Protein AF-A0A183A684-F1 (afdb_monomer)

pLDDT: mean 82.0, std 22.6, range [19.12, 98.62]

Organism: NCBI:txid27848

Secondary structure (DSSP, 8-state):
-----------S----------TT-EEEEEES-TT-TT--EEEEEEETTEEEEEEE-SSS-HHHHHHHHHHHHHHHTHHHHHHHHHHHTTTBTPSSPPHHHHHHHHHHHHHHHHHHHHHHHHTTT-HHHHHHHHHHHHHHHHHHHHTT-----GGG--TTGGGGGGGGTTTHHHHHTHHHHHHHHHHTT---SBSSHHHHHTTSS-----EEEEEEETTEEEEEEE-EEEGGG---EEEEEE---BSSTT-SPBPTTSEEEEEE-TT-SS-SS-EEEETTS-EEE--------GGGGHHHHSGGGT-B-HHHHHHHHHHH-SSHHHHHHHHTTTB-SSSS---TTTTTHHHHHHHHGGGG-TTTSHHHHHHHHHGGG--SHHHHHHHHT---TTT-GGG--SSBSS--TTSSSS-BGGGS-TT-B-SSGGGS--SEEE-EEEEE-HHHHTTT--EEEESS--SSSPPEEGGG-SS--PPPTT--SEE-PPPEE-----SHHHHHHHHH--S--PPP-

Foldseek 3Di:
DFDQDDDDDDPDDDDPPDPDDDPFKDWDWPDPDPPDLQDWTWIWIDGDQATETATPDPNDALLVVLLVSLQVLCLVCVQQLVLLCCLPQPQFQDPPGDPLSVVVLVLQLLLLVLLLVCLVVPQQPDLLSVLSSSNLSNLLSNVCNNVVNDDRGCVCVDSCSSNCCSVCCSGLVVQQCPQFVLLLCVLQVRQPRGPDPVVSVVRPAFDWFKFWDWADAVPKIKTKIWTKGFLSNQQKHWYKAQAQHCSGPPDPHGFQQNIKTFIPGRSHPARVSGWMFGNLRDTDDDTFDAAPDSVLSVLQVVLSNQADDQRSQQVSLSRHDNDPVSSCVSSPHRHNCTRDHDDCVRRCLVVVCVVPNQCSPPCRQLANVLCVPQVVQDHDPVSVVCQLQDFQFVPDPSQADPKVVRGAQQSGSWRDQLPFDQPIGDPGPNRHRGSITGFKMWMDMPVCSNQRKIWIAGGHRDPNHHWQFQVPRPDHDDDRPPDDRTRDTDIDIDGNPDDPVVVVVVVVDDDDDDDDD

Solvent-accessible surface area (backbone atoms only — not comparable to full-atom values): 28327 Å² total; per-residue (Å²): 137,87,82,82,72,81,84,84,86,74,90,76,91,82,80,85,81,72,79,78,88,60,95,73,60,59,68,50,65,59,64,52,57,91,87,43,92,92,43,52,46,39,45,37,36,42,47,91,80,31,42,41,44,38,50,65,51,92,82,59,62,54,56,57,53,24,20,48,51,21,21,51,49,21,55,76,36,38,69,56,28,53,29,45,42,58,44,71,49,62,59,57,52,49,82,81,62,40,73,41,28,51,53,50,53,48,44,54,40,43,25,52,48,43,51,51,50,44,18,72,75,39,10,60,82,33,45,66,32,26,46,52,36,32,50,48,27,16,52,33,18,24,39,29,33,74,70,70,54,80,85,75,54,74,85,66,70,43,95,67,48,49,62,60,44,58,81,47,55,80,49,60,56,44,67,59,28,72,62,37,45,63,51,50,35,59,47,65,67,42,79,52,36,41,85,51,70,76,66,50,70,63,67,88,58,69,74,53,52,35,36,72,49,80,43,80,43,93,98,45,43,41,42,36,43,21,32,22,41,53,59,57,60,70,59,68,30,36,39,32,45,30,48,76,37,50,47,26,57,91,52,91,51,58,29,47,20,27,32,34,25,31,47,25,36,56,72,33,96,47,36,84,52,37,41,38,32,20,64,41,66,46,75,51,70,60,56,52,76,58,71,70,35,74,81,62,27,53,54,43,62,66,18,31,75,66,32,42,58,50,57,58,28,53,53,42,15,51,27,63,23,70,44,74,69,49,23,53,60,46,39,59,51,45,62,27,68,36,57,67,53,65,62,63,85,68,21,40,39,64,62,44,27,75,75,61,37,47,73,61,31,83,72,59,11,41,46,40,47,48,46,73,72,47,58,80,68,42,76,50,74,64,44,42,49,54,55,52,42,31,37,48,26,93,75,40,76,60,10,51,48,89,32,41,64,59,40,19,32,38,40,29,54,22,18,37,10,66,76,25,56,81,86,43,50,53,86,44,75,67,46,28,49,38,70,35,24,19,45,33,36,38,37,36,38,68,76,30,46,80,54,48,27,37,37,37,27,60,38,42,52,46,87,75,40,76,57,48,38,48,90,72,48,96,61,95,60,84,75,48,59,95,55,73,55,66,35,81,58,71,75,41,72,55,77,65,83,64,62,67,64,58,55,52,51,60,73,70,54,73,97,74,84,82,83,84,133

Sequence (517 aa):
MAIRMQVAFVHGPIMILACVSLLLLEVFCALVRADDPNKALIIASKAFGYYEFSFISNQFPDIYQAYWAGFLETNITYDLTRAHFTNTAKGLCEEPLTADCVKLKQWLSDNIDYMLENFIYRGFGDEFWYHVGLQLWQLKGMSDAYHKRFVRNSSVLTHAYPKGLKDDVFGIYIMQLNGDLDELLTALRLDNVYKDPIKKVTRQDDHPSCSALIKLVPEDIFISHVTWTNYKTMLRVLKVYRFPWKIRNGDGRRIPGEAISFSSYPSVTSSIDDFYITAAKLVTLETTIGNDNDALWIFVREGARSSVLSFFRAMIANRLARTGVEWARYFRQENSGTYFPVVSNLSGIPEKMARFGDHYDYNKNARAKMFQRDHQKVKDLQTMHDLMRYNNYKEDPLSRCNCTPPYSADLAIASRSDLNDPNGSYPLHNLGFRLHGASDAKITNMAMLETLDFLATSGPPYTSVPAFQWSKLPIHYDNPEMQPDLWKFQPCLTNFTGPVQAYRAKRLIAPSLKPTF

Radius of gyration: 23.72 Å; Cα contacts (8 Å, |Δi|>4): 963; chains: 1; bounding box: 52×67×72 Å

Mean predicted aligned error: 9.25 Å

InterPro domains:
  IPR007000 Phospholipase B-like [PF04916] (57-339)
  IPR007000 Phospholipase B-like [PTHR12370] (57-339)

Nearest PDB structures (foldseek):
  3fbx-assembly1_A  TM=8.881E-01  e=2.024E-38  Mus musculus
  3fgw-assembly1_A  TM=8.911E-01  e=6.448E-38  Mus musculus
  3fgt-assembly1_B  TM=9.549E-01  e=3.286E-27  Mus musculus
  4bwc-assembly1_B-2  TM=8.386E-01  e=3.395E-18  Bos taurus

Structure (mmCIF, N/CA/C/O backbone):
data_AF-A0A183A684-F1
#
_entry.id   AF-A0A183A684-F1
#
loop_
_atom_site.group_PDB
_atom_site.id
_atom_site.type_symbol
_atom_site.label_atom_id
_atom_site.label_alt_id
_atom_site.label_comp_id
_atom_site.label_asym_id
_atom_site.label_entity_id
_atom_site.label_seq_id
_atom_site.pdbx_PDB_ins_code
_atom_site.Cartn_x
_atom_site.Cartn_y
_atom_site.Cartn_z
_atom_site.occupancy
_atom_site.B_iso_or_equiv
_atom_site.auth_seq_id
_atom_site.auth_comp_id
_atom_site.auth_asym_id
_atom_site.auth_atom_id
_atom_site.pdbx_PDB_model_num
ATOM 1 N N . MET A 1 1 ? -16.338 9.959 40.070 1.00 26.11 1 MET A N 1
ATOM 2 C CA . MET A 1 1 ? -15.582 8.780 40.545 1.00 26.11 1 MET A CA 1
ATOM 3 C C . MET A 1 1 ? -14.261 8.754 39.778 1.00 26.11 1 MET A C 1
ATOM 5 O O . MET A 1 1 ? -14.264 8.467 38.591 1.00 26.11 1 MET A O 1
ATOM 9 N N . ALA A 1 2 ? -13.174 9.236 40.385 1.00 19.12 2 ALA A N 1
ATOM 10 C CA . ALA A 1 2 ? -11.888 9.434 39.711 1.00 19.12 2 ALA A CA 1
ATOM 11 C C . ALA A 1 2 ? -11.081 8.126 39.707 1.00 19.12 2 ALA A C 1
ATOM 13 O O . ALA A 1 2 ? -10.740 7.615 40.771 1.00 19.12 2 ALA A O 1
ATOM 14 N N . ILE A 1 3 ? -10.773 7.583 38.528 1.00 22.95 3 ILE A N 1
ATOM 15 C CA . ILE A 1 3 ? -9.929 6.390 38.389 1.00 22.95 3 ILE A CA 1
ATOM 16 C C . ILE A 1 3 ? -8.473 6.854 38.243 1.00 22.95 3 ILE A C 1
ATOM 18 O O . ILE A 1 3 ? -8.079 7.385 37.207 1.00 22.95 3 ILE A O 1
ATOM 22 N N . ARG A 1 4 ? -7.666 6.676 39.298 1.00 20.27 4 ARG A N 1
ATOM 23 C CA . ARG A 1 4 ? -6.201 6.816 39.244 1.00 20.27 4 ARG A CA 1
ATOM 24 C C . ARG A 1 4 ? -5.614 5.592 38.528 1.00 20.27 4 ARG A C 1
ATOM 26 O O . ARG A 1 4 ? -5.613 4.504 39.093 1.00 20.27 4 ARG A O 1
ATOM 33 N N . MET A 1 5 ? -5.064 5.766 37.326 1.00 24.69 5 MET A N 1
ATOM 34 C CA . MET A 1 5 ? -4.115 4.802 36.753 1.00 24.69 5 MET A CA 1
ATOM 35 C C . MET A 1 5 ? -2.738 5.042 37.385 1.00 24.69 5 MET A C 1
ATOM 37 O O . MET A 1 5 ? -2.060 6.014 37.062 1.00 24.69 5 MET A O 1
ATOM 41 N N . GLN A 1 6 ? -2.324 4.166 38.301 1.00 21.03 6 GLN A N 1
ATOM 42 C CA . GLN A 1 6 ? -0.920 4.032 38.690 1.00 21.03 6 GLN A CA 1
ATOM 43 C C . GLN A 1 6 ? -0.289 2.931 37.836 1.00 21.03 6 GLN A C 1
ATOM 45 O O . GLN A 1 6 ? -0.611 1.757 37.996 1.00 21.03 6 GLN A O 1
ATOM 50 N N . VAL A 1 7 ? 0.621 3.316 36.941 1.00 28.62 7 VAL A N 1
ATOM 51 C CA . VAL A 1 7 ? 1.618 2.404 36.372 1.00 28.62 7 VAL A CA 1
ATOM 52 C C . VAL A 1 7 ? 2.905 2.677 37.140 1.00 28.62 7 VAL A C 1
ATOM 54 O O . VAL A 1 7 ? 3.514 3.734 36.985 1.00 28.62 7 VAL A O 1
ATOM 57 N N . ALA A 1 8 ? 3.254 1.773 38.052 1.00 21.67 8 ALA A N 1
ATOM 58 C CA . ALA A 1 8 ? 4.474 1.868 38.838 1.00 21.67 8 ALA A CA 1
ATOM 59 C C . ALA A 1 8 ? 5.642 1.279 38.035 1.00 21.67 8 ALA A C 1
ATOM 61 O O . ALA A 1 8 ? 5.616 0.102 37.685 1.00 21.67 8 ALA A O 1
ATOM 62 N N . PHE A 1 9 ? 6.674 2.083 37.783 1.00 23.88 9 PHE A N 1
ATOM 63 C CA . PHE A 1 9 ? 8.017 1.571 37.524 1.00 23.88 9 PHE A CA 1
ATOM 64 C C . PHE A 1 9 ? 8.753 1.570 38.864 1.00 23.88 9 PHE A C 1
ATOM 66 O O . PHE A 1 9 ? 9.021 2.635 39.414 1.00 23.88 9 PHE A O 1
ATOM 73 N N . VAL A 1 10 ? 9.043 0.388 39.409 1.00 25.11 10 VAL A N 1
ATOM 74 C CA . VAL A 1 10 ? 9.867 0.240 40.615 1.00 25.11 10 VAL A CA 1
ATOM 75 C C . VAL A 1 10 ? 11.195 -0.380 40.199 1.00 25.11 10 VAL A C 1
ATOM 77 O O . VAL A 1 10 ? 11.236 -1.484 39.664 1.00 25.11 10 VAL A O 1
ATOM 80 N N . HIS A 1 11 ? 12.277 0.371 40.402 1.00 29.48 11 HIS A N 1
ATOM 81 C CA . HIS A 1 11 ? 13.642 -0.143 40.385 1.00 29.48 11 HIS A CA 1
ATOM 82 C C . HIS A 1 11 ? 13.860 -0.993 41.644 1.00 29.48 11 HIS A C 1
ATOM 84 O O . HIS A 1 11 ? 13.756 -0.469 42.750 1.00 29.48 11 HIS A O 1
ATOM 90 N N . GLY A 1 12 ? 14.182 -2.278 41.488 1.00 22.00 12 GLY A N 1
ATOM 91 C CA . GLY A 1 12 ? 14.619 -3.145 42.591 1.00 22.00 12 GLY A CA 1
ATOM 92 C C . GLY A 1 12 ? 13.818 -4.443 42.729 1.00 22.00 12 GLY A C 1
ATOM 93 O O . GLY A 1 12 ? 12.652 -4.489 42.347 1.00 22.00 12 GLY A O 1
ATOM 94 N N . PRO A 1 13 ? 14.462 -5.524 43.202 1.00 33.16 13 PRO A N 1
ATOM 95 C CA . PRO A 1 13 ? 14.151 -6.890 42.800 1.00 33.16 13 PRO A CA 1
ATOM 96 C C . PRO A 1 13 ? 12.978 -7.458 43.601 1.00 33.16 13 PRO A C 1
ATOM 98 O O . PRO A 1 13 ? 12.912 -7.215 44.800 1.00 33.16 13 PRO A O 1
ATOM 101 N N . ILE A 1 14 ? 12.094 -8.238 42.960 1.00 24.17 14 ILE A N 1
ATOM 102 C CA . ILE A 1 14 ? 11.593 -9.545 43.445 1.00 24.17 14 ILE A CA 1
ATOM 103 C C . ILE A 1 14 ? 10.458 -10.103 42.554 1.00 24.17 14 ILE A C 1
ATOM 105 O O . ILE A 1 14 ? 9.485 -9.429 42.235 1.00 24.17 14 ILE A O 1
ATOM 109 N N . MET A 1 15 ? 10.623 -11.394 42.234 1.00 22.50 15 MET A N 1
ATOM 110 C CA . MET A 1 15 ? 9.649 -12.411 41.806 1.00 22.50 15 MET A CA 1
ATOM 111 C C . MET A 1 15 ? 8.777 -12.135 40.574 1.00 22.50 15 MET A C 1
ATOM 113 O O . MET A 1 15 ? 7.572 -11.906 40.642 1.00 22.50 15 MET A O 1
ATOM 117 N N . ILE A 1 16 ? 9.398 -12.376 39.418 1.00 23.36 16 ILE A N 1
ATOM 118 C CA . ILE A 1 16 ? 8.737 -12.981 38.259 1.00 23.36 16 ILE A CA 1
ATOM 119 C C . ILE A 1 16 ? 8.176 -14.340 38.714 1.00 23.36 16 ILE A C 1
ATOM 121 O O . ILE A 1 16 ? 8.921 -15.313 38.831 1.00 23.36 16 ILE A O 1
ATOM 125 N N . LEU A 1 17 ? 6.872 -14.427 38.987 1.00 21.94 17 LEU A N 1
ATOM 126 C CA . LEU A 1 17 ? 6.194 -15.722 39.037 1.00 21.94 17 LEU A CA 1
ATOM 127 C C . LEU A 1 17 ? 6.039 -16.214 37.592 1.00 21.94 17 LEU A C 1
ATOM 129 O O . LEU A 1 17 ? 5.103 -15.848 36.888 1.00 21.94 17 LEU A O 1
ATOM 133 N N . ALA A 1 18 ? 7.049 -16.967 37.159 1.00 22.34 18 ALA A N 1
ATOM 134 C CA . ALA A 1 18 ? 7.064 -17.921 36.055 1.00 22.34 18 ALA A CA 1
ATOM 135 C C . ALA A 1 18 ? 5.995 -17.723 34.956 1.00 22.34 18 ALA A C 1
ATOM 137 O O . ALA A 1 18 ? 4.989 -18.431 34.908 1.00 22.34 18 ALA A O 1
ATOM 138 N N . CYS A 1 19 ? 6.280 -16.857 33.978 1.00 23.19 19 CYS A N 1
ATOM 139 C CA . CYS A 1 19 ? 5.974 -17.233 32.599 1.00 23.19 19 CYS A CA 1
ATOM 140 C C . CYS A 1 19 ? 7.011 -18.286 32.218 1.00 23.19 19 CYS A C 1
ATOM 142 O O . CYS A 1 19 ? 8.194 -17.976 32.093 1.00 23.19 19 CYS A O 1
ATOM 144 N N . VAL A 1 20 ? 6.571 -19.541 32.147 1.00 21.92 20 VAL A N 1
ATOM 145 C CA . VAL A 1 20 ? 7.408 -20.674 31.757 1.00 21.92 20 VAL A CA 1
ATOM 146 C C . VAL A 1 20 ? 8.094 -20.347 30.435 1.00 21.92 20 VAL A C 1
ATOM 148 O O . VAL A 1 20 ? 7.452 -20.029 29.437 1.00 21.92 20 VAL A O 1
ATOM 151 N N . SER A 1 21 ? 9.415 -20.425 30.481 1.00 26.23 21 SER A N 1
ATOM 152 C CA . SER A 1 21 ? 10.338 -20.423 29.365 1.00 26.23 21 SER A CA 1
ATOM 153 C C . SER A 1 21 ? 9.899 -21.403 28.276 1.00 26.23 21 SER A C 1
ATOM 155 O O . SER A 1 21 ? 10.054 -22.613 28.407 1.00 26.23 21 SER A O 1
ATOM 157 N N . LEU A 1 22 ? 9.410 -20.855 27.169 1.00 24.77 22 LEU A N 1
ATOM 158 C CA . LEU A 1 22 ? 9.517 -21.450 25.843 1.00 24.77 22 LEU A CA 1
ATOM 159 C C . LEU A 1 22 ? 10.301 -20.438 25.011 1.00 24.77 22 LEU A C 1
ATOM 161 O O . LEU A 1 22 ? 9.802 -19.362 24.683 1.00 24.77 22 LEU A O 1
ATOM 165 N N . LEU A 1 23 ? 11.576 -20.755 24.774 1.00 26.39 23 LEU A N 1
ATOM 166 C CA . LEU A 1 23 ? 12.452 -20.024 23.863 1.00 26.39 23 LEU A CA 1
ATOM 167 C C . LEU A 1 23 ? 11.691 -19.766 22.550 1.00 26.39 23 LEU A C 1
ATOM 169 O O . LEU A 1 23 ? 11.360 -20.747 21.894 1.00 26.39 23 LEU A O 1
ATOM 173 N N . LEU A 1 24 ? 11.412 -18.489 22.220 1.00 29.67 24 LEU A N 1
ATOM 174 C CA . LEU A 1 24 ? 11.003 -17.904 20.912 1.00 29.67 24 LEU A CA 1
ATOM 175 C C . LEU A 1 24 ? 9.833 -16.889 20.948 1.00 29.67 24 LEU A C 1
ATOM 177 O O . LEU A 1 24 ? 9.580 -16.260 19.922 1.00 29.67 24 LEU A O 1
ATOM 181 N N . LEU A 1 25 ? 9.157 -16.654 22.081 1.00 31.92 25 LEU A N 1
ATOM 182 C CA . LEU A 1 25 ? 8.067 -15.661 22.179 1.00 31.92 25 LEU A CA 1
ATOM 183 C C . LEU A 1 25 ? 8.408 -14.487 23.114 1.00 31.92 25 LEU A C 1
ATOM 185 O O . LEU A 1 25 ? 8.459 -14.647 24.332 1.00 31.92 25 LEU A O 1
ATOM 189 N N . GLU A 1 26 ? 8.558 -13.283 22.553 1.00 33.41 26 GLU A N 1
ATOM 190 C CA . GLU A 1 26 ? 8.492 -12.028 23.316 1.00 33.41 26 GLU A CA 1
ATOM 191 C C . GLU A 1 26 ? 7.018 -11.595 23.384 1.00 33.41 26 GLU A C 1
ATOM 193 O O . GLU A 1 26 ? 6.479 -10.984 22.458 1.00 33.41 26 GLU A O 1
ATOM 198 N N . VAL A 1 27 ? 6.329 -11.962 24.467 1.00 33.03 27 VAL A N 1
ATOM 199 C CA . VAL A 1 27 ? 4.964 -11.491 24.747 1.00 33.03 27 VAL A CA 1
ATOM 200 C C . VAL A 1 27 ? 5.050 -10.238 25.614 1.00 33.03 27 VAL A C 1
ATOM 202 O O . VAL A 1 27 ? 5.392 -10.317 26.793 1.00 33.03 27 VAL A O 1
ATOM 205 N N . PHE A 1 28 ? 4.700 -9.081 25.053 1.00 34.88 28 PHE A N 1
ATOM 206 C CA . PHE A 1 28 ? 4.496 -7.854 25.815 1.00 34.88 28 PHE A CA 1
ATOM 207 C C . PHE A 1 28 ? 3.023 -7.770 26.221 1.00 34.88 28 PHE A C 1
ATOM 209 O O . PHE A 1 28 ? 2.157 -7.310 25.477 1.00 34.88 28 PHE A O 1
ATOM 216 N N . CYS A 1 29 ? 2.727 -8.227 27.436 1.00 30.53 29 CYS A N 1
ATOM 217 C CA . CYS A 1 29 ? 1.438 -7.976 28.067 1.00 30.53 29 CYS A CA 1
ATOM 218 C C . CYS A 1 29 ? 1.479 -6.617 28.770 1.00 30.53 29 CYS A C 1
ATOM 220 O O . CYS A 1 29 ? 2.060 -6.490 29.849 1.00 30.53 29 CYS A O 1
ATOM 222 N N . ALA A 1 30 ? 0.787 -5.617 28.223 1.00 33.31 30 ALA A N 1
ATOM 223 C CA . ALA A 1 30 ? 0.341 -4.486 29.030 1.00 33.31 30 ALA A CA 1
ATOM 224 C C . ALA A 1 30 ? -0.858 -4.961 29.869 1.00 33.31 30 ALA A C 1
ATOM 226 O O . ALA A 1 30 ? -2.020 -4.744 29.536 1.00 33.31 30 ALA A O 1
ATOM 227 N N . LEU A 1 31 ? -0.570 -5.701 30.941 1.00 30.42 31 LEU A N 1
ATOM 228 C CA . LEU A 1 31 ? -1.573 -6.132 31.908 1.00 30.42 31 LEU A CA 1
ATOM 229 C C . LEU A 1 31 ? -1.948 -4.946 32.794 1.00 30.42 31 LEU A C 1
ATOM 231 O O . LEU A 1 31 ? -1.276 -4.649 33.780 1.00 30.42 31 LEU A O 1
ATOM 235 N N . VAL A 1 32 ? -3.099 -4.335 32.532 1.00 35.62 32 VAL A N 1
ATOM 236 C CA . VAL A 1 32 ? -3.883 -3.801 33.644 1.00 35.62 32 VAL A CA 1
ATOM 237 C C . VAL A 1 32 ? -4.529 -5.057 34.262 1.00 35.62 32 VAL A C 1
ATOM 239 O O . VAL A 1 32 ? -5.499 -5.556 33.719 1.00 35.62 32 VAL A O 1
ATOM 242 N N . ARG A 1 33 ? -3.906 -5.647 35.302 1.00 30.50 33 ARG A N 1
ATOM 243 C CA . ARG A 1 33 ? -4.265 -6.900 36.037 1.00 30.50 33 ARG A CA 1
ATOM 244 C C . ARG A 1 33 ? -5.504 -7.695 35.551 1.00 30.50 33 ARG A C 1
ATOM 246 O O . ARG A 1 33 ? -6.627 -7.222 35.686 1.00 30.50 33 ARG A O 1
ATOM 253 N N . ALA A 1 34 ? -5.282 -8.958 35.167 1.00 33.84 34 ALA A N 1
ATOM 254 C CA . ALA A 1 34 ? -6.273 -9.918 34.653 1.00 33.84 34 ALA A CA 1
ATOM 255 C C . ALA A 1 34 ? -7.438 -10.288 35.600 1.00 33.84 34 ALA A C 1
ATOM 257 O O . ALA A 1 34 ? -8.425 -10.855 35.134 1.00 33.84 34 ALA A O 1
ATOM 258 N N . ASP A 1 35 ? -7.342 -9.962 36.891 1.00 37.03 35 ASP A N 1
ATOM 259 C CA . ASP A 1 35 ? -8.328 -10.363 37.910 1.00 37.03 35 ASP A CA 1
ATOM 260 C C . ASP A 1 35 ? -9.379 -9.280 38.205 1.00 37.03 35 ASP A C 1
ATOM 262 O O . ASP A 1 35 ? -10.233 -9.451 39.072 1.00 37.03 35 ASP A O 1
ATOM 266 N N . ASP A 1 36 ? -9.320 -8.145 37.507 1.00 35.28 36 ASP A N 1
ATOM 267 C CA . ASP A 1 36 ? -10.298 -7.073 37.653 1.00 35.28 36 ASP A CA 1
ATOM 268 C C . ASP A 1 36 ? -11.275 -7.115 36.476 1.00 35.28 36 ASP A C 1
ATOM 270 O O . ASP A 1 36 ? -10.849 -6.947 35.327 1.00 35.28 36 ASP A O 1
ATOM 274 N N . PRO A 1 37 ? -12.581 -7.298 36.722 1.00 35.12 37 PRO A N 1
ATOM 275 C CA . PRO A 1 37 ? -13.558 -7.259 35.655 1.00 35.12 37 PRO A CA 1
ATOM 276 C C . PRO A 1 37 ? -13.537 -5.925 34.905 1.00 35.12 37 PRO A C 1
ATOM 278 O O . PRO A 1 37 ? -13.925 -5.957 33.755 1.00 35.12 37 PRO A O 1
ATOM 281 N N . ASN A 1 38 ? -13.018 -4.821 35.466 1.00 33.72 38 ASN A N 1
ATOM 282 C CA . ASN A 1 38 ? -12.984 -3.483 34.855 1.00 33.72 38 ASN A CA 1
ATOM 283 C C . ASN A 1 38 ? -11.696 -3.142 34.073 1.00 33.72 38 ASN A C 1
ATOM 285 O O . ASN A 1 38 ? -11.347 -1.963 33.951 1.00 33.72 38 ASN A O 1
ATOM 289 N N . LYS A 1 39 ? -10.931 -4.128 33.585 1.00 35.66 39 LYS A N 1
ATOM 290 C CA . LYS A 1 39 ? -9.623 -3.890 32.939 1.00 35.66 39 LYS A CA 1
ATOM 291 C C . LYS A 1 39 ? -9.515 -4.478 31.530 1.00 35.66 39 LYS A C 1
ATOM 293 O O . LYS A 1 39 ? -10.102 -5.507 31.212 1.00 35.66 39 LYS A O 1
ATOM 298 N N . ALA A 1 40 ? -8.783 -3.780 30.657 1.00 35.88 40 ALA A N 1
ATOM 299 C CA . ALA A 1 40 ? -8.513 -4.212 29.289 1.00 35.88 40 ALA A CA 1
ATOM 300 C C . ALA A 1 40 ? -7.225 -5.033 29.241 1.00 35.88 40 ALA A C 1
ATOM 302 O O . ALA A 1 40 ? -6.190 -4.589 29.738 1.00 35.88 40 ALA A O 1
ATOM 303 N N . LEU A 1 41 ? -7.289 -6.209 28.615 1.00 37.12 41 LEU A N 1
ATOM 304 C CA . LEU A 1 41 ? -6.105 -6.981 28.264 1.00 37.12 41 LEU A CA 1
ATOM 305 C C . LEU A 1 41 ? -5.714 -6.636 26.829 1.00 37.12 41 LEU A C 1
ATOM 307 O O . LEU A 1 41 ? -6.511 -6.826 25.906 1.00 37.12 41 LEU A O 1
ATOM 311 N N . ILE A 1 42 ? -4.491 -6.133 26.672 1.00 44.44 42 ILE A N 1
ATOM 312 C CA . ILE A 1 42 ? -3.886 -5.872 25.370 1.00 44.44 42 ILE A CA 1
ATOM 313 C C . ILE A 1 42 ? -2.702 -6.816 25.246 1.00 44.44 42 ILE A C 1
ATOM 315 O O . ILE A 1 42 ? -1.739 -6.725 26.013 1.00 44.44 42 ILE A O 1
ATOM 319 N N . ILE A 1 43 ? -2.823 -7.764 24.322 1.00 41.94 43 ILE A N 1
ATOM 320 C CA . ILE A 1 43 ? -1.759 -8.715 24.022 1.00 41.94 43 ILE A CA 1
ATOM 321 C C . ILE A 1 43 ? -1.093 -8.224 22.752 1.00 41.94 43 ILE A C 1
ATOM 323 O O . ILE A 1 43 ? -1.725 -8.178 21.695 1.00 41.94 43 ILE A O 1
ATOM 327 N N . ALA A 1 44 ? 0.173 -7.856 22.889 1.00 44.00 44 ALA A N 1
ATOM 328 C CA . ALA A 1 44 ? 1.074 -7.698 21.772 1.00 44.00 44 ALA A CA 1
ATOM 329 C C . ALA A 1 44 ? 2.120 -8.805 21.872 1.00 44.00 44 ALA A C 1
ATOM 331 O O . ALA A 1 44 ? 2.923 -8.839 22.808 1.00 44.00 44 ALA A O 1
ATOM 332 N N . SER A 1 45 ? 2.079 -9.754 20.946 1.00 39.44 45 SER A N 1
ATOM 333 C CA . SER A 1 45 ? 3.055 -10.841 20.892 1.00 39.44 45 SER A CA 1
ATOM 334 C C . SER A 1 45 ? 3.847 -10.775 19.603 1.00 39.44 45 SER A C 1
ATOM 336 O O . SER A 1 45 ? 3.276 -10.655 18.518 1.00 39.44 45 SER A O 1
ATOM 338 N N . LYS A 1 46 ? 5.165 -10.905 19.745 1.00 41.34 46 LYS A N 1
ATOM 339 C CA . LYS A 1 46 ? 6.080 -11.183 18.649 1.00 41.34 46 LYS A CA 1
ATOM 340 C C . LYS A 1 46 ? 6.313 -12.688 18.618 1.00 41.34 46 LYS A C 1
ATOM 342 O O . LYS A 1 46 ? 6.911 -13.249 19.537 1.00 41.34 46 LYS A O 1
ATOM 347 N N . ALA A 1 47 ? 5.824 -13.333 17.568 1.00 35.34 47 ALA A N 1
ATOM 348 C CA . ALA A 1 47 ? 6.089 -14.734 17.276 1.00 35.34 47 ALA A CA 1
ATOM 349 C C . ALA A 1 47 ? 6.581 -14.815 15.830 1.00 35.34 47 ALA A C 1
ATOM 351 O O . ALA A 1 47 ? 5.980 -14.209 14.952 1.00 35.34 47 ALA A O 1
ATOM 352 N N . PHE A 1 48 ? 7.708 -15.491 15.596 1.00 37.97 48 PHE A N 1
ATOM 353 C CA . PHE A 1 48 ? 8.196 -15.872 14.260 1.00 37.97 48 PHE A CA 1
ATOM 354 C C . PHE A 1 48 ? 8.012 -14.825 13.136 1.00 37.97 48 PHE A C 1
ATOM 356 O O . PHE A 1 48 ? 7.486 -15.123 12.068 1.00 37.97 48 PHE A O 1
ATOM 363 N N . GLY A 1 49 ? 8.473 -13.589 13.357 1.00 47.88 49 GLY A N 1
ATOM 364 C CA . GLY A 1 49 ? 8.505 -12.555 12.311 1.00 47.88 49 GLY A CA 1
ATOM 365 C C . GLY A 1 49 ? 7.184 -11.818 12.046 1.00 47.88 49 GLY A C 1
ATOM 366 O O . GLY A 1 49 ? 7.121 -11.050 11.088 1.00 47.88 49 GLY A O 1
ATOM 367 N N . TYR A 1 50 ? 6.155 -11.991 12.882 1.00 56.69 50 TYR A N 1
ATOM 368 C CA . TYR A 1 50 ? 4.889 -11.253 12.799 1.00 56.69 50 TYR A CA 1
ATOM 369 C C . TYR A 1 50 ? 4.427 -10.701 14.155 1.00 56.69 50 TYR A C 1
ATOM 371 O O . TYR A 1 50 ? 4.894 -11.125 15.216 1.00 56.69 50 TYR A O 1
ATOM 379 N N . TYR A 1 51 ? 3.524 -9.718 14.103 1.00 56.88 51 TYR A N 1
ATOM 380 C CA . TYR A 1 51 ? 3.003 -8.991 15.258 1.00 56.88 51 TYR A CA 1
ATOM 381 C C . TYR A 1 51 ? 1.484 -9.163 15.349 1.00 56.88 51 TYR A C 1
ATOM 383 O O . TYR A 1 51 ? 0.742 -8.764 14.455 1.00 56.88 51 TYR A O 1
ATOM 391 N N . GLU A 1 52 ? 1.002 -9.730 16.450 1.00 57.19 52 GLU A N 1
ATOM 392 C CA . GLU A 1 52 ? -0.432 -9.762 16.754 1.00 57.19 52 GLU A CA 1
ATOM 393 C C . GLU A 1 52 ? -0.781 -8.644 17.735 1.00 57.19 52 GLU A C 1
ATOM 395 O O . GLU A 1 52 ? -0.141 -8.525 18.780 1.00 57.19 52 GLU A O 1
ATOM 400 N N . PHE A 1 53 ? -1.816 -7.863 17.417 1.00 57.56 53 PHE A N 1
ATOM 401 C CA . PHE A 1 53 ? -2.385 -6.840 18.289 1.00 57.56 53 PHE A CA 1
ATOM 402 C C . PHE A 1 53 ? -3.843 -7.185 18.589 1.00 57.56 53 PHE A C 1
ATOM 404 O O . PHE A 1 53 ? -4.752 -6.981 17.777 1.00 57.56 53 PHE A O 1
ATOM 411 N N . SER A 1 54 ? -4.067 -7.704 19.792 1.00 54.47 54 SER A N 1
ATOM 412 C CA . SER A 1 54 ? -5.380 -8.163 20.235 1.00 54.47 54 SER A CA 1
ATOM 413 C C . SER A 1 54 ? -5.912 -7.292 21.368 1.00 54.47 54 SER A C 1
ATOM 415 O O . SER A 1 54 ? -5.292 -7.189 22.429 1.00 54.47 54 SER A O 1
ATOM 417 N N . PHE A 1 55 ? -7.094 -6.704 21.153 1.00 58.97 55 PHE A N 1
ATOM 418 C CA . PHE A 1 55 ? -7.860 -5.986 22.170 1.00 58.97 55 PHE A CA 1
ATOM 419 C C . PHE A 1 55 ? -9.023 -6.863 22.607 1.00 58.97 55 PHE A C 1
ATOM 421 O O . PHE A 1 55 ? -9.890 -7.212 21.814 1.00 58.97 55 PHE A O 1
ATOM 428 N N . ILE A 1 56 ? -9.061 -7.239 23.883 1.00 52.38 56 ILE A N 1
ATOM 429 C CA . ILE A 1 56 ? -10.112 -8.118 24.409 1.00 52.38 56 ILE A CA 1
ATOM 430 C C . ILE A 1 56 ? -10.811 -7.409 25.564 1.00 52.38 56 ILE A C 1
ATOM 432 O O . ILE A 1 56 ? -10.759 -7.848 26.710 1.00 52.38 56 ILE A O 1
ATOM 436 N N . SER A 1 57 ? -11.453 -6.272 25.290 1.00 52.53 57 SER A N 1
ATOM 437 C CA . SER A 1 57 ? -12.348 -5.670 26.277 1.00 52.53 57 SER A CA 1
ATOM 438 C C . SER A 1 57 ? -13.575 -5.046 25.639 1.00 52.53 57 SER A C 1
ATOM 440 O O . SER A 1 57 ? -13.477 -4.122 24.845 1.00 52.53 57 SER A O 1
ATOM 442 N N . ASN A 1 58 ? -14.745 -5.528 26.056 1.00 60.62 58 ASN A N 1
ATOM 443 C CA . ASN A 1 58 ? -16.045 -4.961 25.686 1.00 60.62 58 ASN A CA 1
ATOM 444 C C . ASN A 1 58 ? -16.459 -3.788 26.582 1.00 60.62 58 ASN A C 1
ATOM 446 O O . ASN A 1 58 ? -17.566 -3.275 26.446 1.00 60.62 58 ASN A O 1
ATOM 450 N N . GLN A 1 59 ? -15.623 -3.424 27.555 1.00 66.44 59 GLN A N 1
ATOM 451 C CA . GLN A 1 59 ? -16.008 -2.511 28.630 1.00 66.44 59 GLN A CA 1
ATOM 452 C C . GLN A 1 59 ? -15.502 -1.086 28.426 1.00 66.44 59 GLN A C 1
ATOM 454 O O . GLN A 1 59 ? -15.987 -0.167 29.081 1.00 66.44 59 GLN A O 1
ATOM 459 N N . PHE A 1 60 ? -14.558 -0.887 27.504 1.00 78.06 60 PHE A N 1
ATOM 460 C CA . PHE A 1 60 ? -14.035 0.435 27.179 1.00 78.06 60 PHE A CA 1
ATOM 461 C C . PHE A 1 60 ? -14.655 0.954 25.881 1.00 78.06 60 PHE A C 1
ATOM 463 O O . PHE A 1 60 ? -14.744 0.197 24.914 1.00 78.06 60 PHE A O 1
ATOM 470 N N . PRO A 1 61 ? -15.034 2.242 25.819 1.00 86.69 61 PRO A N 1
ATOM 471 C CA . PRO A 1 61 ? -15.404 2.888 24.567 1.00 86.69 61 PRO A CA 1
ATOM 472 C C . PRO A 1 61 ? -14.357 2.676 23.468 1.00 86.69 61 PRO A C 1
ATOM 474 O O . PRO A 1 61 ? -13.155 2.802 23.719 1.00 86.69 61 PRO A O 1
ATOM 477 N N . ASP A 1 62 ? -14.815 2.406 22.245 1.00 90.50 62 ASP A N 1
ATOM 478 C CA . ASP A 1 62 ? -13.944 2.054 21.116 1.00 90.50 62 ASP A CA 1
ATOM 479 C C . ASP A 1 62 ? -12.904 3.139 20.808 1.00 90.50 62 ASP A C 1
ATOM 481 O O . ASP A 1 62 ? -11.788 2.813 20.422 1.00 90.50 62 ASP A O 1
ATOM 485 N N . ILE A 1 63 ? -13.205 4.420 21.071 1.00 91.19 63 ILE A N 1
ATOM 486 C CA . ILE A 1 63 ? -12.243 5.527 20.905 1.00 91.19 63 ILE A CA 1
ATOM 487 C C . ILE A 1 63 ? -10.978 5.343 21.759 1.00 91.19 63 ILE A C 1
ATOM 489 O O . ILE A 1 63 ? -9.872 5.630 21.303 1.00 91.19 63 ILE A O 1
ATOM 493 N N . TYR A 1 64 ? -11.113 4.814 22.980 1.00 88.69 64 TYR A N 1
ATOM 494 C CA . TYR A 1 64 ? -9.973 4.553 23.857 1.00 88.69 64 TYR A CA 1
ATOM 495 C C . TYR A 1 64 ? -9.225 3.302 23.422 1.00 88.69 64 TYR A C 1
ATOM 497 O O . TYR A 1 64 ? -7.998 3.278 23.476 1.00 88.69 64 TYR A O 1
ATOM 505 N N . GLN A 1 65 ? -9.954 2.277 22.969 1.00 88.75 65 GLN A N 1
ATOM 506 C CA . GLN A 1 65 ? -9.338 1.082 22.401 1.00 88.75 65 GLN A CA 1
ATOM 507 C C . GLN A 1 65 ? -8.501 1.446 21.171 1.00 88.75 65 GLN A C 1
ATOM 509 O O . GLN A 1 65 ? -7.349 1.040 21.087 1.00 88.75 65 GLN A O 1
ATOM 514 N N . ALA A 1 66 ? -9.040 2.270 20.272 1.00 93.12 66 ALA A N 1
ATOM 515 C CA . ALA A 1 66 ? -8.343 2.749 19.090 1.00 93.12 66 ALA A CA 1
ATOM 516 C C . ALA A 1 66 ? -7.079 3.537 19.449 1.00 93.12 66 ALA A C 1
ATOM 518 O O . ALA A 1 66 ? -5.999 3.195 18.970 1.00 93.12 66 ALA A O 1
ATOM 519 N N . TYR A 1 67 ? -7.180 4.520 20.351 1.00 93.62 67 TYR A N 1
ATOM 520 C CA . TYR A 1 67 ? -6.019 5.273 20.831 1.00 93.62 67 TYR A CA 1
ATOM 521 C C . TYR A 1 67 ? -4.913 4.357 21.375 1.00 93.62 67 TYR A C 1
ATOM 523 O O . TYR A 1 67 ? -3.761 4.442 20.950 1.00 93.62 67 TYR A O 1
ATOM 531 N N . TRP A 1 68 ? -5.252 3.442 22.287 1.00 89.50 68 TRP A N 1
ATOM 532 C CA . TRP A 1 68 ? -4.258 2.551 22.883 1.00 89.50 68 TRP A CA 1
ATOM 533 C C . TRP A 1 68 ? -3.733 1.491 21.907 1.00 89.50 68 TRP A C 1
ATOM 535 O O . TRP A 1 68 ? -2.581 1.089 22.049 1.00 89.50 68 TRP A O 1
ATOM 545 N N . ALA A 1 69 ? -4.515 1.088 20.897 1.00 89.25 69 ALA A N 1
ATOM 546 C CA . ALA A 1 69 ? -4.050 0.250 19.787 1.00 89.25 69 ALA A CA 1
ATOM 547 C C . ALA A 1 69 ? -2.897 0.899 19.046 1.00 89.25 69 ALA A C 1
ATOM 549 O O . ALA A 1 69 ? -1.835 0.294 18.919 1.00 89.25 69 ALA A O 1
ATOM 550 N N . GLY A 1 70 ? -3.071 2.157 18.651 1.00 93.25 70 GLY A N 1
ATOM 551 C CA . GLY A 1 70 ? -2.000 2.901 18.014 1.00 93.25 70 GLY A CA 1
ATOM 552 C C . GLY A 1 70 ? -0.800 3.110 18.931 1.00 93.25 70 GLY A C 1
ATOM 553 O O . GLY A 1 70 ? 0.334 2.827 18.552 1.00 93.25 70 GLY A O 1
ATOM 554 N N . PHE A 1 71 ? -1.050 3.554 20.165 1.00 92.88 71 PHE A N 1
ATOM 555 C CA . PHE A 1 71 ? 0.021 3.841 21.117 1.00 92.88 71 PHE A CA 1
ATOM 556 C C . PHE A 1 71 ? 0.909 2.617 21.378 1.00 92.88 71 PHE A C 1
ATOM 558 O O . PHE A 1 71 ? 2.135 2.711 21.347 1.00 92.88 71 PHE A O 1
ATOM 565 N N . LEU A 1 72 ? 0.306 1.454 21.631 1.00 85.81 72 LEU A N 1
ATOM 566 C CA . LEU A 1 72 ? 1.059 0.242 21.951 1.00 85.81 72 LEU A CA 1
ATOM 567 C C . LEU A 1 72 ? 1.767 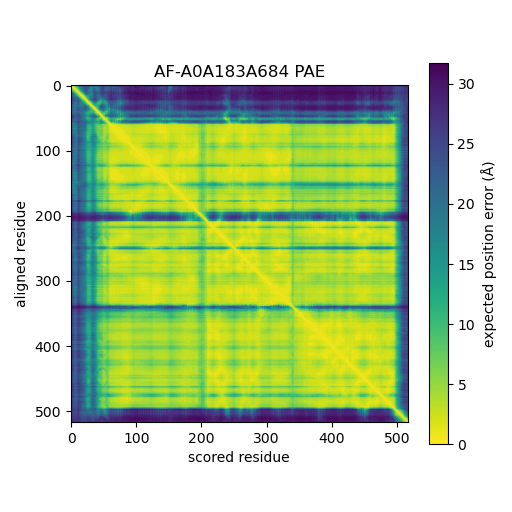-0.345 20.739 1.00 85.81 72 LEU A C 1
ATOM 569 O O . LEU A 1 72 ? 2.900 -0.797 20.887 1.00 85.81 72 LEU A O 1
ATOM 573 N N . GLU A 1 73 ? 1.148 -0.305 19.558 1.00 88.62 73 GLU A N 1
ATOM 574 C CA . GLU A 1 73 ? 1.807 -0.747 18.332 1.00 88.62 73 GLU A CA 1
ATOM 575 C C . GLU A 1 73 ? 3.111 0.012 18.104 1.00 88.62 73 GLU A C 1
ATOM 577 O O . GLU A 1 73 ? 4.176 -0.606 18.007 1.00 88.62 73 GLU A O 1
ATOM 582 N N . THR A 1 74 ? 3.055 1.343 18.096 1.00 91.69 74 THR A N 1
ATOM 583 C CA . THR A 1 74 ? 4.246 2.165 17.879 1.00 91.69 74 THR A CA 1
ATOM 584 C C . THR A 1 74 ? 5.245 2.040 19.019 1.00 91.69 74 THR A C 1
ATOM 586 O O . THR A 1 74 ? 6.444 2.027 18.769 1.00 91.69 74 THR A O 1
ATOM 589 N N . ASN A 1 75 ? 4.799 1.897 20.269 1.00 87.94 75 ASN A N 1
ATOM 590 C CA . ASN A 1 75 ? 5.718 1.751 21.396 1.00 87.94 75 ASN A CA 1
ATOM 591 C C . ASN A 1 75 ? 6.497 0.421 21.355 1.00 87.94 75 ASN A C 1
ATOM 593 O O . ASN A 1 75 ? 7.682 0.392 21.669 1.00 87.94 75 ASN A O 1
ATOM 597 N N . ILE A 1 76 ? 5.856 -0.680 20.949 1.00 83.50 76 ILE A N 1
ATOM 598 C CA . ILE A 1 76 ? 6.490 -2.010 20.873 1.00 83.50 76 ILE A CA 1
ATOM 599 C C . ILE A 1 76 ? 7.330 -2.155 19.601 1.00 83.50 76 ILE A C 1
ATOM 601 O O . ILE A 1 76 ? 8.332 -2.867 19.584 1.00 83.50 76 ILE A O 1
ATOM 605 N N . THR A 1 77 ? 6.950 -1.452 18.536 1.00 84.69 77 THR A N 1
ATOM 606 C CA . THR A 1 77 ? 7.694 -1.414 17.273 1.00 84.69 77 THR A CA 1
ATOM 607 C C . THR A 1 77 ? 8.532 -0.142 17.129 1.00 84.69 77 THR A C 1
ATOM 609 O O . THR A 1 77 ? 8.862 0.233 16.009 1.00 84.69 77 THR A O 1
ATOM 612 N N . TYR A 1 78 ? 8.892 0.536 18.225 1.00 90.50 78 TYR A N 1
ATOM 613 C CA . TYR A 1 78 ? 9.460 1.891 18.177 1.00 90.50 78 TYR A CA 1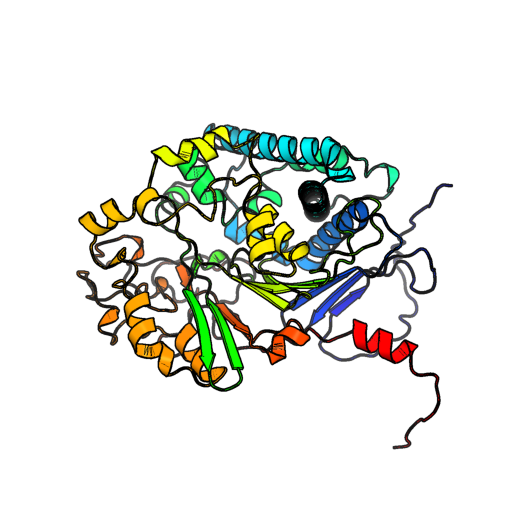
ATOM 614 C C . TYR A 1 78 ? 10.734 1.986 17.332 1.00 90.50 78 TYR A C 1
ATOM 616 O O . TYR A 1 78 ? 10.830 2.838 16.451 1.00 90.50 78 TYR A O 1
ATOM 624 N N . ASP A 1 79 ? 11.696 1.086 17.553 1.00 90.19 79 ASP A N 1
ATOM 625 C CA . ASP A 1 79 ? 12.949 1.084 16.791 1.00 90.19 79 ASP A CA 1
ATOM 626 C C . ASP A 1 79 ? 12.722 0.762 15.310 1.00 90.19 79 ASP A C 1
ATOM 628 O O . ASP A 1 79 ? 13.265 1.456 14.452 1.00 90.19 79 ASP A O 1
ATOM 632 N N . LEU A 1 80 ? 11.852 -0.210 15.006 1.00 89.25 80 LEU A N 1
ATOM 633 C CA . LEU A 1 80 ? 11.449 -0.520 13.630 1.00 89.25 80 LEU A CA 1
ATOM 634 C C . LEU A 1 80 ? 10.728 0.656 12.966 1.00 89.25 80 LEU A C 1
ATOM 636 O O . LEU A 1 80 ? 10.936 0.913 11.788 1.00 89.25 80 LEU A O 1
ATOM 640 N N . THR A 1 81 ? 9.899 1.375 13.720 1.00 94.00 81 THR A N 1
ATOM 641 C CA . THR A 1 81 ? 9.160 2.550 13.253 1.00 94.00 81 THR A CA 1
ATOM 642 C C . THR A 1 81 ? 10.114 3.687 12.922 1.00 94.00 81 THR A C 1
ATOM 644 O O . THR A 1 81 ? 10.012 4.267 11.847 1.00 94.00 81 THR A O 1
ATOM 647 N N . ARG A 1 82 ? 11.085 3.973 13.801 1.00 96.06 82 ARG A N 1
ATOM 648 C CA . ARG A 1 82 ? 12.130 4.969 13.537 1.00 96.06 82 ARG A CA 1
ATOM 649 C C . ARG A 1 82 ? 12.941 4.597 12.296 1.00 96.06 82 ARG A C 1
ATOM 651 O O . ARG A 1 82 ? 13.115 5.443 11.430 1.00 96.06 82 ARG A O 1
ATOM 658 N N . ALA A 1 83 ? 13.396 3.348 12.197 1.00 93.50 83 ALA A N 1
ATOM 659 C CA . ALA A 1 83 ? 14.158 2.877 11.044 1.00 93.50 83 ALA A CA 1
ATOM 660 C C . ALA A 1 83 ? 13.341 2.969 9.748 1.00 93.50 83 ALA A C 1
ATOM 662 O O . ALA A 1 83 ? 13.829 3.469 8.739 1.00 93.50 83 ALA A O 1
ATOM 663 N N . HIS A 1 84 ? 12.068 2.563 9.777 1.00 92.31 84 HIS A N 1
ATOM 664 C CA . HIS A 1 84 ? 11.188 2.662 8.616 1.00 92.31 84 HIS A CA 1
ATOM 665 C C . HIS A 1 84 ? 10.964 4.118 8.199 1.00 92.31 84 HIS A C 1
ATOM 667 O O . HIS A 1 84 ? 11.159 4.432 7.030 1.00 92.31 84 HIS A O 1
ATOM 673 N N . PHE A 1 85 ? 10.682 5.017 9.147 1.00 94.12 85 PHE A N 1
ATOM 674 C CA . PHE A 1 85 ? 10.579 6.453 8.884 1.00 94.12 85 PHE A CA 1
ATOM 675 C C . PHE A 1 85 ? 11.875 7.019 8.282 1.00 94.12 85 PHE A C 1
ATOM 677 O O . PHE A 1 85 ? 11.829 7.758 7.297 1.00 94.12 85 PHE A O 1
ATOM 684 N N . THR A 1 86 ? 13.042 6.639 8.819 1.00 93.25 86 THR A N 1
ATOM 685 C CA . THR A 1 86 ? 14.346 7.016 8.255 1.00 93.25 86 THR A CA 1
ATOM 686 C C . THR A 1 86 ? 14.485 6.557 6.803 1.00 93.25 86 THR A C 1
ATOM 688 O O . THR A 1 86 ? 14.972 7.309 5.959 1.00 93.25 86 THR A O 1
ATOM 691 N N . ASN A 1 87 ? 14.048 5.336 6.507 1.00 90.38 87 ASN A N 1
ATOM 692 C CA . ASN A 1 87 ? 14.214 4.718 5.198 1.00 90.38 87 ASN A CA 1
ATOM 693 C C . ASN A 1 87 ? 13.268 5.297 4.136 1.00 90.38 87 ASN A C 1
ATOM 695 O O . ASN A 1 87 ? 13.658 5.372 2.969 1.00 90.38 87 ASN A O 1
ATOM 699 N N . THR A 1 88 ? 12.047 5.690 4.516 1.00 88.56 88 THR A N 1
ATOM 700 C CA . THR A 1 88 ? 10.977 6.045 3.565 1.00 88.56 88 THR A CA 1
ATOM 701 C C . THR A 1 88 ? 10.600 7.525 3.563 1.00 88.56 88 THR A C 1
ATOM 703 O O . THR A 1 88 ? 10.326 8.074 2.500 1.00 88.56 88 THR A O 1
ATOM 706 N N . ALA A 1 89 ? 10.624 8.198 4.715 1.00 89.38 89 ALA A N 1
ATOM 707 C CA . ALA A 1 89 ? 10.107 9.560 4.862 1.00 89.38 89 ALA A CA 1
ATOM 708 C C . ALA A 1 89 ? 11.191 10.614 5.147 1.00 89.38 89 ALA A C 1
ATOM 710 O O . ALA A 1 89 ? 10.973 11.802 4.911 1.00 89.38 89 ALA A O 1
ATOM 711 N N . LYS A 1 90 ? 12.384 10.227 5.621 1.00 88.06 90 LYS A N 1
ATOM 712 C CA . LYS A 1 90 ? 13.450 11.192 5.949 1.00 88.06 90 LYS A CA 1
ATOM 713 C C . LYS A 1 90 ? 13.841 12.055 4.747 1.00 88.06 90 LYS A C 1
ATOM 715 O O . LYS A 1 90 ? 14.150 11.557 3.658 1.00 88.06 90 LYS A O 1
ATOM 720 N N . GLY A 1 91 ? 13.924 13.364 4.967 1.00 87.56 91 GLY A N 1
ATOM 721 C CA . GLY A 1 91 ? 14.177 14.358 3.924 1.00 87.56 91 GLY A CA 1
ATOM 722 C C . GLY A 1 91 ? 12.918 14.975 3.318 1.00 87.56 91 GLY A C 1
ATOM 723 O O . GLY A 1 91 ? 13.035 16.001 2.649 1.00 87.56 91 GLY A O 1
ATOM 724 N N . LEU A 1 92 ? 11.740 14.375 3.525 1.00 89.25 92 LEU A N 1
ATOM 725 C CA . LEU A 1 92 ? 10.471 14.929 3.063 1.00 89.25 92 LEU A CA 1
ATOM 726 C C . LEU A 1 92 ? 10.072 16.099 3.962 1.00 89.25 92 LEU A C 1
ATOM 728 O O . LEU A 1 92 ? 9.910 15.933 5.167 1.00 89.25 92 LEU A O 1
ATOM 732 N N . CYS A 1 93 ? 9.905 17.275 3.366 1.00 92.88 93 CYS A N 1
ATOM 733 C CA . CYS A 1 93 ? 9.458 18.488 4.040 1.00 92.88 93 CYS A CA 1
ATOM 734 C C . CYS A 1 93 ? 10.214 18.828 5.330 1.00 92.88 93 CYS A C 1
ATOM 736 O O . CYS A 1 93 ? 9.620 19.207 6.336 1.00 92.88 93 CYS A O 1
ATOM 738 N N . GLU A 1 94 ? 11.546 18.737 5.285 1.00 91.31 94 GLU A N 1
ATOM 739 C CA . GLU A 1 94 ? 12.403 19.166 6.391 1.00 91.31 94 GLU A CA 1
ATOM 740 C C . GLU A 1 94 ? 12.359 20.682 6.596 1.00 91.31 94 GLU A C 1
ATOM 742 O O . GLU A 1 94 ? 12.421 21.461 5.641 1.00 91.31 94 GLU A O 1
ATOM 747 N N . GLU A 1 95 ? 12.350 21.109 7.857 1.00 90.44 95 GLU A N 1
ATOM 748 C CA . GLU A 1 95 ? 12.380 22.523 8.226 1.00 90.44 95 GLU A CA 1
ATOM 749 C C . GLU A 1 95 ? 13.695 23.214 7.796 1.00 90.44 95 GLU A C 1
ATOM 751 O O . GLU A 1 95 ? 14.753 22.577 7.755 1.00 90.44 95 GLU A O 1
ATOM 756 N N . PRO A 1 96 ? 13.676 24.508 7.421 1.00 93.38 96 PRO A N 1
ATOM 757 C CA . PRO A 1 96 ? 12.482 25.312 7.147 1.00 93.38 96 PRO A CA 1
ATOM 758 C C . PRO A 1 96 ? 11.701 24.782 5.932 1.00 93.38 96 PRO A C 1
ATOM 760 O O . PRO A 1 96 ? 12.326 24.410 4.931 1.00 93.38 96 PRO A O 1
ATOM 763 N N . LEU A 1 97 ? 10.366 24.747 6.024 1.00 94.06 97 LEU A N 1
ATOM 764 C CA . LEU A 1 97 ? 9.493 24.259 4.946 1.00 94.06 97 LEU A CA 1
ATOM 765 C C . LEU A 1 97 ? 9.624 25.086 3.658 1.00 94.06 97 LEU A C 1
ATOM 767 O O . LEU A 1 97 ? 9.675 26.316 3.680 1.00 94.06 97 LEU A O 1
ATOM 771 N N . THR A 1 98 ? 9.599 24.402 2.513 1.00 94.50 98 THR A N 1
ATOM 772 C CA . THR A 1 98 ? 9.421 25.032 1.196 1.00 94.50 98 THR A CA 1
ATOM 773 C C . THR A 1 98 ? 7.962 25.455 0.988 1.00 94.50 98 THR A C 1
ATOM 775 O O . THR A 1 98 ? 7.063 24.984 1.688 1.00 94.50 98 THR A O 1
ATOM 778 N N . ALA A 1 99 ? 7.693 26.299 -0.014 1.00 95.56 99 ALA A N 1
ATOM 779 C CA . ALA A 1 99 ? 6.321 26.678 -0.374 1.00 95.56 99 ALA A CA 1
ATOM 780 C C . ALA A 1 99 ? 5.441 25.453 -0.707 1.00 95.56 99 ALA A C 1
ATOM 782 O O . ALA A 1 99 ? 4.294 25.376 -0.265 1.00 95.56 99 ALA A O 1
ATOM 783 N N . ASP A 1 100 ? 6.002 24.462 -1.406 1.00 95.38 100 ASP A N 1
ATOM 784 C CA . ASP A 1 100 ? 5.304 23.217 -1.745 1.00 95.38 100 ASP A CA 1
ATOM 785 C C . ASP A 1 100 ? 4.966 22.395 -0.495 1.00 95.38 100 ASP A C 1
ATOM 787 O O . ASP A 1 100 ? 3.865 21.856 -0.379 1.00 95.38 100 ASP A O 1
ATOM 791 N N . CYS A 1 101 ? 5.869 22.355 0.488 1.00 95.75 101 CYS A N 1
ATOM 792 C CA . CYS A 1 101 ? 5.614 21.702 1.769 1.00 95.75 101 CYS A CA 1
ATOM 793 C C . CYS A 1 101 ? 4.563 22.424 2.610 1.00 95.75 101 CYS A C 1
ATOM 795 O O . CYS A 1 101 ? 3.742 21.767 3.244 1.00 95.75 101 CYS A O 1
ATOM 797 N N . VAL A 1 102 ? 4.533 23.759 2.597 1.00 97.12 102 VAL A N 1
ATOM 798 C CA . VAL A 1 102 ? 3.457 24.523 3.247 1.00 97.12 102 VAL A CA 1
ATOM 799 C C . VAL A 1 102 ? 2.107 24.184 2.608 1.00 97.12 102 VAL A C 1
ATOM 801 O O . VAL A 1 102 ? 1.141 23.920 3.323 1.00 97.12 102 VAL A O 1
ATOM 804 N N . LYS A 1 103 ? 2.047 24.106 1.272 1.00 97.25 103 LYS A N 1
ATOM 805 C CA . LYS A 1 103 ? 0.832 23.725 0.536 1.00 97.25 103 LYS A CA 1
ATOM 806 C C . LYS A 1 103 ? 0.388 22.292 0.847 1.00 97.25 103 LYS A C 1
ATOM 808 O O . LYS A 1 103 ? -0.795 22.073 1.101 1.00 97.25 103 LYS A O 1
ATOM 813 N N . LEU A 1 104 ? 1.319 21.335 0.890 1.00 96.69 104 LEU A N 1
ATOM 814 C CA . LEU A 1 104 ? 1.023 19.953 1.281 1.00 96.69 104 LEU A CA 1
ATOM 815 C C . LEU A 1 104 ? 0.509 19.872 2.723 1.00 96.69 104 LEU A C 1
ATOM 817 O O . LEU A 1 104 ? -0.521 19.252 2.978 1.00 96.69 104 LEU A O 1
ATOM 821 N N . LYS A 1 105 ? 1.195 20.539 3.661 1.00 97.31 105 LYS A N 1
ATOM 822 C CA . LYS A 1 105 ? 0.810 20.585 5.077 1.00 97.31 105 LYS A CA 1
ATOM 823 C C . LYS A 1 105 ? -0.601 21.131 5.251 1.00 97.31 105 LYS A C 1
ATOM 825 O O . LYS A 1 105 ? -1.368 20.573 6.035 1.00 97.31 105 LYS A O 1
ATOM 830 N N . GLN A 1 106 ? -0.944 22.186 4.513 1.00 97.88 106 GLN A N 1
ATOM 831 C CA . GLN A 1 106 ? -2.278 22.774 4.533 1.00 97.88 106 GLN A CA 1
ATOM 832 C C . GLN A 1 106 ? -3.331 21.786 4.020 1.00 97.88 106 GLN A C 1
ATOM 834 O O . GLN A 1 106 ? -4.298 21.529 4.731 1.00 97.88 106 GLN A O 1
ATOM 839 N N . TRP A 1 107 ? -3.111 21.168 2.853 1.00 98.06 107 TRP A N 1
ATOM 840 C CA . TRP A 1 107 ? -4.048 20.194 2.276 1.00 98.06 107 TRP A CA 1
ATOM 841 C C . TRP A 1 107 ? -4.309 19.016 3.229 1.00 98.06 107 TRP A C 1
ATOM 843 O O . TRP A 1 107 ? -5.460 18.672 3.494 1.00 98.06 107 TRP A O 1
ATOM 853 N N . LEU A 1 108 ? -3.248 18.438 3.811 1.00 98.00 108 LEU A N 1
ATOM 854 C CA . LEU A 1 108 ? -3.363 17.323 4.761 1.00 98.00 108 LEU A CA 1
ATOM 855 C C . LEU A 1 108 ? -4.084 17.741 6.049 1.00 98.00 108 LEU A C 1
ATOM 857 O O . LEU A 1 108 ? -4.903 16.987 6.573 1.00 98.00 108 LEU A O 1
ATOM 861 N N . SER A 1 109 ? -3.805 18.946 6.549 1.00 98.12 109 SER A N 1
ATOM 862 C CA . SER A 1 109 ? -4.450 19.485 7.751 1.00 98.12 109 SER A CA 1
ATOM 863 C C . SER A 1 109 ? -5.941 19.744 7.533 1.00 98.12 109 SER A C 1
ATOM 865 O O . SER A 1 109 ? -6.746 19.361 8.380 1.00 98.12 109 SER A O 1
ATOM 867 N N . ASP A 1 110 ? -6.313 20.332 6.390 1.00 98.38 110 ASP A N 1
ATOM 868 C CA . ASP A 1 110 ? -7.711 20.543 6.000 1.00 98.38 110 ASP A CA 1
ATOM 869 C C . ASP A 1 110 ? -8.466 19.213 5.871 1.00 98.38 110 ASP A C 1
ATOM 871 O O . ASP A 1 110 ? -9.621 19.119 6.287 1.00 98.38 110 ASP A O 1
ATOM 875 N N . ASN A 1 111 ? -7.806 18.169 5.358 1.00 98.44 111 ASN A N 1
ATOM 876 C CA . ASN A 1 111 ? -8.398 16.839 5.258 1.00 98.44 111 ASN A CA 1
ATOM 877 C C . ASN A 1 111 ? -8.613 16.167 6.615 1.00 98.44 111 ASN A C 1
ATOM 879 O O . ASN A 1 111 ? -9.680 15.602 6.863 1.00 98.44 111 ASN A O 1
ATOM 883 N N . ILE A 1 112 ? -7.652 16.292 7.534 1.00 98.12 112 ILE A N 1
ATOM 884 C CA . ILE A 1 112 ? -7.826 15.839 8.919 1.00 98.12 112 ILE A CA 1
ATOM 885 C C . ILE A 1 112 ? -8.993 16.575 9.590 1.00 98.12 112 ILE A C 1
ATOM 887 O O . ILE A 1 112 ? -9.805 15.934 10.258 1.00 98.12 112 ILE A O 1
ATOM 891 N N . ASP A 1 113 ? -9.106 17.894 9.408 1.00 97.81 113 ASP A N 1
ATOM 892 C CA . ASP A 1 113 ? -10.211 18.677 9.971 1.00 97.81 113 ASP A CA 1
ATOM 893 C C . ASP A 1 113 ? -11.565 18.233 9.414 1.00 97.81 113 ASP A C 1
ATOM 895 O O . ASP A 1 113 ? -12.465 17.927 10.196 1.00 97.81 113 ASP A O 1
ATOM 899 N N . TYR A 1 114 ? -11.683 18.085 8.093 1.00 98.25 114 TYR A N 1
ATOM 900 C CA . TYR A 1 114 ? -12.896 17.581 7.451 1.00 98.25 114 TYR A CA 1
ATOM 901 C C . TYR A 1 114 ? -13.329 16.220 8.013 1.00 98.25 114 TYR A C 1
ATOM 903 O O . TYR A 1 114 ? -14.503 16.021 8.348 1.00 98.25 114 TYR A O 1
ATOM 911 N N . MET A 1 115 ? -12.386 15.288 8.172 1.00 98.19 115 MET A N 1
ATOM 912 C CA . MET A 1 115 ? -12.686 13.967 8.718 1.00 98.19 115 MET A CA 1
ATOM 913 C C . MET A 1 115 ? -13.085 14.013 10.200 1.00 98.19 115 MET A C 1
ATOM 915 O O . MET A 1 115 ? -14.013 13.312 10.611 1.00 98.19 115 MET A O 1
ATOM 919 N N . LEU A 1 116 ? -12.418 14.841 11.012 1.00 96.94 116 LEU A N 1
ATOM 920 C CA . LEU A 1 116 ? -12.741 14.998 12.433 1.00 96.94 116 LEU A CA 1
ATOM 921 C C . LEU A 1 116 ? -14.102 15.656 12.647 1.00 96.94 116 LEU A C 1
ATOM 923 O O . LEU A 1 116 ? -14.865 15.207 13.500 1.00 96.94 116 LEU A O 1
ATOM 927 N N . GLU A 1 117 ? -14.415 16.698 11.882 1.00 96.44 117 GLU A N 1
ATOM 928 C CA . GLU A 1 117 ? -15.709 17.373 11.935 1.00 96.44 117 GLU A CA 1
ATOM 929 C C . GLU A 1 117 ? -16.832 16.396 11.587 1.00 96.44 117 GLU A C 1
ATOM 931 O O . GLU A 1 117 ? -17.761 16.223 12.377 1.00 96.44 117 GLU A O 1
ATOM 936 N N . ASN A 1 118 ? -16.719 15.668 10.473 1.00 97.00 118 ASN A N 1
ATOM 937 C CA . ASN A 1 118 ? -17.736 14.689 10.096 1.00 97.00 118 ASN A CA 1
ATOM 938 C C . ASN A 1 118 ? -17.845 13.534 11.100 1.00 97.00 118 ASN A C 1
ATOM 940 O O . ASN A 1 118 ? -18.957 13.097 11.392 1.00 97.00 118 ASN A O 1
ATOM 944 N N . PHE A 1 119 ? -16.745 13.071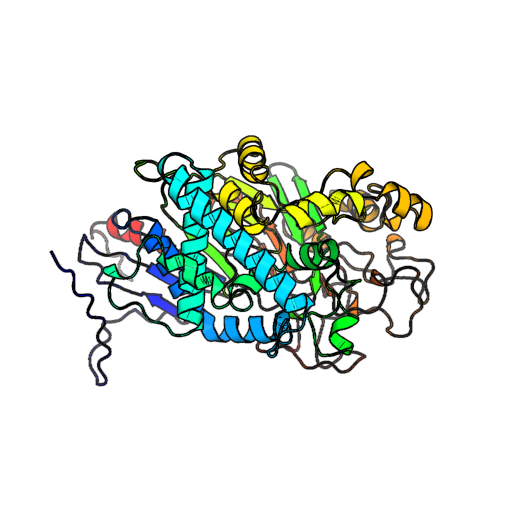 11.699 1.00 95.38 119 PHE A N 1
ATOM 945 C CA . PHE A 1 119 ? -16.821 12.116 12.807 1.00 95.38 119 PHE A CA 1
ATOM 946 C C . PHE A 1 119 ? -17.622 12.675 13.993 1.00 95.38 119 PHE A C 1
ATOM 948 O O . PHE A 1 119 ? -18.503 11.987 14.510 1.00 95.38 119 PHE A O 1
ATOM 955 N N . ILE A 1 120 ? -17.358 13.917 14.408 1.00 92.88 120 ILE A N 1
ATOM 956 C CA . ILE A 1 120 ? -18.047 14.554 15.540 1.00 92.88 120 ILE A CA 1
ATOM 957 C C . ILE A 1 120 ? -19.542 14.740 15.244 1.00 92.88 120 ILE A C 1
ATOM 959 O O . ILE A 1 120 ? -20.370 14.450 16.106 1.00 92.88 120 ILE A O 1
ATOM 963 N N . TYR A 1 121 ? -19.894 15.194 14.039 1.00 92.88 121 TYR A N 1
ATOM 964 C CA . TYR A 1 121 ? -21.281 15.492 13.672 1.00 92.88 121 TYR A CA 1
ATOM 965 C C . TYR A 1 121 ? -22.092 14.254 13.269 1.00 92.88 121 TYR A C 1
ATOM 967 O O . TYR A 1 121 ? -23.277 14.168 13.588 1.00 92.88 121 TYR A O 1
ATOM 975 N N . ARG A 1 122 ? -21.483 13.296 12.562 1.00 92.81 122 ARG A N 1
ATOM 976 C CA . ARG A 1 122 ? -22.184 12.165 11.924 1.00 92.81 122 ARG A CA 1
ATOM 977 C C . ARG A 1 122 ? -21.878 10.821 12.576 1.00 92.81 122 ARG A C 1
ATOM 979 O O . ARG A 1 122 ? -22.732 9.936 12.560 1.00 92.81 122 ARG A O 1
ATOM 986 N N . GLY A 1 123 ? -20.710 10.661 13.198 1.00 87.62 123 GLY A N 1
ATOM 987 C CA . GLY A 1 123 ? -20.210 9.369 13.686 1.00 87.62 123 GLY A CA 1
ATOM 988 C C . GLY A 1 123 ? -21.041 8.713 14.794 1.00 87.62 123 GLY A C 1
ATOM 989 O O . GLY A 1 123 ? -20.856 7.533 15.074 1.00 87.62 123 GLY A O 1
ATOM 990 N N . PHE A 1 124 ? -21.977 9.430 15.426 1.00 85.44 124 PHE A N 1
ATOM 991 C CA . PHE A 1 124 ? -22.926 8.803 16.351 1.00 85.44 124 PHE A CA 1
ATOM 992 C C . PHE A 1 124 ? -23.911 7.867 15.627 1.00 85.44 124 PHE A C 1
ATOM 994 O O . PHE A 1 124 ? -24.220 6.794 16.138 1.00 85.44 124 PHE A O 1
ATOM 1001 N N . GLY A 1 125 ? -24.400 8.260 14.446 1.00 87.94 125 GLY A N 1
ATOM 1002 C CA . GLY A 1 125 ? -25.415 7.510 13.694 1.00 87.94 125 GLY A CA 1
ATOM 1003 C C . GLY A 1 125 ? -24.895 6.804 12.440 1.00 87.94 125 GLY A C 1
ATOM 1004 O O . GLY A 1 125 ? -25.503 5.821 12.007 1.00 87.94 125 GLY A O 1
ATOM 1005 N N . ASP A 1 126 ? -23.788 7.295 11.882 1.00 94.62 126 ASP A N 1
ATOM 1006 C CA . ASP A 1 126 ? -23.204 6.872 10.610 1.00 94.62 126 ASP A CA 1
ATOM 1007 C C . ASP A 1 126 ? -22.000 5.943 10.839 1.00 94.62 126 ASP A C 1
ATOM 1009 O O . ASP A 1 126 ? -21.012 6.314 11.478 1.00 94.62 126 ASP A O 1
ATOM 1013 N N . GLU A 1 127 ? -22.105 4.718 10.320 1.00 96.12 127 GLU A N 1
ATOM 1014 C CA . GLU A 1 127 ? -21.116 3.645 10.487 1.00 96.12 127 GLU A CA 1
ATOM 1015 C C . GLU A 1 127 ? -19.768 4.019 9.858 1.00 96.12 127 GLU A C 1
ATOM 1017 O O . GLU A 1 127 ? -18.710 3.790 10.446 1.00 96.12 127 GLU A O 1
ATOM 1022 N N . PHE A 1 128 ? -19.791 4.652 8.682 1.00 97.50 128 PHE A N 1
ATOM 1023 C CA . PHE A 1 128 ? -18.577 5.032 7.969 1.00 97.50 128 PHE A CA 1
ATOM 1024 C C . PHE A 1 128 ? -17.807 6.085 8.769 1.00 97.50 128 PHE A C 1
ATOM 1026 O O . PHE A 1 128 ? -16.636 5.883 9.103 1.00 97.50 128 PHE A O 1
ATOM 1033 N N . TRP A 1 129 ? -18.481 7.165 9.174 1.00 97.38 129 TRP A N 1
ATOM 1034 C CA . TRP A 1 129 ? -17.837 8.242 9.931 1.00 97.38 129 TRP A CA 1
ATOM 1035 C C . TRP A 1 129 ? -17.404 7.827 11.330 1.00 97.38 129 TRP A C 1
ATOM 1037 O O . TRP A 1 129 ? -16.376 8.311 11.807 1.00 97.38 129 TRP A O 1
ATOM 1047 N N . TYR A 1 130 ? -18.122 6.900 11.974 1.00 97.19 130 TYR A N 1
ATOM 1048 C CA . TYR A 1 130 ? -17.667 6.313 13.231 1.00 97.19 130 TYR A CA 1
ATOM 1049 C C . TYR A 1 130 ? -16.282 5.678 13.071 1.00 97.19 130 TYR A C 1
ATOM 1051 O O . TYR A 1 130 ? -15.360 5.982 13.833 1.00 97.19 130 TYR A O 1
ATOM 1059 N N . HIS A 1 131 ? -16.101 4.861 12.031 1.00 97.75 131 HIS A N 1
ATOM 1060 C CA . HIS A 1 131 ? -14.837 4.178 11.775 1.00 97.75 131 HIS A CA 1
ATOM 1061 C C . HIS A 1 131 ? -13.736 5.077 11.192 1.00 97.75 131 HIS A C 1
ATOM 1063 O O . HIS A 1 131 ? -12.561 4.778 11.428 1.00 97.75 131 HIS A O 1
ATOM 1069 N N . VAL A 1 132 ? -14.069 6.186 10.516 1.00 98.00 132 VAL A N 1
ATOM 1070 C CA . VAL A 1 132 ? -13.100 7.262 10.219 1.00 98.00 132 VAL A CA 1
ATOM 1071 C C . VAL A 1 132 ? -12.523 7.810 11.527 1.00 98.00 132 VAL A C 1
ATOM 1073 O O . VAL A 1 132 ? -11.306 7.840 11.713 1.00 98.00 132 VAL A O 1
ATOM 1076 N N . GLY A 1 133 ? -13.391 8.159 12.481 1.00 96.94 133 GLY A N 1
ATOM 1077 C CA . GLY A 1 133 ? -12.975 8.663 13.787 1.00 96.94 133 GLY A CA 1
ATOM 1078 C C . GLY A 1 133 ? -12.094 7.689 14.560 1.00 96.94 133 GLY A C 1
ATOM 1079 O O . GLY A 1 133 ? -11.058 8.090 15.086 1.00 96.94 133 GLY A O 1
ATOM 1080 N N . LEU A 1 134 ? -12.457 6.402 14.604 1.00 96.81 134 LEU A N 1
ATOM 1081 C CA . LEU A 1 134 ? -11.640 5.386 15.278 1.00 96.81 134 LEU A CA 1
ATOM 1082 C C . LEU A 1 134 ? -10.229 5.290 14.681 1.00 96.81 134 LEU A C 1
ATOM 1084 O O . LEU A 1 134 ? -9.262 5.194 15.430 1.00 96.81 134 LEU A O 1
ATOM 1088 N N . GLN A 1 135 ? -10.072 5.383 13.359 1.00 97.56 135 GLN A N 1
ATOM 1089 C CA . GLN A 1 135 ? -8.734 5.407 12.755 1.00 97.56 135 GLN A CA 1
ATOM 1090 C C . GLN A 1 135 ? -7.946 6.661 13.124 1.00 97.56 135 GLN A C 1
ATOM 1092 O O . GLN A 1 135 ? -6.771 6.553 13.457 1.00 97.56 135 GLN A O 1
ATOM 1097 N N . LEU A 1 136 ? -8.578 7.837 13.152 1.00 98.06 136 LEU A N 1
ATOM 1098 C CA . LEU A 1 136 ? -7.917 9.069 13.598 1.00 98.06 136 LEU A CA 1
ATOM 1099 C C . LEU A 1 136 ? -7.455 8.970 15.058 1.00 98.06 136 LEU A C 1
ATOM 1101 O O . LEU A 1 136 ? -6.348 9.388 15.390 1.00 98.06 136 LEU A O 1
ATOM 1105 N N . TRP A 1 137 ? -8.256 8.357 15.931 1.00 97.44 137 TRP A N 1
ATOM 1106 C CA . TRP A 1 137 ? -7.846 8.064 17.306 1.00 97.44 137 TRP A CA 1
ATOM 1107 C C . TRP A 1 137 ? -6.658 7.100 17.370 1.00 97.44 137 TRP A C 1
ATOM 1109 O O . TRP A 1 137 ? -5.727 7.342 18.140 1.00 97.44 137 TRP A O 1
ATOM 1119 N N . GLN A 1 138 ? -6.655 6.050 16.545 1.00 97.25 138 GLN A N 1
ATOM 1120 C CA . GLN A 1 138 ? -5.533 5.116 16.435 1.00 97.25 138 GLN A CA 1
ATOM 1121 C C . GLN A 1 138 ? -4.251 5.826 15.989 1.00 97.25 138 GLN A C 1
ATOM 1123 O O . GLN A 1 138 ? -3.226 5.725 16.662 1.00 97.25 138 GLN A O 1
ATOM 1128 N N . LEU A 1 139 ? -4.315 6.632 14.930 1.00 97.94 139 LEU A N 1
ATOM 1129 C CA . LEU A 1 139 ? -3.181 7.427 14.456 1.00 97.94 139 LEU A CA 1
ATOM 1130 C C . LEU A 1 139 ? -2.689 8.416 15.511 1.00 97.94 139 LEU A C 1
ATOM 1132 O O . LEU A 1 139 ? -1.482 8.604 15.671 1.00 97.94 139 LEU A O 1
ATOM 1136 N N . LYS A 1 140 ? -3.602 9.026 16.276 1.00 97.44 140 LYS A N 1
ATOM 1137 C CA . LYS A 1 140 ? -3.226 9.931 17.363 1.00 97.44 140 LYS A CA 1
ATOM 1138 C C . LYS A 1 140 ? -2.423 9.205 18.445 1.00 97.44 140 LYS A C 1
ATOM 1140 O O . LYS A 1 140 ? -1.403 9.733 18.883 1.00 97.44 140 LYS A O 1
ATOM 1145 N N . GLY A 1 141 ? -2.836 7.992 18.816 1.00 96.19 141 GLY A N 1
ATOM 1146 C CA . GLY A 1 141 ? -2.089 7.138 19.740 1.00 96.19 141 GLY A CA 1
ATOM 1147 C C . GLY A 1 141 ? -0.694 6.779 19.232 1.00 96.19 141 GLY A C 1
ATOM 1148 O O . GLY A 1 141 ? 0.273 6.906 19.982 1.00 96.19 141 GLY A O 1
ATOM 1149 N N . MET A 1 142 ? -0.573 6.405 17.953 1.00 96.88 142 MET A N 1
ATOM 1150 C CA . MET A 1 142 ? 0.727 6.146 17.314 1.00 96.88 142 MET A CA 1
ATOM 1151 C C . MET A 1 142 ? 1.625 7.389 17.343 1.00 96.88 142 MET A C 1
ATOM 1153 O O . MET A 1 142 ? 2.788 7.313 17.736 1.00 96.88 142 MET A O 1
ATOM 1157 N N . SER A 1 143 ? 1.073 8.554 16.985 1.00 97.31 143 SER A N 1
ATOM 1158 C CA . SER A 1 143 ? 1.779 9.839 17.020 1.00 97.31 143 SER A CA 1
ATOM 1159 C C . SER A 1 143 ? 2.287 10.170 18.427 1.00 97.31 143 SER A C 1
ATOM 1161 O O . SER A 1 143 ? 3.451 10.537 18.588 1.00 97.31 143 SER A O 1
ATOM 1163 N N . ASP A 1 144 ? 1.468 9.988 19.465 1.00 96.25 144 ASP A N 1
ATOM 1164 C CA . ASP A 1 144 ? 1.898 10.225 20.845 1.00 96.25 144 ASP A CA 1
ATOM 1165 C C . ASP A 1 144 ? 2.991 9.251 21.295 1.00 96.25 144 ASP A C 1
ATOM 1167 O O . ASP A 1 144 ? 3.975 9.684 21.898 1.00 96.25 144 ASP A O 1
ATOM 1171 N N . ALA A 1 145 ? 2.886 7.963 20.959 1.00 95.00 145 ALA A N 1
ATOM 1172 C CA . ALA A 1 145 ? 3.931 6.983 21.256 1.00 95.00 145 ALA A CA 1
ATOM 1173 C C . ALA A 1 145 ? 5.256 7.317 20.553 1.00 95.00 145 ALA A C 1
ATOM 1175 O O . ALA A 1 145 ? 6.310 7.296 21.192 1.00 95.00 145 ALA A O 1
ATOM 1176 N N . TYR A 1 146 ? 5.212 7.705 19.275 1.00 95.94 146 TYR A N 1
ATOM 1177 C CA . TYR A 1 146 ? 6.399 8.105 18.515 1.00 95.94 146 TYR A CA 1
ATOM 1178 C C . TYR A 1 146 ? 7.114 9.311 19.142 1.00 95.94 146 TYR A C 1
ATOM 1180 O O . TYR A 1 146 ? 8.339 9.329 19.283 1.00 95.94 146 TYR A O 1
ATOM 1188 N N . HIS A 1 147 ? 6.334 10.279 19.624 1.00 95.25 147 HIS A N 1
ATOM 1189 C CA . HIS A 1 147 ? 6.827 11.464 20.325 1.00 95.25 147 HIS A CA 1
ATOM 1190 C C . HIS A 1 147 ? 7.086 11.242 21.823 1.00 95.25 147 HIS A C 1
ATOM 1192 O O . HIS A 1 147 ? 7.367 12.203 22.543 1.00 95.25 147 HIS A O 1
ATOM 1198 N N . LYS A 1 148 ? 6.986 9.999 22.317 1.00 94.12 148 LYS A N 1
ATOM 1199 C CA . LYS A 1 148 ? 7.154 9.633 23.735 1.00 94.12 148 LYS A CA 1
ATOM 1200 C C . LYS A 1 148 ? 6.236 10.428 24.683 1.00 94.12 148 LYS A C 1
ATOM 1202 O O . LYS A 1 148 ? 6.586 10.698 25.833 1.00 94.12 148 LYS A O 1
ATOM 1207 N N . ARG A 1 149 ? 5.042 10.803 24.217 1.00 92.12 149 ARG A N 1
ATOM 1208 C CA . ARG A 1 149 ? 4.015 11.528 24.978 1.00 92.12 149 ARG A CA 1
ATOM 1209 C C . ARG A 1 149 ? 3.074 10.540 25.658 1.00 92.12 149 ARG A C 1
ATOM 1211 O O . ARG A 1 149 ? 2.177 9.987 25.037 1.00 92.12 149 ARG A O 1
ATOM 1218 N N . PHE A 1 150 ? 3.254 10.316 26.957 1.00 87.50 150 PHE A N 1
ATOM 1219 C CA . PHE A 1 150 ? 2.399 9.390 27.704 1.00 87.50 150 PHE A CA 1
ATOM 1220 C C . PHE A 1 150 ? 1.183 10.091 28.331 1.00 87.50 150 PHE A C 1
ATOM 1222 O O . PHE A 1 150 ? 1.330 11.002 29.151 1.00 87.50 150 PHE A O 1
ATOM 1229 N N . VAL A 1 151 ? -0.025 9.616 28.014 1.00 84.25 151 VAL A N 1
ATOM 1230 C CA . VAL A 1 151 ? -1.275 10.121 28.604 1.00 84.25 151 VAL A CA 1
ATOM 1231 C C . VAL A 1 151 ? -1.515 9.470 29.966 1.00 84.25 151 VAL A C 1
ATOM 1233 O O . VAL A 1 151 ? -1.835 8.290 30.067 1.00 84.25 151 VAL A O 1
ATOM 1236 N N . ARG A 1 152 ? -1.377 10.262 31.037 1.00 77.19 152 ARG A N 1
ATOM 1237 C CA . ARG A 1 152 ? -1.555 9.799 32.429 1.00 77.19 152 ARG A CA 1
ATOM 1238 C C . ARG A 1 152 ? -2.999 9.852 32.927 1.00 77.19 152 ARG A C 1
ATOM 1240 O O . ARG A 1 152 ? -3.323 9.212 33.922 1.00 77.19 152 ARG A O 1
ATOM 1247 N N . ASN A 1 153 ? -3.848 10.647 32.279 1.00 78.19 153 ASN A N 1
ATOM 1248 C CA . ASN A 1 153 ? -5.226 10.867 32.697 1.00 78.19 153 ASN A CA 1
ATOM 1249 C C . ASN A 1 153 ? -6.162 10.814 31.484 1.00 78.19 153 ASN A C 1
ATOM 1251 O O . ASN A 1 153 ? -6.025 11.605 30.553 1.00 78.19 153 ASN A O 1
ATOM 1255 N N . SER A 1 154 ? -7.129 9.897 31.529 1.00 77.12 154 SER A N 1
ATOM 1256 C CA . SER A 1 154 ? -8.137 9.711 30.477 1.00 77.12 154 SER A CA 1
ATOM 1257 C C . SER A 1 154 ? -9.002 10.950 30.228 1.00 77.12 154 SER A C 1
ATOM 1259 O O . SER A 1 154 ? -9.505 11.108 29.121 1.00 77.12 154 SER A O 1
ATOM 1261 N N . SER A 1 155 ? -9.118 11.875 31.191 1.00 82.56 155 SER A N 1
ATOM 1262 C CA . SER A 1 155 ? -9.870 13.125 31.009 1.00 82.56 155 SER A CA 1
ATOM 1263 C C . SER A 1 155 ? -9.279 14.048 29.937 1.00 82.56 155 SER A C 1
ATOM 1265 O O . SER A 1 155 ? -9.959 14.959 29.479 1.00 82.56 155 SER A O 1
ATOM 1267 N N . VAL A 1 156 ? -8.016 13.840 29.547 1.00 86.12 156 VAL A N 1
ATOM 1268 C CA . VAL A 1 156 ? -7.348 14.607 28.482 1.00 86.12 156 VAL A CA 1
ATOM 1269 C C . VAL A 1 156 ? -7.781 14.129 27.090 1.00 86.12 156 VAL A C 1
ATOM 1271 O O . VAL A 1 156 ? -7.778 14.910 26.140 1.00 86.12 156 VAL A O 1
ATOM 1274 N N . LEU A 1 157 ? -8.212 12.869 26.972 1.00 88.06 157 LEU A N 1
ATOM 1275 C CA . LEU A 1 157 ? -8.676 12.248 25.730 1.00 88.06 157 LEU A CA 1
ATOM 1276 C C . LEU A 1 157 ? -10.113 12.698 25.408 1.00 88.06 157 LEU A C 1
ATOM 1278 O O . LEU A 1 157 ? -11.061 11.913 25.420 1.00 88.06 157 LEU A O 1
ATOM 1282 N N . THR A 1 158 ? -10.269 13.993 25.148 1.00 90.44 158 THR A N 1
ATOM 1283 C CA . THR A 1 158 ? -11.522 14.623 24.708 1.00 90.44 158 THR A CA 1
ATOM 1284 C C . THR A 1 158 ? -11.727 14.450 23.200 1.00 90.44 158 THR A C 1
ATOM 1286 O O . THR A 1 158 ? -10.786 14.144 22.474 1.00 90.44 158 THR A O 1
ATOM 1289 N N . HIS A 1 159 ? -12.929 14.726 22.681 1.00 85.94 159 HIS A N 1
ATOM 1290 C CA . HIS A 1 159 ? -13.199 14.686 21.233 1.00 85.94 159 HIS A CA 1
ATOM 1291 C C . HIS A 1 159 ? -12.286 15.598 20.393 1.00 85.94 159 HIS A C 1
ATOM 1293 O O . HIS A 1 159 ? -12.100 15.345 19.207 1.00 85.94 159 HIS A O 1
ATOM 1299 N N . ALA A 1 160 ? -11.693 16.634 20.993 1.00 89.75 160 ALA A N 1
ATOM 1300 C CA . ALA A 1 160 ? -10.739 17.511 20.322 1.00 89.75 160 ALA A CA 1
ATOM 1301 C C . ALA A 1 160 ? -9.298 16.969 20.329 1.00 89.75 160 ALA A C 1
ATOM 1303 O O . ALA A 1 160 ? -8.460 17.494 19.605 1.00 89.75 160 ALA A O 1
ATOM 1304 N N . TYR A 1 161 ? -8.989 15.932 21.115 1.00 94.56 161 TYR A N 1
ATOM 1305 C CA . TYR A 1 161 ? -7.625 15.424 21.287 1.00 94.56 161 TYR A CA 1
ATOM 1306 C C . TYR A 1 161 ? -6.956 14.964 19.975 1.00 94.56 161 TYR A C 1
ATOM 1308 O O . TYR A 1 161 ? -5.795 15.317 19.749 1.00 94.56 161 TYR A O 1
ATOM 1316 N N . PRO A 1 162 ? -7.658 14.275 19.050 1.00 95.38 162 PRO A N 1
ATOM 1317 C CA . PRO A 1 162 ? -7.080 13.915 17.757 1.00 95.38 162 PRO A CA 1
ATOM 1318 C C . PRO A 1 162 ? -6.715 15.108 16.862 1.00 95.38 162 PRO A C 1
ATOM 1320 O O . PRO A 1 162 ? -5.917 14.928 15.947 1.00 95.38 162 PRO A O 1
ATOM 1323 N N . LYS A 1 163 ? -7.207 16.333 17.132 1.00 94.81 163 LYS A N 1
ATOM 1324 C CA . LYS A 1 163 ? -6.814 17.539 16.370 1.00 94.81 163 LYS A CA 1
ATOM 1325 C C . LYS A 1 163 ? -5.308 17.806 16.431 1.00 94.81 163 LYS A C 1
ATOM 1327 O O . LYS A 1 163 ? -4.768 18.381 15.492 1.00 94.81 163 LYS A O 1
ATOM 1332 N N . GLY A 1 164 ? -4.631 17.343 17.486 1.00 94.56 164 GLY A N 1
ATOM 1333 C CA . GLY A 1 164 ? -3.172 17.424 17.612 1.00 94.56 164 GLY A CA 1
ATOM 1334 C C . GLY A 1 164 ? -2.397 16.582 16.590 1.00 94.56 164 GLY A C 1
ATOM 1335 O O . GLY A 1 164 ? -1.179 16.684 16.532 1.00 94.56 164 GLY A O 1
ATOM 1336 N N . LEU A 1 165 ? -3.056 15.759 15.762 1.00 95.31 165 LEU A N 1
ATOM 1337 C CA . LEU A 1 165 ? -2.415 15.147 14.589 1.00 95.31 165 LEU A CA 1
ATOM 1338 C C . LEU A 1 165 ? -1.895 16.196 13.595 1.00 95.31 165 LEU A C 1
ATOM 1340 O O . LEU A 1 165 ? -0.910 15.949 12.908 1.00 95.31 165 LEU A O 1
ATOM 1344 N N . LYS A 1 166 ? -2.527 17.375 13.544 1.00 95.38 166 LYS A N 1
ATOM 1345 C CA . LYS A 1 166 ? -2.140 18.470 12.643 1.00 95.38 166 LYS A CA 1
ATOM 1346 C C . LYS A 1 166 ? -0.843 19.165 13.056 1.00 95.38 166 LYS A C 1
ATOM 1348 O O . LYS A 1 166 ? -0.216 19.823 12.227 1.00 95.38 166 LYS A O 1
ATOM 1353 N N . ASP A 1 167 ? -0.436 19.009 14.316 1.00 92.94 167 ASP A N 1
ATOM 1354 C CA . ASP A 1 167 ? 0.813 19.578 14.828 1.00 92.94 167 ASP A CA 1
ATOM 1355 C C . ASP A 1 167 ? 2.020 19.010 14.063 1.00 92.94 167 ASP A C 1
ATOM 1357 O O . ASP A 1 167 ? 3.005 19.717 13.849 1.00 92.94 167 ASP A O 1
ATOM 1361 N N . ASP A 1 168 ? 1.911 17.757 13.606 1.00 93.12 168 ASP A N 1
ATOM 1362 C CA . ASP A 1 168 ? 2.935 17.054 12.839 1.00 93.12 168 ASP A CA 1
ATOM 1363 C C . ASP A 1 168 ? 2.322 16.079 11.812 1.00 93.12 168 ASP A C 1
ATOM 1365 O O . ASP A 1 168 ? 2.303 14.858 11.990 1.00 93.12 168 ASP A O 1
ATOM 1369 N N . VAL A 1 169 ? 1.823 16.632 10.701 1.00 95.25 169 VAL A N 1
ATOM 1370 C CA . VAL A 1 169 ? 1.311 15.838 9.565 1.00 95.25 169 VAL A CA 1
ATOM 1371 C C . VAL A 1 169 ? 2.415 15.127 8.771 1.00 95.25 169 VAL A C 1
ATOM 1373 O O . VAL A 1 169 ? 2.110 14.244 7.972 1.00 95.25 169 VAL A O 1
ATOM 1376 N N . PHE A 1 170 ? 3.684 15.494 8.979 1.00 95.12 170 PHE A N 1
ATOM 1377 C CA . PHE A 1 170 ? 4.838 14.876 8.317 1.00 95.12 170 PHE A CA 1
ATOM 1378 C C . PHE A 1 170 ? 5.504 13.776 9.160 1.00 95.12 170 PHE A C 1
ATOM 1380 O O . PHE A 1 170 ? 6.407 13.106 8.670 1.00 95.12 170 PHE A O 1
ATOM 1387 N N . GLY A 1 171 ? 5.044 13.553 10.394 1.00 93.50 171 GLY A N 1
ATOM 1388 C CA . GLY A 1 171 ? 5.441 12.432 11.243 1.00 93.50 171 GLY A CA 1
ATOM 1389 C C . GLY A 1 171 ? 4.707 11.140 10.890 1.00 93.50 171 GLY A C 1
ATOM 1390 O O . GLY A 1 171 ? 4.669 10.714 9.741 1.00 93.50 171 GLY A O 1
ATOM 1391 N N . ILE A 1 172 ? 4.077 10.493 11.876 1.00 94.00 172 ILE A N 1
ATOM 1392 C CA . ILE A 1 172 ? 3.400 9.194 11.680 1.00 94.00 172 ILE A CA 1
ATOM 1393 C C . ILE A 1 172 ? 2.366 9.206 10.544 1.00 94.00 172 ILE A C 1
ATOM 1395 O O . ILE A 1 172 ? 2.178 8.187 9.875 1.00 94.00 172 ILE A O 1
ATOM 1399 N N . TYR A 1 173 ? 1.700 10.342 10.323 1.00 95.88 173 TYR A N 1
ATOM 1400 C CA . TYR A 1 173 ? 0.651 10.447 9.315 1.00 95.88 173 TYR A CA 1
ATOM 1401 C C . TYR A 1 173 ? 1.182 10.211 7.897 1.00 95.88 173 TYR A C 1
ATOM 1403 O O . TYR A 1 173 ? 0.552 9.474 7.147 1.00 95.88 173 TYR A O 1
ATOM 1411 N N . ILE A 1 174 ? 2.375 10.717 7.554 1.00 93.12 174 ILE A N 1
ATOM 1412 C CA . ILE A 1 174 ? 2.936 10.578 6.201 1.00 93.12 174 ILE A CA 1
ATOM 1413 C C . ILE A 1 174 ? 3.225 9.122 5.829 1.00 93.12 174 ILE A C 1
ATOM 1415 O O . ILE A 1 174 ? 3.055 8.738 4.677 1.00 93.12 174 ILE A O 1
ATOM 1419 N N . MET A 1 175 ? 3.583 8.284 6.810 1.00 92.75 175 MET A N 1
ATOM 1420 C CA . MET A 1 175 ? 3.825 6.854 6.583 1.00 92.75 175 MET A CA 1
ATOM 1421 C C . MET A 1 175 ? 2.553 6.092 6.196 1.00 92.75 175 MET A C 1
ATOM 1423 O O . MET A 1 175 ? 2.644 5.036 5.581 1.00 92.75 175 MET A O 1
ATOM 1427 N N . GLN A 1 176 ? 1.370 6.616 6.533 1.00 94.81 176 GLN A N 1
ATOM 1428 C CA . GLN A 1 176 ? 0.098 6.011 6.123 1.00 94.81 176 GLN A CA 1
ATOM 1429 C C . GLN A 1 176 ? -0.212 6.288 4.651 1.00 94.81 176 GLN A C 1
ATOM 1431 O O . GLN A 1 176 ? -0.993 5.567 4.039 1.00 94.81 176 GLN A O 1
ATOM 1436 N N . LEU A 1 177 ? 0.387 7.346 4.098 1.00 90.00 177 LEU A N 1
ATOM 1437 C CA . LEU A 1 177 ? 0.042 7.888 2.793 1.00 90.00 177 LEU A CA 1
ATOM 1438 C C . LEU A 1 177 ? 0.860 7.280 1.661 1.00 90.00 177 LEU A C 1
ATOM 1440 O O . LEU A 1 177 ? 0.765 7.804 0.569 1.00 90.00 177 LEU A O 1
ATOM 1444 N N . ASN A 1 178 ? 1.655 6.224 1.862 1.00 75.62 178 ASN A N 1
ATOM 1445 C CA . ASN A 1 178 ? 2.560 5.726 0.813 1.00 75.62 178 ASN A CA 1
ATOM 1446 C C . ASN A 1 178 ? 1.859 5.532 -0.551 1.00 75.62 178 ASN A C 1
ATOM 1448 O O . ASN A 1 178 ? 2.423 5.880 -1.577 1.00 75.62 178 ASN A O 1
ATOM 1452 N N . GLY A 1 179 ? 0.610 5.050 -0.552 1.00 74.12 179 GLY A N 1
ATOM 1453 C CA . GLY A 1 179 ? -0.201 4.916 -1.765 1.00 74.12 179 GLY A CA 1
ATOM 1454 C C . GLY A 1 179 ? -0.859 6.204 -2.281 1.00 74.12 179 GLY A C 1
ATOM 1455 O O . GLY A 1 179 ? -1.026 6.382 -3.483 1.00 74.12 179 GLY A O 1
ATOM 1456 N N . ASP A 1 180 ? -1.237 7.121 -1.387 1.00 88.31 180 ASP A N 1
ATOM 1457 C CA . ASP A 1 180 ? -1.933 8.369 -1.733 1.00 88.31 180 ASP A CA 1
ATOM 1458 C C . ASP A 1 180 ? -0.971 9.531 -2.040 1.00 88.31 180 ASP A C 1
ATOM 1460 O O . ASP A 1 180 ? -1.330 10.481 -2.735 1.00 88.31 180 ASP A O 1
ATOM 1464 N N . LEU A 1 181 ? 0.236 9.493 -1.474 1.00 89.50 181 LEU A N 1
ATOM 1465 C CA . LEU A 1 181 ? 1.164 10.611 -1.414 1.00 89.50 181 LEU A CA 1
ATOM 1466 C C . LEU A 1 181 ? 1.631 10.987 -2.814 1.00 89.50 181 LEU A C 1
ATOM 1468 O O . LEU A 1 181 ? 1.527 12.153 -3.171 1.00 89.50 181 LEU A O 1
ATOM 1472 N N . ASP A 1 182 ? 2.066 10.032 -3.630 1.00 84.50 182 ASP A N 1
ATOM 1473 C CA . ASP A 1 182 ? 2.540 10.339 -4.982 1.00 84.50 182 ASP A CA 1
ATOM 1474 C C . ASP A 1 182 ? 1.453 11.011 -5.830 1.00 84.50 182 ASP A C 1
ATOM 1476 O O . ASP A 1 182 ? 1.707 12.037 -6.461 1.00 84.50 182 ASP A O 1
ATOM 1480 N N . GLU A 1 183 ? 0.208 10.541 -5.754 1.00 86.25 183 GLU A N 1
ATOM 1481 C CA . GLU A 1 183 ? -0.903 11.151 -6.489 1.00 86.25 183 GLU A CA 1
ATOM 1482 C C . GLU A 1 183 ? -1.308 12.524 -5.933 1.00 86.25 183 GLU A C 1
ATOM 1484 O O . GLU A 1 183 ? -1.617 13.427 -6.713 1.00 86.25 183 GLU A O 1
ATOM 1489 N N . LEU A 1 184 ? -1.233 12.745 -4.614 1.00 92.12 184 LEU A N 1
ATOM 1490 C CA . LEU A 1 184 ? -1.399 14.080 -4.026 1.00 92.12 184 LEU A CA 1
ATOM 1491 C C . LEU A 1 184 ? -0.341 15.051 -4.547 1.00 92.12 184 LEU A C 1
ATOM 1493 O O . LEU A 1 184 ? -0.648 16.187 -4.915 1.00 92.12 184 LEU A O 1
ATOM 1497 N N . LEU A 1 185 ? 0.910 14.606 -4.577 1.00 90.94 185 LEU A N 1
ATOM 1498 C CA . LEU A 1 185 ? 2.048 15.403 -5.005 1.00 90.94 185 LEU A CA 1
ATOM 1499 C C . LEU A 1 185 ? 1.942 15.772 -6.490 1.00 90.94 185 LEU A C 1
ATOM 1501 O O . LEU A 1 185 ? 2.152 16.939 -6.838 1.00 90.94 185 LEU A O 1
ATOM 1505 N N . THR A 1 186 ? 1.540 14.821 -7.335 1.00 88.06 186 THR A N 1
ATOM 1506 C CA . THR A 1 186 ? 1.249 15.046 -8.755 1.00 88.06 186 THR A CA 1
ATOM 1507 C C . THR A 1 186 ? 0.064 15.993 -8.939 1.00 88.06 186 THR A C 1
ATOM 1509 O O . THR A 1 186 ? 0.190 17.014 -9.617 1.00 88.06 186 THR A O 1
ATOM 1512 N N . ALA A 1 187 ? -1.077 15.722 -8.299 1.00 90.81 187 ALA A N 1
ATOM 1513 C CA . ALA A 1 187 ? -2.295 16.511 -8.471 1.00 90.81 187 ALA A CA 1
ATOM 1514 C C . ALA A 1 187 ? -2.123 17.975 -8.042 1.00 90.81 187 ALA A C 1
ATOM 1516 O O . ALA A 1 187 ? -2.629 18.891 -8.704 1.00 90.81 187 ALA A O 1
ATOM 1517 N N . LEU A 1 188 ? -1.396 18.199 -6.941 1.00 92.75 188 LEU A N 1
ATOM 1518 C CA . LEU A 1 188 ? -1.112 19.518 -6.377 1.00 92.75 188 LEU A CA 1
ATOM 1519 C C . LEU A 1 188 ? 0.084 20.221 -7.043 1.00 92.75 188 LEU A C 1
ATOM 1521 O O . LEU A 1 188 ? 0.307 21.399 -6.734 1.00 92.75 188 LEU A O 1
ATOM 1525 N N . ARG A 1 189 ? 0.795 19.543 -7.960 1.00 91.50 189 ARG A N 1
ATOM 1526 C CA . ARG A 1 189 ? 1.988 20.028 -8.681 1.00 91.50 189 ARG A CA 1
ATOM 1527 C C . ARG A 1 189 ? 3.090 20.494 -7.724 1.00 91.50 189 ARG A C 1
ATOM 1529 O O . ARG A 1 189 ? 3.471 21.661 -7.727 1.00 91.50 189 ARG A O 1
ATOM 1536 N N . LEU A 1 190 ? 3.512 19.601 -6.830 1.00 90.75 190 LEU A N 1
ATOM 1537 C CA . LEU A 1 190 ? 4.422 19.913 -5.725 1.00 90.75 190 LEU A CA 1
ATOM 1538 C C . LEU A 1 190 ? 5.808 19.321 -5.959 1.00 90.75 190 LEU A C 1
ATOM 1540 O O . LEU A 1 190 ? 6.107 18.267 -5.412 1.00 90.75 190 LEU A O 1
ATOM 1544 N N . ASP A 1 191 ? 6.694 19.976 -6.695 1.00 85.75 191 ASP A N 1
ATOM 1545 C CA . ASP A 1 191 ? 7.976 19.371 -7.095 1.00 85.75 191 ASP A CA 1
ATOM 1546 C C . ASP A 1 191 ? 9.091 19.510 -6.041 1.00 85.75 191 ASP A C 1
ATOM 1548 O O . ASP A 1 191 ? 10.040 18.724 -6.012 1.00 85.75 191 ASP A O 1
ATOM 1552 N N . ASN A 1 192 ? 8.971 20.460 -5.111 1.00 87.94 192 ASN A N 1
ATOM 1553 C CA . ASN A 1 192 ? 10.029 20.843 -4.171 1.00 87.94 192 ASN A CA 1
ATOM 1554 C C . ASN A 1 192 ? 9.735 20.428 -2.726 1.00 87.94 192 ASN A C 1
ATOM 1556 O O . ASN A 1 192 ? 9.923 21.218 -1.798 1.00 87.94 192 ASN A O 1
ATOM 1560 N N . VAL A 1 193 ? 9.286 19.188 -2.519 1.00 87.00 193 VAL A N 1
ATOM 1561 C CA . VAL A 1 193 ? 9.071 18.648 -1.160 1.00 87.00 193 VAL A CA 1
ATOM 1562 C C . VAL A 1 193 ? 10.326 18.013 -0.557 1.00 87.00 193 VAL A C 1
ATOM 1564 O O . VAL A 1 193 ? 10.379 17.780 0.645 1.00 87.00 193 VAL A O 1
ATOM 1567 N N . TYR A 1 194 ? 11.351 17.773 -1.377 1.00 85.06 194 TYR A N 1
ATOM 1568 C CA . TYR A 1 194 ? 12.685 17.361 -0.950 1.00 85.06 194 TYR A CA 1
ATOM 1569 C C . TYR A 1 194 ? 13.687 18.471 -1.274 1.00 85.06 194 TYR A C 1
ATOM 1571 O O . TYR A 1 194 ? 13.666 19.047 -2.366 1.00 85.06 194 TYR A O 1
ATOM 1579 N N . LYS A 1 195 ? 14.581 18.765 -0.324 1.00 77.12 195 LYS A N 1
ATOM 1580 C CA . LYS A 1 195 ? 15.675 19.733 -0.521 1.00 77.12 195 LYS A CA 1
ATOM 1581 C C . LYS A 1 195 ? 16.818 19.154 -1.351 1.00 77.12 195 LYS A C 1
ATOM 1583 O O . LYS A 1 195 ? 17.445 19.880 -2.114 1.00 77.12 195 LYS A O 1
ATOM 1588 N N . ASP A 1 196 ? 17.060 17.854 -1.208 1.00 69.00 196 ASP A N 1
ATOM 1589 C CA . ASP A 1 196 ? 18.099 17.129 -1.933 1.00 69.00 196 ASP A CA 1
ATOM 1590 C C . ASP A 1 196 ? 17.701 16.934 -3.413 1.00 69.00 196 ASP A C 1
ATOM 1592 O O . ASP A 1 196 ? 16.691 16.274 -3.684 1.00 69.00 196 ASP A O 1
ATOM 1596 N N . PRO A 1 197 ? 18.476 17.470 -4.379 1.00 58.09 197 PRO A N 1
ATOM 1597 C CA . PRO A 1 197 ? 18.225 17.292 -5.807 1.00 58.09 197 PRO A CA 1
ATOM 1598 C C . PRO A 1 197 ? 18.208 15.825 -6.250 1.00 58.09 197 PRO A C 1
ATOM 1600 O O . PRO A 1 197 ? 17.459 15.482 -7.159 1.00 58.09 197 PRO A O 1
ATOM 1603 N N . ILE A 1 198 ? 18.975 14.945 -5.597 1.00 55.53 198 ILE A N 1
ATOM 1604 C CA . ILE A 1 198 ? 19.033 13.514 -5.933 1.00 55.53 198 ILE A CA 1
ATOM 1605 C C . ILE A 1 198 ? 17.691 12.841 -5.608 1.00 55.53 198 ILE A C 1
ATOM 1607 O O . ILE A 1 198 ? 17.212 12.000 -6.366 1.00 55.53 198 ILE A O 1
ATOM 1611 N N . LYS A 1 199 ? 17.025 13.273 -4.529 1.00 54.34 199 LYS A N 1
ATOM 1612 C CA . LYS A 1 199 ? 15.683 12.799 -4.145 1.00 54.34 199 LYS A CA 1
ATOM 1613 C C . LYS A 1 199 ? 14.555 13.390 -4.999 1.00 54.34 199 LYS A C 1
ATOM 1615 O O . LYS A 1 199 ? 13.440 12.884 -4.953 1.00 54.34 199 LYS A O 1
ATOM 1620 N N . LYS A 1 200 ? 14.815 14.443 -5.787 1.00 49.50 200 LYS A N 1
ATOM 1621 C CA . LYS A 1 200 ? 13.835 14.976 -6.751 1.00 49.50 200 LYS A CA 1
ATOM 1622 C C . LYS A 1 200 ? 13.670 14.070 -7.973 1.00 49.50 200 LYS A C 1
ATOM 1624 O O . LYS A 1 200 ? 12.570 13.983 -8.505 1.00 49.50 200 LYS A O 1
ATOM 1629 N N . VAL A 1 201 ? 14.739 13.384 -8.386 1.00 37.12 201 VAL A N 1
ATOM 1630 C CA . VAL A 1 201 ? 14.763 12.535 -9.592 1.00 37.12 201 VAL A CA 1
ATOM 1631 C C . VAL A 1 201 ? 13.973 11.232 -9.400 1.00 37.12 201 VAL A C 1
ATOM 1633 O O . VAL A 1 201 ? 13.433 10.699 -10.356 1.00 37.12 201 VAL A O 1
ATOM 1636 N N . THR A 1 202 ? 13.812 10.738 -8.168 1.00 47.50 202 THR A N 1
ATOM 1637 C CA . THR A 1 202 ? 13.154 9.443 -7.889 1.00 47.50 202 THR A CA 1
ATOM 1638 C C . THR A 1 202 ? 11.624 9.458 -7.970 1.00 47.50 202 THR A C 1
ATOM 1640 O O . THR A 1 202 ? 10.996 8.433 -7.740 1.00 47.50 202 THR A O 1
ATOM 1643 N N . ARG A 1 203 ? 11.002 10.613 -8.222 1.00 47.16 203 ARG A N 1
ATOM 1644 C CA . ARG A 1 203 ? 9.576 10.834 -7.934 1.00 47.16 203 ARG A CA 1
ATOM 1645 C C . ARG A 1 203 ? 8.634 10.607 -9.109 1.00 47.16 203 ARG A C 1
ATOM 1647 O O . ARG A 1 203 ? 7.459 10.341 -8.903 1.00 47.16 203 ARG A O 1
ATOM 1654 N N . GLN A 1 204 ? 9.125 10.753 -10.333 1.00 38.78 204 GLN A N 1
ATOM 1655 C CA . GLN A 1 204 ? 8.272 10.715 -11.523 1.00 38.78 204 GLN A CA 1
ATOM 1656 C C . GLN A 1 204 ? 8.094 9.297 -12.088 1.00 38.78 204 GLN A C 1
ATOM 1658 O O . GLN A 1 204 ? 7.365 9.114 -13.056 1.00 38.78 204 GLN A O 1
ATOM 1663 N N . ASP A 1 205 ? 8.735 8.301 -11.468 1.00 47.03 205 ASP A N 1
ATOM 1664 C CA . ASP A 1 205 ? 9.071 7.042 -12.133 1.00 47.03 205 ASP A CA 1
ATOM 1665 C C . ASP A 1 205 ? 8.835 5.763 -11.308 1.00 47.03 205 ASP A C 1
ATOM 1667 O O . ASP A 1 205 ? 8.958 4.655 -11.840 1.00 47.03 205 ASP A O 1
ATOM 1671 N N . ASP A 1 206 ? 8.480 5.892 -10.029 1.00 52.22 206 ASP A N 1
ATOM 1672 C CA . ASP A 1 206 ? 8.179 4.774 -9.131 1.00 52.22 206 ASP A CA 1
ATOM 1673 C C . ASP A 1 206 ? 6.661 4.650 -8.943 1.00 52.22 206 ASP A C 1
ATOM 1675 O O . ASP A 1 206 ? 6.140 4.811 -7.848 1.00 52.22 206 ASP A O 1
ATOM 1679 N N . HIS A 1 207 ? 5.921 4.349 -10.015 1.00 55.38 207 HIS A N 1
ATOM 1680 C CA . HIS A 1 207 ? 4.548 3.880 -9.826 1.00 55.38 207 HIS A CA 1
ATOM 1681 C C . HIS A 1 207 ? 4.597 2.478 -9.196 1.00 55.38 207 HIS A C 1
ATOM 1683 O O . HIS A 1 207 ? 5.126 1.557 -9.840 1.00 55.38 207 HIS A O 1
ATOM 1689 N N . PRO A 1 208 ? 4.062 2.279 -7.974 1.00 54.62 208 PRO A N 1
ATOM 1690 C CA . PRO A 1 208 ? 3.901 0.939 -7.437 1.00 54.62 208 PRO A CA 1
ATOM 1691 C C . PRO A 1 208 ? 3.032 0.146 -8.414 1.00 54.62 208 PRO A C 1
ATOM 1693 O O . PRO A 1 208 ? 2.033 0.640 -8.935 1.00 54.62 208 PRO A O 1
ATOM 1696 N N . SER A 1 209 ? 3.456 -1.071 -8.743 1.00 75.56 209 SER A N 1
ATOM 1697 C CA . SER A 1 209 ? 2.741 -1.902 -9.708 1.00 75.56 209 SER A CA 1
ATOM 1698 C C . SER A 1 209 ? 2.732 -3.345 -9.262 1.00 75.56 209 SER A C 1
ATOM 1700 O O . SER A 1 209 ? 3.633 -4.101 -9.579 1.00 75.56 209 SER A O 1
ATOM 1702 N N . CYS A 1 210 ? 1.712 -3.756 -8.532 1.00 93.12 210 CYS A N 1
ATOM 1703 C CA . CYS A 1 210 ? 1.672 -5.096 -7.971 1.00 93.12 210 CYS A CA 1
ATOM 1704 C C . CYS A 1 210 ? 1.191 -6.154 -8.982 1.00 93.12 210 CYS A C 1
ATOM 1706 O O . CYS A 1 210 ? 0.650 -5.835 -10.042 1.00 93.12 210 CYS A O 1
ATOM 1708 N N . SER A 1 211 ? 1.381 -7.432 -8.650 1.00 97.50 211 SER A N 1
ATOM 1709 C CA . SER A 1 211 ? 0.820 -8.564 -9.398 1.00 97.50 211 SER A CA 1
ATOM 1710 C C . SER A 1 211 ? -0.121 -9.364 -8.501 1.00 97.50 211 SER A C 1
ATOM 1712 O O . SER A 1 211 ? 0.221 -9.683 -7.364 1.00 97.50 211 SER A O 1
ATOM 1714 N N . ALA A 1 212 ? -1.286 -9.746 -9.021 1.00 97.88 212 ALA A N 1
ATOM 1715 C CA . ALA A 1 212 ? -2.276 -10.537 -8.298 1.00 97.88 212 ALA A CA 1
ATOM 1716 C C . ALA A 1 212 ? -2.809 -11.684 -9.162 1.00 97.88 212 ALA A C 1
ATOM 1718 O O . ALA A 1 212 ? -2.963 -11.535 -10.374 1.00 97.88 212 ALA A O 1
ATOM 1719 N N . LEU A 1 213 ? -3.127 -12.816 -8.532 1.00 98.44 213 LEU A N 1
ATOM 1720 C CA . LEU A 1 213 ? -3.795 -13.937 -9.188 1.00 98.44 213 LEU A CA 1
ATOM 1721 C C . LEU A 1 213 ? -4.804 -14.587 -8.238 1.00 98.44 213 LEU A C 1
ATOM 1723 O O . LEU A 1 213 ? -4.468 -14.976 -7.120 1.00 98.44 213 LEU A O 1
ATOM 1727 N N . ILE A 1 214 ? -6.036 -14.742 -8.725 1.00 98.19 214 ILE A N 1
ATOM 1728 C CA . ILE A 1 214 ? -7.084 -15.555 -8.106 1.00 98.19 214 ILE A CA 1
ATOM 1729 C C . ILE A 1 214 ? -7.268 -16.786 -8.988 1.00 98.19 214 ILE A C 1
ATOM 1731 O O . ILE A 1 214 ? -7.651 -16.674 -10.155 1.00 98.19 214 ILE A O 1
ATOM 1735 N N . LYS A 1 215 ? -6.966 -17.966 -8.450 1.00 97.94 215 LYS A N 1
ATOM 1736 C CA . LYS A 1 215 ? -6.901 -19.212 -9.206 1.00 97.94 215 LYS A CA 1
ATOM 1737 C C . LYS A 1 215 ? -7.788 -20.281 -8.585 1.00 97.94 215 LYS A C 1
ATOM 1739 O O . LYS A 1 215 ? -7.486 -20.814 -7.525 1.00 97.94 215 LYS A O 1
ATOM 1744 N N . LEU A 1 216 ? -8.835 -20.653 -9.316 1.00 97.62 216 LEU A N 1
ATOM 1745 C CA . LEU A 1 216 ? -9.627 -21.842 -9.023 1.00 97.62 216 LEU A CA 1
ATOM 1746 C C . LEU A 1 216 ? -8.881 -23.109 -9.476 1.00 97.62 216 LEU A C 1
ATOM 1748 O O . LEU A 1 216 ? -8.416 -23.195 -10.626 1.00 97.62 216 LEU A O 1
ATOM 1752 N N . VAL A 1 217 ? -8.797 -24.083 -8.577 1.00 95.62 217 VAL A N 1
ATOM 1753 C CA . VAL A 1 217 ? -8.315 -25.453 -8.807 1.00 95.62 217 VAL A CA 1
ATOM 1754 C C . VAL A 1 217 ? -9.424 -26.439 -8.396 1.00 95.62 217 VAL A C 1
ATOM 1756 O O . VAL A 1 217 ? -10.434 -26.004 -7.840 1.00 95.62 217 VAL A O 1
ATOM 1759 N N . PRO A 1 218 ? -9.324 -27.749 -8.696 1.00 94.25 218 PRO A N 1
ATOM 1760 C CA . PRO A 1 218 ? -10.279 -28.711 -8.156 1.00 94.25 218 PRO A CA 1
ATOM 1761 C C . PRO A 1 218 ? -10.336 -28.597 -6.628 1.00 94.25 218 PRO A C 1
ATOM 1763 O O . PRO A 1 218 ? -9.302 -28.691 -5.977 1.00 94.25 218 PRO A O 1
ATOM 1766 N N . GLU A 1 219 ? -11.532 -28.363 -6.086 1.00 90.62 219 GLU A N 1
ATOM 1767 C CA . GLU A 1 219 ? -11.817 -28.329 -4.641 1.00 90.62 219 GLU A CA 1
ATOM 1768 C C . GLU A 1 219 ? -11.151 -27.202 -3.821 1.00 90.62 219 GLU A C 1
ATOM 1770 O O . GLU A 1 219 ? -11.352 -27.162 -2.611 1.00 90.62 219 GLU A O 1
ATOM 1775 N N . ASP A 1 220 ? -10.427 -26.255 -4.435 1.00 95.44 220 ASP A N 1
ATOM 1776 C CA . ASP A 1 220 ? -9.809 -25.123 -3.720 1.00 95.44 220 ASP A CA 1
ATOM 1777 C C . ASP A 1 220 ? -9.690 -23.851 -4.582 1.00 95.44 220 ASP A C 1
ATOM 1779 O O . ASP A 1 220 ? -9.830 -23.865 -5.809 1.00 95.44 220 ASP A O 1
ATOM 1783 N N . ILE A 1 221 ? -9.419 -22.721 -3.932 1.00 96.50 221 ILE A N 1
ATOM 1784 C CA . ILE A 1 221 ? -9.121 -21.435 -4.563 1.00 96.50 221 ILE A CA 1
ATOM 1785 C C . ILE A 1 221 ? -7.863 -20.843 -3.935 1.00 96.50 221 ILE A C 1
ATOM 1787 O O . ILE A 1 221 ? -7.813 -20.613 -2.734 1.00 96.50 221 ILE A O 1
ATOM 1791 N N . PHE A 1 222 ? -6.860 -20.541 -4.757 1.00 98.06 222 PHE A N 1
ATOM 1792 C CA . PHE A 1 222 ? -5.674 -19.803 -4.331 1.00 98.06 222 PHE A CA 1
ATOM 1793 C C . PHE A 1 222 ? -5.827 -18.322 -4.650 1.00 98.06 222 PHE A C 1
ATOM 1795 O O . PHE A 1 222 ? -6.187 -17.951 -5.768 1.00 98.06 222 PHE A O 1
ATOM 1802 N N . ILE A 1 223 ? -5.516 -17.469 -3.680 1.00 98.56 223 ILE A N 1
ATOM 1803 C CA . ILE A 1 223 ? -5.528 -16.014 -3.839 1.00 98.56 223 ILE A CA 1
ATOM 1804 C C . ILE A 1 223 ? -4.146 -15.506 -3.460 1.00 98.56 223 ILE A C 1
ATOM 1806 O O . ILE A 1 223 ? -3.718 -15.685 -2.320 1.00 98.56 223 ILE A O 1
ATOM 1810 N N . SER A 1 224 ? -3.441 -14.886 -4.408 1.00 98.44 224 SER A N 1
ATOM 1811 C CA . SER A 1 224 ? -2.107 -14.341 -4.169 1.00 98.44 224 SER A CA 1
ATOM 1812 C C . SER A 1 224 ? -1.954 -12.905 -4.622 1.00 98.44 224 SER A C 1
ATOM 1814 O O . SER A 1 224 ? -2.529 -12.482 -5.626 1.00 98.44 224 SER A O 1
ATOM 1816 N N . HIS A 1 225 ? -1.101 -12.201 -3.886 1.00 98.62 225 HIS A N 1
ATOM 1817 C CA . HIS A 1 225 ? -0.679 -10.843 -4.147 1.00 98.62 225 HIS A CA 1
ATOM 1818 C C . HIS A 1 225 ? 0.844 -10.713 -3.979 1.00 98.62 225 HIS A C 1
ATOM 1820 O O . HIS A 1 225 ? 1.422 -11.262 -3.037 1.00 98.62 225 HIS A O 1
ATOM 1826 N N . VAL A 1 226 ? 1.484 -9.974 -4.881 1.00 98.00 226 VAL A N 1
ATOM 1827 C CA . VAL A 1 226 ? 2.926 -9.703 -4.920 1.00 98.00 226 VAL A CA 1
ATOM 1828 C C . VAL A 1 226 ? 3.110 -8.201 -5.026 1.00 98.00 226 VAL A C 1
ATOM 1830 O O . VAL A 1 226 ? 2.842 -7.615 -6.077 1.00 98.00 226 VAL A O 1
ATOM 1833 N N . THR A 1 227 ? 3.581 -7.586 -3.944 1.00 95.50 227 THR A N 1
ATOM 1834 C CA . THR A 1 227 ? 3.800 -6.138 -3.903 1.00 95.50 227 THR A CA 1
ATOM 1835 C C . THR A 1 227 ? 5.023 -5.784 -4.722 1.00 95.50 227 THR A C 1
ATOM 1837 O O . THR A 1 227 ? 6.074 -6.402 -4.534 1.00 95.50 227 THR A O 1
ATOM 1840 N N . TRP A 1 228 ? 4.923 -4.773 -5.587 1.00 94.56 228 TRP A N 1
ATOM 1841 C CA . TRP A 1 228 ? 6.104 -4.131 -6.161 1.00 94.56 228 TRP A CA 1
ATOM 1842 C C . TRP A 1 228 ? 6.262 -2.737 -5.585 1.00 94.56 228 TRP A C 1
ATOM 1844 O O . TRP A 1 228 ? 5.329 -1.941 -5.606 1.00 94.56 228 TRP A O 1
ATOM 1854 N N . THR A 1 229 ? 7.444 -2.455 -5.059 1.00 89.94 229 THR A N 1
ATOM 1855 C CA . THR A 1 229 ? 7.715 -1.200 -4.363 1.00 89.94 229 THR A CA 1
ATOM 1856 C C . THR A 1 229 ? 9.215 -0.936 -4.314 1.00 89.94 229 THR A C 1
ATOM 1858 O O . THR A 1 229 ? 10.033 -1.802 -4.647 1.00 89.94 229 THR A O 1
ATOM 1861 N N . ASN A 1 230 ? 9.587 0.262 -3.870 1.00 90.06 230 ASN A N 1
ATOM 1862 C CA . ASN A 1 230 ? 10.968 0.617 -3.602 1.00 90.06 230 ASN A CA 1
ATOM 1863 C C . ASN A 1 230 ? 11.540 -0.265 -2.479 1.00 90.06 230 ASN A C 1
ATOM 1865 O O . ASN A 1 230 ? 10.925 -0.449 -1.424 1.00 90.06 230 ASN A O 1
ATOM 1869 N N . TYR A 1 231 ? 12.750 -0.782 -2.673 1.00 91.00 231 TYR A N 1
ATOM 1870 C CA . TYR A 1 231 ? 13.408 -1.710 -1.752 1.00 91.00 231 TYR A CA 1
ATOM 1871 C C . TYR A 1 231 ? 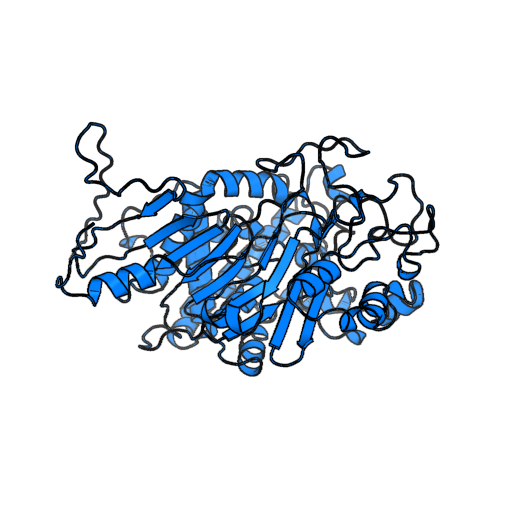13.695 -1.105 -0.369 1.00 91.00 231 TYR A C 1
ATOM 1873 O O . TYR A 1 231 ? 13.773 -1.826 0.627 1.00 91.00 231 TYR A O 1
ATOM 1881 N N . LYS A 1 232 ? 13.723 0.225 -0.237 1.00 89.69 232 LYS A N 1
ATOM 1882 C CA . LYS A 1 232 ? 13.831 0.900 1.070 1.00 89.69 232 LYS A CA 1
ATOM 1883 C C . LYS A 1 232 ? 12.632 0.650 1.990 1.00 89.69 232 LYS A C 1
ATOM 1885 O O . LYS A 1 232 ? 12.767 0.737 3.211 1.00 89.69 232 LYS A O 1
ATOM 1890 N N . THR A 1 233 ? 11.481 0.267 1.438 1.00 88.94 233 THR A N 1
ATOM 1891 C CA . THR A 1 233 ? 10.273 -0.026 2.223 1.00 88.94 233 THR A CA 1
ATOM 1892 C C . THR A 1 233 ? 10.302 -1.407 2.884 1.00 88.94 233 THR A C 1
ATOM 1894 O O . THR A 1 233 ? 9.493 -1.655 3.769 1.00 88.94 233 THR A O 1
ATOM 1897 N N . MET A 1 234 ? 11.240 -2.303 2.537 1.00 89.94 234 MET A N 1
ATOM 1898 C CA . MET A 1 234 ? 11.212 -3.735 2.897 1.00 89.94 234 MET A CA 1
ATOM 1899 C C . MET A 1 234 ? 11.369 -4.078 4.395 1.00 89.94 234 MET A C 1
ATOM 1901 O O . MET A 1 234 ? 11.514 -5.244 4.749 1.00 89.94 234 MET A O 1
ATOM 1905 N N . LEU A 1 235 ? 11.259 -3.116 5.312 1.00 88.69 235 LEU A N 1
ATOM 1906 C CA . LEU A 1 235 ? 10.957 -3.427 6.712 1.00 88.69 235 LEU A CA 1
ATOM 1907 C C . LEU A 1 235 ? 9.486 -3.834 6.833 1.00 88.69 235 LEU A C 1
ATOM 1909 O O . LEU A 1 235 ? 8.602 -2.983 6.871 1.00 88.69 235 LEU A O 1
ATOM 1913 N N . ARG A 1 236 ? 9.228 -5.143 6.870 1.00 86.06 236 ARG A N 1
ATOM 1914 C CA . ARG A 1 236 ? 7.874 -5.715 6.834 1.00 86.06 236 ARG A CA 1
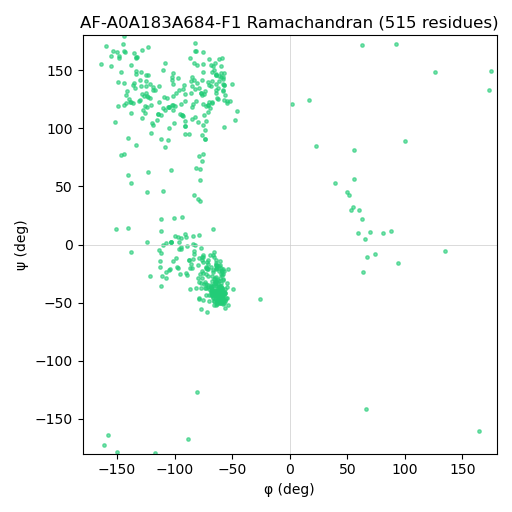ATOM 1915 C C . ARG A 1 236 ? 7.392 -6.147 8.210 1.00 86.06 236 ARG A C 1
ATOM 1917 O O . ARG A 1 236 ? 8.168 -6.621 9.036 1.00 86.06 236 ARG A O 1
ATOM 1924 N N . VAL A 1 237 ? 6.088 -6.024 8.420 1.00 87.94 237 VAL A N 1
ATOM 1925 C CA . VAL A 1 237 ? 5.383 -6.468 9.623 1.00 87.94 237 VAL A CA 1
ATOM 1926 C C . VAL A 1 237 ? 4.081 -7.117 9.172 1.00 87.94 237 VAL A C 1
ATOM 1928 O O . VAL A 1 237 ? 3.203 -6.435 8.655 1.00 87.94 237 VAL A O 1
ATOM 1931 N N . LEU A 1 238 ? 3.931 -8.427 9.366 1.00 86.69 238 LEU A N 1
ATOM 1932 C CA . LEU A 1 238 ? 2.614 -9.055 9.226 1.00 86.69 238 LEU A CA 1
ATOM 1933 C C . LEU A 1 238 ? 1.813 -8.775 10.495 1.00 86.69 238 LEU A C 1
ATOM 1935 O O . LEU A 1 238 ? 2.354 -8.895 11.599 1.00 86.69 238 LEU A O 1
ATOM 1939 N N . LYS A 1 239 ? 0.553 -8.382 10.332 1.00 88.50 239 LYS A N 1
ATOM 1940 C CA . LYS A 1 239 ? -0.300 -7.911 11.420 1.00 88.50 239 LYS A CA 1
ATOM 1941 C C . LYS A 1 239 ? -1.565 -8.731 11.521 1.00 88.50 239 LYS A C 1
ATOM 1943 O O . LYS A 1 239 ? -2.139 -9.121 10.509 1.00 88.50 239 LYS A O 1
ATOM 1948 N N . VAL A 1 240 ? -2.029 -8.904 12.753 1.00 88.88 240 VAL A N 1
ATOM 1949 C CA . VAL A 1 240 ? -3.411 -9.284 13.044 1.00 88.88 240 VAL A CA 1
ATOM 1950 C C . VAL A 1 240 ? -3.993 -8.269 14.004 1.00 88.88 240 VAL A C 1
ATOM 1952 O O . VAL A 1 240 ? -3.495 -8.109 15.116 1.00 88.88 240 VAL A O 1
ATOM 1955 N N . TYR A 1 241 ? -5.054 -7.595 13.580 1.00 90.50 241 TYR A N 1
ATOM 1956 C CA . TYR A 1 241 ? -5.852 -6.732 14.438 1.00 90.50 241 TYR A CA 1
ATOM 1957 C C . TYR A 1 241 ? -7.091 -7.486 14.879 1.00 90.50 241 TYR A C 1
ATOM 1959 O O . TYR A 1 241 ? -7.893 -7.869 14.033 1.00 90.50 241 TYR A O 1
ATOM 1967 N N . ARG A 1 242 ? -7.260 -7.685 16.190 1.00 89.31 242 ARG A N 1
ATOM 1968 C CA . ARG A 1 242 ? -8.505 -8.206 16.779 1.00 89.31 242 ARG A CA 1
ATOM 1969 C C . ARG A 1 242 ? -9.168 -7.113 17.598 1.00 89.31 242 ARG A C 1
ATOM 1971 O O . ARG A 1 242 ? -8.853 -6.940 18.776 1.00 89.31 242 ARG A O 1
ATOM 1978 N N . PHE A 1 243 ? -10.033 -6.344 16.952 1.00 88.94 243 PHE A N 1
ATOM 1979 C CA . PHE A 1 243 ? -10.675 -5.168 17.523 1.00 88.94 243 PHE A CA 1
ATOM 1980 C C . PHE A 1 243 ? -12.187 -5.414 17.627 1.00 88.94 243 PHE A C 1
ATOM 1982 O O . PHE A 1 243 ? -12.881 -5.387 16.609 1.00 88.94 243 PHE A O 1
ATOM 1989 N N . PRO A 1 244 ? -12.737 -5.633 18.838 1.00 85.62 244 PRO A N 1
ATOM 1990 C CA . PRO A 1 244 ? -14.154 -5.924 19.052 1.00 85.62 244 PRO A CA 1
ATOM 1991 C C . PRO A 1 244 ? -15.007 -4.646 19.004 1.00 85.62 244 PRO A C 1
ATOM 1993 O O . PRO A 1 244 ? -15.920 -4.474 19.811 1.00 85.62 244 PRO A O 1
ATOM 1996 N N . TRP A 1 245 ? -14.677 -3.733 18.089 1.00 91.06 245 TRP A N 1
ATOM 1997 C CA . TRP A 1 245 ? -15.354 -2.455 17.936 1.00 91.06 245 TRP A CA 1
ATOM 1998 C C . TRP A 1 245 ? -16.771 -2.649 17.415 1.00 91.06 245 TRP A C 1
ATOM 2000 O O . TRP A 1 245 ? -17.107 -3.631 16.744 1.00 91.06 245 TRP A O 1
ATOM 2010 N N . LYS A 1 246 ? -17.613 -1.684 17.741 1.00 92.62 246 LYS A N 1
ATOM 2011 C CA . LYS A 1 246 ? -19.005 -1.621 17.334 1.00 92.62 246 LYS A CA 1
ATOM 2012 C C . LYS A 1 246 ? -19.107 -1.091 15.913 1.00 92.62 246 LYS A C 1
ATOM 2014 O O . LYS A 1 246 ? -18.252 -0.334 15.471 1.00 92.62 246 LYS A O 1
ATOM 2019 N N . ILE A 1 247 ? -20.195 -1.451 15.235 1.00 93.75 247 ILE A N 1
ATOM 2020 C CA . ILE A 1 247 ? -20.528 -0.926 13.898 1.00 93.75 247 ILE A CA 1
ATOM 2021 C C . ILE A 1 247 ? -20.695 0.605 13.926 1.00 93.75 247 ILE A C 1
ATOM 2023 O O . ILE A 1 247 ? -20.310 1.308 12.996 1.00 93.75 247 ILE A O 1
ATOM 2027 N N . ARG A 1 248 ? -21.276 1.126 15.011 1.00 89.12 248 ARG A N 1
ATOM 2028 C CA . ARG A 1 248 ? -21.422 2.558 15.297 1.00 89.12 248 ARG A CA 1
ATOM 2029 C C . ARG A 1 248 ? -21.513 2.792 16.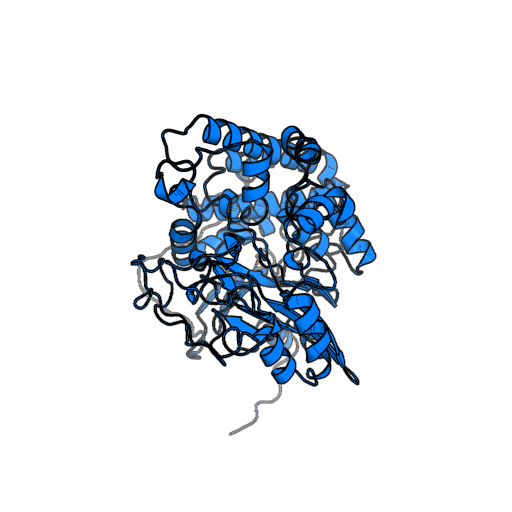798 1.00 89.12 248 ARG A C 1
ATOM 2031 O O . ARG A 1 248 ? -21.750 1.853 17.568 1.00 89.12 248 ARG A O 1
ATOM 2038 N N . ASN A 1 249 ? -21.372 4.044 17.224 1.00 81.50 249 ASN A N 1
ATOM 2039 C CA . ASN A 1 249 ? -21.498 4.386 18.635 1.00 81.50 249 ASN A CA 1
ATOM 2040 C C . ASN A 1 249 ? -22.865 3.950 19.197 1.00 81.50 249 ASN A C 1
ATOM 2042 O O . ASN A 1 249 ? -23.897 4.111 18.554 1.00 81.50 249 ASN A O 1
ATOM 2046 N N . GLY A 1 250 ? -22.876 3.386 20.404 1.00 74.31 250 GLY A N 1
ATOM 2047 C CA . GLY A 1 250 ? -24.108 2.918 21.050 1.00 74.31 250 GLY A CA 1
ATOM 2048 C C . GLY A 1 250 ? -24.714 1.616 20.498 1.00 74.31 250 GLY A C 1
ATOM 2049 O O . GLY A 1 250 ? -25.605 1.081 21.151 1.00 74.31 250 GLY A O 1
ATOM 2050 N N . ASP A 1 251 ? -24.227 1.054 19.381 1.00 74.19 251 ASP A N 1
ATOM 2051 C CA . ASP A 1 251 ? -24.651 -0.284 18.929 1.00 74.19 251 ASP A CA 1
ATOM 2052 C C . ASP A 1 251 ? -24.142 -1.365 19.914 1.00 74.19 251 ASP A C 1
ATOM 2054 O O . ASP A 1 251 ? -23.094 -1.226 20.556 1.00 74.19 251 ASP A O 1
ATOM 2058 N N . GLY A 1 252 ? -24.904 -2.448 20.063 1.00 78.50 252 GLY A N 1
ATOM 2059 C CA . GLY A 1 252 ? -24.479 -3.663 20.762 1.00 78.50 252 GLY A CA 1
ATOM 2060 C C . GLY A 1 252 ? -23.753 -4.655 19.845 1.00 78.50 252 GLY A C 1
ATOM 2061 O O . GLY A 1 252 ? -23.137 -5.603 20.331 1.00 78.50 252 GLY A O 1
ATOM 2062 N N . ARG A 1 253 ? -23.823 -4.456 18.522 1.00 89.75 253 ARG A N 1
ATOM 2063 C CA . ARG A 1 253 ? -23.242 -5.341 17.508 1.00 89.75 253 ARG A CA 1
ATOM 2064 C C . ARG A 1 253 ? -21.825 -4.925 17.135 1.00 89.75 253 ARG A C 1
ATOM 2066 O O . ARG A 1 253 ? -21.539 -3.749 16.910 1.00 89.75 253 ARG A O 1
ATOM 2073 N N . ARG A 1 254 ? -20.960 -5.929 17.008 1.00 91.50 254 ARG A N 1
ATOM 2074 C CA . ARG A 1 254 ? -19.583 -5.770 16.542 1.00 91.50 254 ARG A CA 1
ATOM 2075 C C . ARG A 1 254 ? -19.495 -5.746 15.026 1.00 91.50 254 ARG A C 1
ATOM 2077 O O . ARG A 1 254 ? -20.348 -6.308 14.335 1.00 91.50 254 ARG A O 1
ATOM 2084 N N . ILE A 1 255 ? -18.427 -5.130 14.541 1.00 94.88 255 ILE A N 1
ATOM 2085 C CA . ILE A 1 255 ? -18.055 -5.170 13.133 1.00 94.88 255 ILE A CA 1
ATOM 2086 C C . ILE A 1 255 ? -17.856 -6.614 12.633 1.00 94.88 255 ILE A C 1
ATOM 2088 O O . ILE A 1 255 ? -17.353 -7.455 13.379 1.00 94.88 255 ILE A O 1
ATOM 2092 N N . PRO A 1 256 ? -18.226 -6.930 11.379 1.00 95.75 256 PRO A N 1
ATOM 2093 C CA . PRO A 1 256 ? -17.950 -8.241 10.789 1.00 95.75 256 PRO A CA 1
ATOM 2094 C C . PRO A 1 256 ? -16.460 -8.593 10.727 1.00 95.75 256 PRO A C 1
ATOM 2096 O O . PRO A 1 256 ? -16.085 -9.730 10.998 1.00 95.75 256 PRO A O 1
ATOM 2099 N N . GLY A 1 257 ? -15.611 -7.616 10.408 1.00 94.75 257 GLY A N 1
ATOM 2100 C CA . GLY A 1 257 ? -14.156 -7.739 10.394 1.00 94.75 257 GLY A CA 1
ATOM 2101 C C . GLY A 1 257 ? -13.530 -7.554 11.776 1.00 94.75 257 GLY A C 1
ATOM 2102 O O . GLY A 1 257 ? -12.527 -6.858 11.890 1.00 94.75 257 GLY A O 1
ATOM 2103 N N . GLU A 1 258 ? -14.110 -8.129 12.840 1.00 91.19 258 GLU A N 1
ATOM 2104 C CA . GLU A 1 258 ? -13.576 -7.989 14.212 1.00 91.19 258 GLU A CA 1
ATOM 2105 C C . GLU A 1 258 ? -12.155 -8.553 14.366 1.00 91.19 258 GLU A C 1
ATOM 2107 O O . GLU A 1 258 ? -11.449 -8.200 15.310 1.00 91.19 258 GLU A O 1
ATOM 2112 N N . ALA A 1 259 ? -11.729 -9.413 13.435 1.00 91.94 259 ALA A N 1
ATOM 2113 C CA . ALA A 1 259 ? -10.337 -9.775 13.246 1.00 91.94 259 ALA A CA 1
ATOM 2114 C C . ALA A 1 259 ? -9.923 -9.629 11.775 1.00 91.94 259 ALA A C 1
ATOM 2116 O O . ALA A 1 259 ? -10.669 -10.030 10.881 1.00 91.94 259 ALA A O 1
ATOM 2117 N N . ILE A 1 260 ? -8.746 -9.055 11.531 1.00 94.88 260 ILE A N 1
ATOM 2118 C CA . ILE A 1 260 ? -8.183 -8.839 10.192 1.00 94.88 260 ILE A CA 1
ATOM 2119 C C . ILE A 1 260 ? -6.695 -9.176 10.246 1.00 94.88 260 ILE A C 1
ATOM 2121 O O . ILE A 1 260 ? -5.976 -8.579 11.049 1.00 94.88 260 ILE A O 1
ATOM 2125 N N . SER A 1 261 ? -6.236 -10.105 9.409 1.00 94.19 261 SER A N 1
ATOM 2126 C CA . SER A 1 261 ? -4.811 -10.340 9.166 1.00 94.19 261 SER A CA 1
ATOM 2127 C C . SER A 1 261 ? -4.385 -9.713 7.842 1.00 94.19 261 SER A C 1
ATOM 2129 O O . SER A 1 261 ? -5.172 -9.653 6.898 1.00 94.19 261 SER A O 1
ATOM 2131 N N . PHE A 1 262 ? -3.168 -9.178 7.784 1.00 96.06 262 PHE A N 1
ATOM 2132 C CA . PHE A 1 262 ? -2.663 -8.485 6.601 1.00 96.06 262 PHE A CA 1
ATOM 2133 C C . PHE A 1 262 ? -1.143 -8.314 6.641 1.00 96.06 262 PHE A C 1
ATOM 2135 O O . PHE A 1 262 ? -0.527 -8.293 7.710 1.00 96.06 262 PHE A O 1
ATOM 2142 N N . SER A 1 263 ? -0.522 -8.180 5.473 1.00 93.62 263 SER A N 1
ATOM 2143 C CA . SER A 1 263 ? 0.873 -7.745 5.352 1.00 93.62 263 SER A CA 1
ATOM 2144 C C . SER A 1 263 ? 0.957 -6.224 5.468 1.00 93.62 263 SER A C 1
ATOM 2146 O O . SER A 1 263 ? 0.084 -5.528 4.971 1.00 93.62 263 SER A O 1
ATOM 2148 N N . SER A 1 264 ? 1.957 -5.692 6.169 1.00 94.19 264 SER A N 1
ATOM 2149 C CA . SER A 1 264 ? 2.064 -4.257 6.465 1.00 94.19 264 SER A CA 1
ATOM 2150 C C . SER A 1 264 ? 3.519 -3.864 6.777 1.00 94.19 264 SER A C 1
ATOM 2152 O O . SER A 1 264 ? 4.473 -4.606 6.507 1.00 94.19 264 SER A O 1
ATOM 2154 N N . TYR A 1 265 ? 3.676 -2.685 7.370 1.00 92.56 265 TYR A N 1
ATOM 2155 C CA . TYR A 1 265 ? 4.918 -2.003 7.708 1.00 92.56 265 TYR A CA 1
ATOM 2156 C C . TYR A 1 265 ? 4.847 -1.468 9.157 1.00 92.56 265 TYR A C 1
ATOM 2158 O O . TYR A 1 265 ? 3.753 -1.357 9.726 1.00 92.56 265 TYR A O 1
ATOM 2166 N N . PRO A 1 266 ? 5.978 -1.152 9.814 1.00 91.81 266 PRO A N 1
ATOM 2167 C CA . PRO A 1 266 ? 5.986 -0.636 11.187 1.00 91.81 266 PRO A CA 1
ATOM 2168 C C . PRO A 1 266 ? 5.132 0.633 11.355 1.00 91.81 266 PRO A C 1
ATOM 2170 O O . PRO A 1 266 ? 5.298 1.591 10.609 1.00 91.81 266 PRO A O 1
ATOM 2173 N N . SER A 1 267 ? 4.226 0.650 12.343 1.00 93.19 267 SER A N 1
ATOM 2174 C CA . SER A 1 267 ? 3.309 1.775 12.630 1.00 93.19 267 SER A CA 1
ATOM 2175 C C . SER A 1 267 ? 2.467 2.274 11.444 1.00 93.19 267 SER A C 1
ATOM 2177 O O . SER A 1 267 ? 2.093 3.445 11.383 1.00 93.19 267 SER A O 1
ATOM 2179 N N . VAL A 1 268 ? 2.145 1.385 10.504 1.00 94.44 268 VAL A N 1
ATOM 2180 C CA . VAL A 1 268 ? 1.189 1.635 9.418 1.00 94.44 268 VAL A CA 1
ATOM 2181 C C . VAL A 1 268 ? -0.131 0.912 9.690 1.00 94.44 268 VAL A C 1
ATOM 2183 O O . VAL A 1 268 ? -0.182 -0.309 9.768 1.00 94.44 268 VAL A O 1
ATOM 2186 N N . THR A 1 269 ? -1.226 1.647 9.821 1.00 94.81 269 THR A N 1
ATOM 2187 C CA . THR A 1 269 ? -2.538 1.088 10.202 1.00 94.81 269 THR A CA 1
ATOM 2188 C C . THR A 1 269 ? -3.217 0.244 9.119 1.00 94.81 269 THR A C 1
ATOM 2190 O O . THR A 1 269 ? -4.145 -0.500 9.434 1.00 94.81 269 THR A O 1
ATOM 2193 N N . SER A 1 270 ? -2.759 0.338 7.872 1.00 93.88 270 SER A N 1
ATOM 2194 C CA . SER A 1 270 ? -3.233 -0.395 6.692 1.00 93.88 270 SER A CA 1
ATOM 2195 C C . SER A 1 270 ? -2.139 -1.308 6.113 1.00 93.88 270 SER A C 1
ATOM 2197 O O . SER A 1 270 ? -1.042 -1.430 6.665 1.00 93.88 270 SER A O 1
ATOM 2199 N N . SER A 1 271 ? -2.445 -2.015 5.028 1.00 93.50 271 SER A N 1
ATOM 2200 C CA . SER A 1 271 ? -1.520 -2.928 4.364 1.00 93.50 271 SER A CA 1
ATOM 2201 C C . SER A 1 271 ? -0.517 -2.189 3.484 1.00 93.50 271 SER A C 1
ATOM 2203 O O . SER A 1 271 ? 0.670 -2.473 3.616 1.00 93.50 271 SER A O 1
ATOM 2205 N N . ILE A 1 272 ? -0.966 -1.238 2.648 1.00 87.88 272 ILE A N 1
ATOM 2206 C CA . ILE A 1 272 ? -0.148 -0.534 1.631 1.00 87.88 272 ILE A CA 1
ATOM 2207 C C . ILE A 1 272 ? 0.326 -1.470 0.497 1.00 87.88 272 ILE A C 1
ATOM 2209 O O . ILE A 1 272 ? 0.840 -1.018 -0.520 1.00 87.88 272 ILE A O 1
ATOM 2213 N N . ASP A 1 273 ? 0.154 -2.784 0.644 1.00 92.00 273 ASP A N 1
ATOM 2214 C CA . ASP A 1 273 ? 0.490 -3.743 -0.398 1.00 92.00 273 ASP A CA 1
ATOM 2215 C C . ASP A 1 273 ? -0.485 -3.692 -1.588 1.00 92.00 273 ASP A C 1
ATOM 2217 O O . ASP A 1 273 ? -0.005 -3.527 -2.703 1.00 92.00 273 ASP A O 1
ATOM 2221 N N . ASP A 1 274 ? -1.807 -3.881 -1.452 1.00 93.81 274 ASP A N 1
ATOM 2222 C CA . ASP A 1 274 ? -2.606 -4.327 -0.291 1.00 93.81 274 ASP A CA 1
ATOM 2223 C C . ASP A 1 274 ? -2.951 -5.842 -0.299 1.00 93.81 274 ASP A C 1
ATOM 2225 O O . ASP A 1 274 ? -3.263 -6.431 -1.335 1.00 93.81 274 ASP A O 1
ATOM 2229 N N . PHE A 1 275 ? -2.971 -6.492 0.875 1.00 97.56 275 PHE A N 1
ATOM 2230 C CA . PHE A 1 275 ? -3.496 -7.858 1.062 1.00 97.56 275 PHE A CA 1
ATOM 2231 C C . PHE A 1 275 ? -4.077 -8.047 2.471 1.00 97.56 275 PHE A C 1
ATOM 2233 O O . PHE A 1 275 ? -3.344 -7.962 3.457 1.00 97.56 275 PHE A O 1
ATOM 2240 N N . TYR A 1 276 ? -5.372 -8.361 2.570 1.00 98.25 276 TYR A N 1
ATOM 2241 C CA . TYR A 1 276 ? -6.069 -8.592 3.840 1.00 98.25 276 TYR A CA 1
ATOM 2242 C C . TYR A 1 276 ? -6.926 -9.856 3.807 1.00 98.25 276 TYR A C 1
ATOM 2244 O O . TYR A 1 276 ? -7.525 -10.174 2.779 1.00 98.25 276 TYR A O 1
ATOM 2252 N N . ILE A 1 277 ? -7.067 -10.501 4.965 1.00 97.69 277 ILE A N 1
ATOM 2253 C CA . ILE A 1 277 ? -8.047 -11.552 5.249 1.00 97.69 277 ILE A CA 1
ATOM 2254 C C . ILE A 1 277 ? -8.855 -11.123 6.471 1.00 97.69 277 ILE A C 1
ATOM 2256 O O . ILE A 1 277 ? -8.288 -10.780 7.510 1.00 97.69 277 ILE A O 1
ATOM 2260 N N . THR A 1 278 ? -10.182 -11.135 6.371 1.00 96.81 278 THR A N 1
ATOM 2261 C CA . THR A 1 278 ? -11.073 -10.713 7.461 1.00 96.81 278 THR A CA 1
ATOM 2262 C C . THR A 1 278 ? -11.802 -11.897 8.095 1.00 96.81 278 THR A C 1
ATOM 2264 O O . THR A 1 278 ? -12.051 -12.916 7.455 1.00 96.81 278 THR A O 1
ATOM 2267 N N . ALA A 1 279 ? -12.238 -11.739 9.347 1.00 94.56 279 ALA A N 1
ATOM 2268 C CA . ALA A 1 279 ? -13.092 -12.702 10.051 1.00 94.56 279 ALA A CA 1
ATOM 2269 C C . ALA A 1 279 ? -14.450 -12.933 9.362 1.00 94.56 279 ALA A C 1
ATOM 2271 O O . ALA A 1 279 ? -15.104 -13.946 9.601 1.00 94.56 279 ALA A O 1
ATOM 2272 N N . ALA A 1 280 ? -14.858 -12.021 8.473 1.00 95.38 280 ALA A N 1
ATOM 2273 C CA . ALA A 1 280 ? -16.006 -12.197 7.592 1.00 95.38 280 ALA A CA 1
ATOM 2274 C C . ALA A 1 280 ? -15.700 -13.081 6.364 1.00 95.38 280 ALA A C 1
ATOM 2276 O O . ALA A 1 280 ? -16.542 -13.193 5.477 1.00 95.38 280 ALA A O 1
ATOM 2277 N N . LYS A 1 281 ? -14.516 -13.710 6.315 1.00 94.94 281 LYS A N 1
ATOM 2278 C CA . LYS A 1 281 ? -14.016 -14.554 5.219 1.00 94.94 281 LYS A CA 1
ATOM 2279 C C . LYS A 1 281 ? -13.897 -13.809 3.886 1.00 94.94 281 LYS A C 1
ATOM 2281 O O . LYS A 1 281 ? -14.015 -14.409 2.821 1.00 94.94 281 LYS A O 1
ATOM 2286 N N . LEU A 1 282 ? -13.653 -12.497 3.942 1.00 96.88 282 LEU A N 1
ATOM 2287 C CA . LEU A 1 282 ? -13.300 -11.705 2.767 1.00 96.88 282 LEU A CA 1
ATOM 2288 C C . LEU A 1 282 ? -11.781 -11.645 2.631 1.00 96.88 282 LEU A C 1
ATOM 2290 O O . LEU A 1 282 ? -11.084 -11.355 3.603 1.00 96.88 282 LEU A O 1
ATOM 2294 N N . VAL A 1 283 ? -11.297 -11.869 1.410 1.00 98.12 283 VAL A N 1
ATOM 2295 C CA . VAL A 1 283 ? -9.926 -11.544 1.012 1.00 98.12 283 VAL A CA 1
ATOM 2296 C C . VAL A 1 283 ? -9.981 -10.325 0.110 1.00 98.12 283 VAL A C 1
ATOM 2298 O O . VAL A 1 283 ? -10.720 -10.315 -0.875 1.00 98.12 283 VAL A O 1
ATOM 2301 N N . THR A 1 284 ? -9.219 -9.293 0.451 1.00 97.56 284 THR A N 1
ATOM 2302 C CA . THR A 1 284 ? -9.176 -8.043 -0.313 1.00 97.56 284 THR A CA 1
ATOM 2303 C C . THR A 1 284 ? -7.737 -7.729 -0.663 1.00 97.56 284 THR A C 1
ATOM 2305 O O . THR A 1 284 ? -6.876 -7.721 0.216 1.00 97.56 284 THR A O 1
ATOM 2308 N N . LEU A 1 285 ? -7.494 -7.489 -1.942 1.00 96.50 285 LEU A N 1
ATOM 2309 C CA . LEU A 1 285 ? -6.193 -7.196 -2.514 1.00 96.50 285 LEU A CA 1
ATOM 2310 C C . LEU A 1 285 ? -6.376 -6.254 -3.696 1.00 96.50 285 LEU A C 1
ATOM 2312 O O . LEU A 1 285 ? -7.471 -6.164 -4.258 1.00 96.50 285 LEU A O 1
ATOM 2316 N N . GLU A 1 286 ? -5.306 -5.585 -4.081 1.00 93.19 286 GLU A N 1
ATOM 2317 C CA . GLU A 1 286 ? -5.327 -4.596 -5.149 1.00 93.19 286 GLU A CA 1
ATOM 2318 C C . GLU A 1 286 ? -4.051 -4.639 -5.985 1.00 93.19 286 GLU A C 1
ATOM 2320 O O . GLU A 1 286 ? -3.072 -5.279 -5.615 1.00 93.19 286 GLU A O 1
ATOM 2325 N N . THR A 1 287 ? -4.094 -3.990 -7.144 1.00 91.38 287 THR A N 1
ATOM 2326 C CA . THR A 1 287 ? -2.900 -3.638 -7.911 1.00 91.38 287 THR A CA 1
ATOM 2327 C C . THR A 1 287 ? -3.094 -2.225 -8.443 1.00 91.38 287 THR A C 1
ATOM 2329 O O . THR A 1 287 ? -4.065 -1.979 -9.170 1.00 91.38 287 THR A O 1
ATOM 2332 N N . THR A 1 288 ? -2.185 -1.313 -8.110 1.00 87.38 288 THR A N 1
ATOM 2333 C CA . THR A 1 288 ? -2.346 0.108 -8.418 1.00 87.38 288 THR A CA 1
ATOM 2334 C C . THR A 1 288 ? -2.364 0.350 -9.930 1.00 87.38 288 THR A C 1
ATOM 2336 O O . THR A 1 288 ? -1.503 -0.138 -10.665 1.00 87.38 288 THR A O 1
ATOM 2339 N N . ILE A 1 289 ? -3.359 1.107 -10.401 1.00 83.19 289 ILE A N 1
ATOM 2340 C CA . ILE A 1 289 ? -3.546 1.432 -11.828 1.00 83.19 289 ILE A CA 1
ATOM 2341 C C . ILE A 1 289 ? -3.129 2.863 -12.192 1.00 83.19 289 ILE A C 1
ATOM 2343 O O . ILE A 1 289 ? -2.823 3.106 -13.356 1.00 83.19 289 ILE A O 1
ATOM 2347 N N . GLY A 1 290 ? -3.073 3.774 -11.212 1.00 81.00 290 GLY A N 1
ATOM 2348 C CA . GLY A 1 290 ? -2.675 5.175 -11.394 1.00 81.00 290 GLY A CA 1
ATOM 2349 C C . GLY A 1 290 ? -3.598 5.995 -12.308 1.00 81.00 290 GLY A C 1
ATOM 2350 O O . GLY A 1 290 ? -4.518 5.474 -12.942 1.00 81.00 290 GLY A O 1
ATOM 2351 N N . ASN A 1 291 ? -3.372 7.308 -12.363 1.00 83.38 291 ASN A N 1
ATOM 2352 C CA . ASN A 1 291 ? -4.095 8.226 -13.244 1.00 83.38 291 ASN A CA 1
ATOM 2353 C C . ASN A 1 291 ? -3.131 9.114 -14.036 1.00 83.38 291 ASN A C 1
ATOM 2355 O O . ASN A 1 291 ? -2.352 9.867 -13.461 1.00 83.38 291 ASN A O 1
ATOM 2359 N N . ASP A 1 292 ? -3.258 9.091 -15.359 1.00 81.00 292 ASP A N 1
ATOM 2360 C CA . ASP A 1 292 ? -2.488 9.938 -16.273 1.00 81.00 292 ASP A CA 1
ATOM 2361 C C . ASP A 1 292 ? -3.330 11.059 -16.895 1.00 81.00 292 ASP A C 1
ATOM 2363 O O . ASP A 1 292 ? -2.831 11.855 -17.692 1.00 81.00 292 ASP A O 1
ATOM 2367 N N . ASN A 1 293 ? -4.609 11.157 -16.527 1.00 85.56 293 ASN A N 1
ATOM 2368 C CA . ASN A 1 293 ? -5.492 12.214 -16.992 1.00 85.56 293 ASN A CA 1
ATOM 2369 C C . ASN A 1 293 ? -5.467 13.417 -16.028 1.00 85.56 293 ASN A C 1
ATOM 2371 O O . ASN A 1 293 ? -6.133 13.409 -14.987 1.00 85.56 293 ASN A O 1
ATOM 2375 N N . A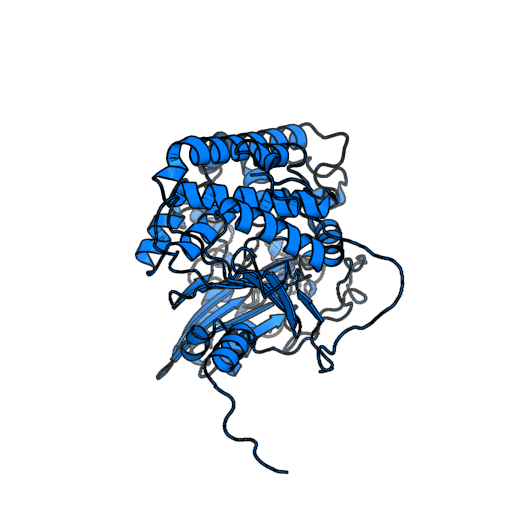SP A 1 294 ? -4.737 14.482 -16.392 1.00 87.19 294 ASP A N 1
ATOM 2376 C CA . ASP A 1 294 ? -4.613 15.711 -15.574 1.00 87.19 294 ASP A CA 1
ATOM 2377 C C . ASP A 1 294 ? -5.961 16.404 -15.305 1.00 87.19 294 ASP A C 1
ATOM 2379 O O . ASP A 1 294 ? -6.127 17.075 -14.279 1.00 87.19 294 ASP A O 1
ATOM 2383 N N . ALA A 1 295 ? -6.956 16.203 -16.180 1.00 89.94 295 ALA A N 1
ATOM 2384 C CA . ALA A 1 295 ? -8.292 16.763 -15.995 1.00 89.94 295 ALA A CA 1
ATOM 2385 C C . ALA A 1 295 ? -8.997 16.189 -14.753 1.00 89.94 295 ALA A C 1
ATOM 2387 O O . ALA A 1 295 ? -9.788 16.889 -14.122 1.00 89.94 295 ALA A O 1
ATOM 2388 N N . LEU A 1 296 ? -8.682 14.950 -14.358 1.00 90.12 296 LEU A N 1
ATOM 2389 C CA . LEU A 1 296 ? -9.268 14.305 -13.178 1.00 90.12 296 LEU A CA 1
ATOM 2390 C C . LEU A 1 296 ? -8.617 14.755 -11.867 1.00 90.12 296 LEU A C 1
ATOM 2392 O O . LEU A 1 296 ? -9.230 14.637 -10.806 1.00 90.12 296 LEU A O 1
ATOM 2396 N N . TRP A 1 297 ? -7.426 15.359 -11.912 1.00 90.62 297 TRP A N 1
ATOM 2397 C CA . TRP A 1 297 ? -6.754 15.835 -10.701 1.00 90.62 297 TRP A CA 1
ATOM 2398 C C . TRP A 1 297 ? -7.480 16.979 -9.992 1.00 90.62 297 TRP A C 1
ATOM 2400 O O . TRP A 1 297 ? -7.142 17.294 -8.852 1.00 90.62 297 TRP A O 1
ATOM 2410 N N . ILE A 1 298 ? -8.501 17.584 -10.610 1.00 92.19 298 ILE A N 1
ATOM 2411 C CA . ILE A 1 298 ? -9.343 18.580 -9.941 1.00 92.19 298 ILE A CA 1
ATOM 2412 C C . ILE A 1 298 ? -10.030 18.007 -8.694 1.00 92.19 298 ILE A C 1
ATOM 2414 O O . ILE A 1 298 ? -10.065 18.680 -7.668 1.00 92.19 298 ILE A O 1
ATOM 2418 N N . PHE A 1 299 ? -10.455 16.739 -8.737 1.00 90.88 299 PHE A N 1
ATOM 2419 C CA . PHE A 1 299 ? -11.100 16.072 -7.604 1.00 90.88 299 PHE A CA 1
ATOM 2420 C C . PHE A 1 299 ? -10.154 15.902 -6.410 1.00 90.88 299 PHE A C 1
ATOM 2422 O O . PHE A 1 299 ? -10.593 15.991 -5.271 1.00 90.88 299 PHE A O 1
ATOM 2429 N N . VAL A 1 300 ? -8.853 15.727 -6.661 1.00 93.00 300 VAL A N 1
ATOM 2430 C CA . VAL A 1 300 ? -7.829 15.659 -5.607 1.00 93.00 300 VAL A CA 1
ATOM 2431 C C . VAL A 1 300 ? -7.470 17.064 -5.111 1.00 93.00 300 VAL A C 1
ATOM 2433 O O . VAL A 1 300 ? -7.425 17.316 -3.906 1.00 93.00 300 VAL A O 1
ATOM 2436 N N . ARG A 1 301 ? -7.258 18.018 -6.032 1.00 93.38 301 ARG A N 1
ATOM 2437 C CA . ARG A 1 301 ? -6.907 19.413 -5.702 1.00 93.38 301 ARG A CA 1
ATOM 2438 C C . ARG A 1 301 ? -7.947 20.073 -4.798 1.00 93.38 301 ARG A C 1
ATOM 2440 O O . ARG A 1 301 ? -7.571 20.744 -3.841 1.00 93.38 301 ARG A O 1
ATOM 2447 N N . GLU A 1 302 ? -9.226 19.851 -5.082 1.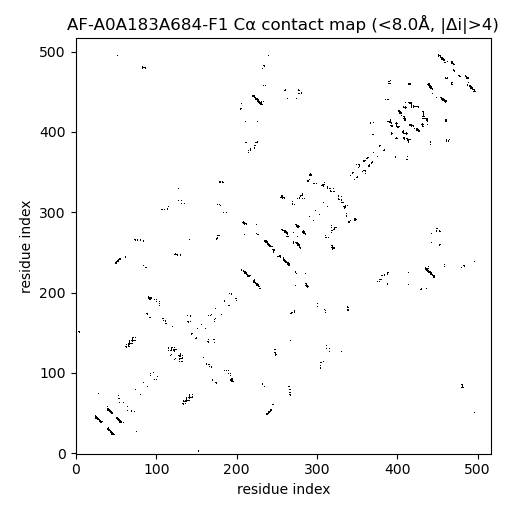00 94.25 302 GLU A N 1
ATOM 2448 C CA . GLU A 1 302 ? -10.355 20.395 -4.316 1.00 94.25 302 GLU A CA 1
ATOM 2449 C C . GLU A 1 302 ? -10.873 19.419 -3.241 1.00 94.25 302 GLU A C 1
ATOM 2451 O O . GLU A 1 302 ? -11.741 19.766 -2.441 1.00 94.25 302 GLU A O 1
ATOM 2456 N N . GLY A 1 303 ? -10.308 18.208 -3.184 1.00 95.12 303 GLY A N 1
ATOM 2457 C CA . GLY A 1 303 ? -10.776 17.090 -2.363 1.00 95.12 303 GLY A CA 1
ATOM 2458 C C . GLY A 1 303 ? -10.465 17.183 -0.872 1.00 95.12 303 GLY A C 1
ATOM 2459 O O . GLY A 1 303 ? -10.986 16.377 -0.100 1.00 95.12 303 GLY A O 1
ATOM 2460 N N . ALA A 1 304 ? -9.646 18.148 -0.434 1.00 97.25 304 ALA A N 1
ATOM 2461 C CA . ALA A 1 304 ? -9.215 18.242 0.964 1.00 97.25 304 ALA A CA 1
ATOM 2462 C C . ALA A 1 304 ? -10.407 18.267 1.935 1.00 97.25 304 ALA A C 1
ATOM 2464 O O . ALA A 1 304 ? -10.349 17.638 2.983 1.00 97.25 304 ALA A O 1
ATOM 2465 N N . ARG A 1 305 ? -11.518 18.922 1.571 1.00 97.25 305 ARG A N 1
ATOM 2466 C CA . ARG A 1 305 ? -12.716 19.061 2.421 1.00 97.25 305 ARG A CA 1
ATOM 2467 C C . ARG A 1 305 ? -13.943 18.299 1.916 1.00 97.25 305 ARG A C 1
ATOM 2469 O O . ARG A 1 305 ? -15.072 18.670 2.229 1.00 97.25 305 ARG A O 1
ATOM 2476 N N . SER A 1 306 ? -13.737 17.279 1.095 1.00 96.31 306 SER A N 1
ATOM 2477 C CA . SER A 1 306 ? -14.828 16.525 0.462 1.00 96.31 306 SER A CA 1
ATOM 2478 C C . SER A 1 306 ? -14.460 15.073 0.171 1.00 96.31 306 SER A C 1
ATOM 2480 O O . SER A 1 306 ? -15.147 14.401 -0.592 1.00 96.31 306 SER A O 1
ATOM 2482 N N . SER A 1 307 ? -13.362 14.584 0.749 1.00 96.19 307 SER A N 1
ATOM 2483 C CA . SER A 1 307 ? -12.905 13.223 0.517 1.00 96.19 307 SER A CA 1
ATOM 2484 C C . SER A 1 307 ? -12.199 12.614 1.719 1.00 96.19 307 SER A C 1
ATOM 2486 O O . SER A 1 307 ? -11.750 13.304 2.636 1.00 96.19 307 SER A O 1
ATOM 2488 N N . VAL A 1 308 ? -12.097 11.290 1.696 1.00 97.38 308 VAL A N 1
ATOM 2489 C CA . VAL A 1 308 ? -11.381 10.480 2.674 1.00 97.38 308 VAL A CA 1
ATOM 2490 C C . VAL A 1 308 ? -10.313 9.682 1.929 1.00 97.38 308 VAL A C 1
ATOM 2492 O O . VAL A 1 308 ? -10.608 8.981 0.959 1.00 97.38 308 VAL A O 1
ATOM 2495 N N . LEU A 1 309 ? -9.062 9.794 2.377 1.00 95.69 309 LEU A N 1
ATOM 2496 C CA . LEU A 1 309 ? -7.918 9.120 1.755 1.00 95.69 309 LEU A CA 1
ATOM 2497 C C . LEU A 1 309 ? -8.073 7.592 1.756 1.00 95.69 309 LEU A C 1
ATOM 2499 O O . LEU A 1 309 ? -8.789 7.011 2.578 1.00 95.69 309 LEU A O 1
ATOM 2503 N N . SER A 1 310 ? -7.423 6.933 0.798 1.00 93.38 310 SER A N 1
ATOM 2504 C CA . SER A 1 310 ? -7.720 5.543 0.441 1.00 93.38 310 SER A CA 1
ATOM 2505 C C . SER A 1 310 ? -7.501 4.547 1.580 1.00 93.38 310 SER A C 1
ATOM 2507 O O . SER A 1 310 ? -8.342 3.666 1.783 1.00 93.38 310 SER A O 1
ATOM 2509 N N . PHE A 1 311 ? -6.447 4.723 2.381 1.00 94.25 311 PHE A N 1
ATOM 2510 C CA . PHE A 1 311 ? -6.129 3.807 3.476 1.00 94.25 311 PHE A CA 1
ATOM 2511 C C . PHE A 1 311 ? -7.228 3.774 4.552 1.00 94.25 311 PHE A C 1
ATOM 2513 O O . PHE A 1 311 ? -7.554 2.702 5.073 1.00 94.25 311 PHE A O 1
ATOM 2520 N N . PHE A 1 312 ? -7.872 4.919 4.824 1.00 97.31 312 PHE A N 1
ATOM 2521 C CA . PHE A 1 312 ? -9.037 4.971 5.706 1.00 97.31 312 PHE A CA 1
ATOM 2522 C C . PHE A 1 312 ? -10.180 4.151 5.114 1.00 97.31 312 PHE A C 1
ATOM 2524 O O . PHE A 1 312 ? -10.737 3.292 5.803 1.00 97.31 312 PHE A O 1
ATOM 2531 N N . ARG A 1 313 ? -10.516 4.396 3.840 1.00 97.38 313 ARG A N 1
ATOM 2532 C CA . ARG A 1 313 ? -11.640 3.753 3.142 1.00 97.38 313 ARG A CA 1
ATOM 2533 C C . ARG A 1 313 ? -11.462 2.239 3.050 1.00 97.38 313 ARG A C 1
ATOM 2535 O O . ARG A 1 313 ? -12.408 1.509 3.346 1.00 97.38 313 ARG A O 1
ATOM 2542 N N . ALA A 1 314 ? -10.262 1.766 2.709 1.00 96.00 314 ALA A N 1
ATOM 2543 C CA . ALA A 1 314 ? -9.935 0.341 2.629 1.00 96.00 314 ALA A CA 1
ATOM 2544 C C . ALA A 1 314 ? -10.147 -0.352 3.981 1.00 96.00 314 ALA A C 1
ATOM 2546 O O . ALA A 1 314 ? -10.866 -1.349 4.079 1.00 96.00 314 ALA A O 1
ATOM 2547 N N . MET A 1 315 ? -9.598 0.223 5.053 1.00 97.19 315 MET A N 1
ATOM 2548 C CA . MET A 1 315 ? -9.726 -0.342 6.392 1.00 97.19 315 MET A CA 1
ATOM 2549 C C . MET A 1 315 ? -11.168 -0.273 6.929 1.00 97.19 315 MET A C 1
ATOM 2551 O O . MET A 1 315 ? -11.611 -1.196 7.611 1.00 97.19 315 MET A O 1
ATOM 2555 N N . ILE A 1 316 ? -11.940 0.775 6.607 1.00 97.88 316 ILE A N 1
ATOM 2556 C CA . ILE A 1 316 ? -13.374 0.858 6.953 1.00 97.88 316 ILE A CA 1
ATOM 2557 C C . ILE A 1 316 ? -14.152 -0.259 6.260 1.00 97.88 316 ILE A C 1
ATOM 2559 O O . ILE A 1 316 ? -14.910 -0.973 6.918 1.00 97.88 316 ILE A O 1
ATOM 2563 N N . ALA A 1 317 ? -13.941 -0.445 4.957 1.00 98.38 317 ALA A N 1
ATOM 2564 C CA . ALA A 1 317 ? -14.610 -1.487 4.190 1.00 98.38 317 ALA A CA 1
ATOM 2565 C C . ALA A 1 317 ? -14.255 -2.892 4.712 1.00 98.38 317 ALA A C 1
ATOM 2567 O O . ALA A 1 317 ? -15.152 -3.712 4.903 1.00 98.38 317 ALA A O 1
ATOM 2568 N N . ASN A 1 318 ? -12.985 -3.140 5.052 1.00 98.25 318 ASN A N 1
ATOM 2569 C CA . ASN A 1 318 ? -12.535 -4.405 5.650 1.00 98.25 318 ASN A CA 1
ATOM 2570 C C . ASN A 1 318 ? -13.154 -4.683 7.024 1.00 98.25 318 ASN A C 1
ATOM 2572 O O . ASN A 1 318 ? -13.388 -5.839 7.377 1.00 98.25 318 ASN A O 1
ATOM 2576 N N . ARG A 1 319 ? -13.438 -3.636 7.803 1.00 97.44 319 ARG A N 1
ATOM 2577 C CA . ARG A 1 319 ? -14.112 -3.764 9.098 1.00 97.44 319 ARG A CA 1
ATOM 2578 C C . ARG A 1 319 ? -15.604 -4.034 8.927 1.00 97.44 319 ARG A C 1
ATOM 2580 O O . ARG A 1 319 ? -16.128 -4.928 9.583 1.00 97.44 319 ARG A O 1
ATOM 2587 N N . LEU A 1 320 ? -16.289 -3.277 8.070 1.00 97.75 320 LEU A N 1
ATOM 2588 C CA . LEU A 1 320 ? -17.754 -3.233 8.023 1.00 97.75 320 LEU A CA 1
ATOM 2589 C C . LEU A 1 320 ? -18.410 -4.251 7.081 1.00 97.75 320 LEU A C 1
ATOM 2591 O O . LEU A 1 320 ? -19.568 -4.600 7.296 1.00 97.75 320 LEU A O 1
ATOM 2595 N N . ALA A 1 321 ? -17.717 -4.727 6.048 1.00 98.25 321 ALA A N 1
ATOM 2596 C CA . ALA A 1 321 ? -18.331 -5.560 5.018 1.00 98.25 321 ALA A CA 1
ATOM 2597 C C . ALA A 1 321 ? -18.397 -7.052 5.381 1.00 98.25 321 ALA A C 1
ATOM 2599 O O . ALA A 1 321 ? -17.468 -7.620 5.953 1.00 98.25 321 ALA A O 1
ATOM 2600 N N . ARG A 1 322 ? -19.483 -7.711 4.962 1.00 96.88 322 ARG A N 1
ATOM 2601 C CA . ARG A 1 322 ? -19.645 -9.177 4.942 1.00 96.88 322 ARG A CA 1
ATOM 2602 C C . ARG A 1 322 ? -19.533 -9.767 3.544 1.00 96.88 322 ARG A C 1
ATOM 2604 O O . ARG A 1 322 ? -19.296 -10.959 3.396 1.00 96.88 322 ARG A O 1
ATOM 2611 N N . THR A 1 323 ? -19.753 -8.948 2.520 1.00 97.94 323 THR A N 1
ATOM 2612 C CA . THR A 1 323 ? -19.761 -9.366 1.114 1.00 97.94 323 THR A CA 1
ATOM 2613 C C . THR A 1 323 ? -18.942 -8.407 0.260 1.00 97.94 323 THR A C 1
ATOM 2615 O O . THR A 1 323 ? -18.747 -7.250 0.632 1.00 97.94 323 THR A O 1
ATOM 2618 N N . GLY A 1 324 ? -18.524 -8.846 -0.931 1.00 96.56 324 GLY A N 1
ATOM 2619 C CA . GLY A 1 324 ? -17.842 -7.966 -1.888 1.00 96.56 324 GLY A CA 1
ATOM 2620 C C . GLY A 1 324 ? -18.686 -6.753 -2.312 1.00 96.56 324 GLY A C 1
ATOM 2621 O O . GLY A 1 324 ? -18.152 -5.664 -2.500 1.00 96.56 324 GLY A O 1
ATOM 2622 N N . VAL A 1 325 ? -20.015 -6.901 -2.389 1.00 97.56 325 VAL A N 1
ATOM 2623 C CA . VAL A 1 325 ? -20.932 -5.793 -2.724 1.00 97.56 325 VAL A CA 1
ATOM 2624 C C . VAL A 1 325 ? -20.976 -4.750 -1.608 1.00 97.56 325 VAL A C 1
ATOM 2626 O O . VAL A 1 325 ? -20.940 -3.549 -1.877 1.00 97.56 325 VAL A O 1
ATOM 2629 N N . GLU A 1 326 ? -21.044 -5.190 -0.351 1.00 98.06 326 GLU A N 1
ATOM 2630 C CA . GLU A 1 326 ? -20.957 -4.284 0.798 1.00 98.06 326 GLU A CA 1
ATOM 2631 C C . GLU A 1 326 ? -19.592 -3.607 0.869 1.00 98.06 326 GLU A C 1
ATOM 2633 O O . GLU A 1 326 ? -19.530 -2.398 1.082 1.00 98.06 326 GLU A O 1
ATOM 2638 N N . TRP A 1 327 ? -18.514 -4.355 0.617 1.00 98.31 327 TRP A N 1
ATOM 2639 C CA . TRP A 1 327 ? -17.160 -3.812 0.597 1.00 98.31 327 TRP A CA 1
ATOM 2640 C C . TRP A 1 327 ? -17.044 -2.671 -0.413 1.00 98.31 327 TRP A C 1
ATOM 2642 O O . TRP A 1 327 ? -16.664 -1.560 -0.046 1.00 98.31 327 TRP A O 1
ATOM 2652 N N . ALA A 1 328 ? -17.496 -2.892 -1.652 1.00 96.50 328 ALA A N 1
ATOM 2653 C CA . ALA A 1 328 ? -17.508 -1.862 -2.687 1.00 96.50 328 ALA A CA 1
ATOM 2654 C C . ALA A 1 328 ? -18.370 -0.647 -2.299 1.00 96.50 328 ALA A C 1
ATOM 2656 O O . ALA A 1 328 ? -18.017 0.489 -2.618 1.00 96.50 328 ALA A O 1
ATOM 2657 N N . ARG A 1 329 ? -19.490 -0.858 -1.589 1.00 97.25 329 ARG A N 1
ATOM 2658 C CA . ARG A 1 329 ? -20.361 0.223 -1.102 1.00 97.25 329 ARG A CA 1
ATOM 2659 C C . ARG A 1 329 ? -19.691 1.077 -0.027 1.00 97.25 329 ARG A C 1
ATOM 2661 O O . ARG A 1 329 ? -19.871 2.289 -0.058 1.00 97.25 329 ARG A O 1
ATOM 2668 N N . TYR A 1 330 ? -18.958 0.485 0.913 1.00 97.69 330 TYR A N 1
ATOM 2669 C CA . TYR A 1 330 ? -18.219 1.255 1.919 1.00 97.69 330 TYR A CA 1
ATOM 2670 C C . TYR A 1 330 ? -16.996 1.942 1.310 1.00 97.69 330 TYR A C 1
ATOM 2672 O O . TYR A 1 330 ? -16.784 3.127 1.545 1.00 97.69 330 TYR A O 1
ATOM 2680 N N . PHE A 1 331 ? -16.236 1.236 0.472 1.00 96.12 331 PHE A N 1
ATOM 2681 C CA . PHE A 1 331 ? -14.991 1.747 -0.095 1.00 96.12 331 PHE A CA 1
ATOM 2682 C C . PHE A 1 331 ? -15.178 2.957 -1.023 1.00 96.12 331 PHE A C 1
ATOM 2684 O O . PHE A 1 331 ? -14.315 3.835 -1.077 1.00 96.12 331 PHE A O 1
ATOM 2691 N N . ARG A 1 332 ? -16.302 3.019 -1.752 1.00 94.00 332 ARG A N 1
ATOM 2692 C CA . ARG A 1 332 ? -16.598 4.113 -2.695 1.00 94.00 332 ARG A CA 1
ATOM 2693 C C . ARG A 1 332 ? -17.051 5.421 -2.038 1.00 94.00 332 ARG A C 1
ATOM 2695 O O . ARG A 1 332 ? -17.222 6.405 -2.756 1.00 94.00 332 ARG A O 1
ATOM 2702 N N . GLN A 1 333 ? -17.351 5.418 -0.739 1.00 95.69 333 GLN A N 1
ATOM 2703 C CA . GLN A 1 333 ? -17.801 6.623 -0.037 1.00 95.69 333 GLN A CA 1
ATOM 2704 C C . GLN A 1 333 ? -16.646 7.610 0.093 1.00 95.69 333 GLN A C 1
ATOM 2706 O O . GLN A 1 333 ? -15.531 7.201 0.402 1.00 95.69 333 GLN A O 1
ATOM 2711 N N . GLU A 1 334 ? -16.929 8.893 -0.144 1.00 95.00 334 GLU A N 1
ATOM 2712 C CA . GLU A 1 334 ? -15.952 9.984 -0.035 1.00 95.00 334 GLU A CA 1
ATOM 2713 C C . GLU A 1 334 ? -14.656 9.706 -0.824 1.00 95.00 334 GLU A C 1
ATOM 2715 O O . GLU A 1 334 ? -13.550 9.909 -0.325 1.00 95.00 334 GLU A O 1
ATOM 2720 N N . ASN A 1 335 ? -14.784 9.175 -2.049 1.00 91.56 335 ASN A N 1
ATOM 2721 C CA . ASN A 1 335 ? -13.639 8.818 -2.888 1.00 91.56 335 ASN A CA 1
ATOM 2722 C C . ASN A 1 335 ? -12.690 10.014 -3.080 1.00 91.56 335 ASN A C 1
ATOM 2724 O O . ASN A 1 335 ? -13.084 11.041 -3.626 1.00 91.56 335 ASN A O 1
ATOM 2728 N N . SER A 1 336 ? -11.429 9.839 -2.687 1.00 86.75 336 SER A N 1
ATOM 2729 C CA . SER A 1 336 ? -10.370 10.845 -2.800 1.00 86.75 336 SER A CA 1
ATOM 2730 C C . SER A 1 336 ? -9.823 11.032 -4.206 1.00 86.75 336 SER A C 1
ATOM 2732 O O . SER A 1 336 ? -9.136 12.016 -4.448 1.00 86.75 336 SER A O 1
ATOM 2734 N N . GLY A 1 337 ? -10.093 10.105 -5.132 1.00 79.25 337 GLY A N 1
ATOM 2735 C CA . GLY A 1 337 ? -9.429 10.097 -6.438 1.00 79.25 337 GLY A CA 1
ATOM 2736 C C . GLY A 1 337 ? -7.946 9.731 -6.350 1.00 79.25 337 GLY A C 1
ATOM 2737 O O . GLY A 1 337 ? -7.243 9.876 -7.344 1.00 79.25 337 GLY A O 1
ATOM 2738 N N . THR A 1 338 ? -7.506 9.259 -5.177 1.00 69.75 338 THR A N 1
ATOM 2739 C CA . THR A 1 338 ? -6.154 8.772 -4.912 1.00 69.75 338 THR A CA 1
ATOM 2740 C C . THR A 1 338 ? -6.132 7.250 -4.692 1.00 69.75 338 THR A C 1
ATOM 2742 O O . THR A 1 338 ? -7.118 6.661 -4.227 1.00 69.75 338 THR A O 1
ATOM 2745 N N . TYR A 1 339 ? -5.014 6.621 -5.039 1.00 57.38 339 TYR A N 1
ATOM 2746 C CA . TYR A 1 339 ? -4.638 5.208 -4.993 1.00 57.38 339 TYR A CA 1
ATOM 2747 C C . TYR A 1 339 ? -5.470 4.257 -5.890 1.00 57.38 339 TYR A C 1
ATOM 2749 O O . TYR A 1 339 ? -4.955 3.234 -6.335 1.00 57.38 339 TYR A O 1
ATOM 2757 N N . PHE A 1 340 ? -6.718 4.608 -6.257 1.00 60.75 340 PHE A N 1
ATOM 2758 C CA . PHE A 1 340 ? -7.604 3.795 -7.123 1.00 60.75 340 PHE A CA 1
ATOM 2759 C C . PHE A 1 340 ? -8.490 4.617 -8.078 1.00 60.75 340 PHE A C 1
ATOM 2761 O O . PHE A 1 340 ? -9.687 4.799 -7.823 1.00 60.75 340 PHE A O 1
ATOM 2768 N N . PRO A 1 341 ? -7.945 5.127 -9.189 1.00 49.28 341 PRO A N 1
ATOM 2769 C CA . PRO A 1 341 ? -8.726 5.900 -10.148 1.00 49.28 341 PRO A CA 1
ATOM 2770 C C . PRO A 1 341 ? -9.532 5.047 -11.141 1.00 49.28 341 PRO A C 1
ATOM 2772 O O . PRO A 1 341 ? -9.509 3.823 -11.179 1.00 49.28 341 PRO A O 1
ATOM 2775 N N . VAL A 1 342 ? -10.347 5.751 -11.913 1.00 54.56 342 VAL A N 1
ATOM 2776 C CA . VAL A 1 342 ? -11.471 5.255 -12.703 1.00 54.56 342 VAL A CA 1
ATOM 2777 C C . VAL A 1 342 ? -11.014 4.673 -14.048 1.00 54.56 342 VAL A C 1
ATOM 2779 O O . VAL A 1 342 ? -10.244 5.309 -14.753 1.00 54.56 342 VAL A O 1
ATOM 2782 N N . VAL A 1 343 ? -11.553 3.483 -14.370 1.00 67.69 343 VAL A N 1
ATOM 2783 C CA . VAL A 1 343 ? -11.638 2.740 -15.655 1.00 67.69 343 VAL A CA 1
ATOM 2784 C C . VAL A 1 343 ? -10.696 3.199 -16.776 1.00 67.69 343 VAL A C 1
ATOM 2786 O O . VAL A 1 343 ? -10.826 4.317 -17.251 1.00 67.69 343 VAL A O 1
ATOM 2789 N N . SER A 1 344 ? -9.880 2.272 -17.300 1.00 61.09 344 SER A N 1
ATOM 2790 C CA . SER A 1 344 ? -8.892 2.432 -18.393 1.00 61.09 344 SER A CA 1
ATOM 2791 C C . SER A 1 344 ? -9.150 3.562 -19.411 1.00 61.09 344 SER A C 1
ATOM 2793 O O . SER A 1 344 ? -8.240 4.337 -19.685 1.00 61.09 344 SER A O 1
ATOM 2795 N N . ASN A 1 345 ? -10.371 3.720 -19.936 1.00 64.56 345 ASN A N 1
ATOM 2796 C CA . ASN A 1 345 ? -10.701 4.783 -20.897 1.00 64.56 345 ASN A CA 1
ATOM 2797 C C . ASN A 1 345 ? -10.591 6.220 -20.352 1.00 64.56 345 ASN A C 1
ATOM 2799 O O . ASN A 1 345 ? -10.391 7.140 -21.135 1.00 64.56 345 ASN A O 1
ATOM 2803 N N . LEU A 1 346 ? -10.780 6.435 -19.050 1.00 76.25 346 LEU A N 1
ATOM 2804 C CA . LEU A 1 346 ? -10.813 7.763 -18.429 1.00 76.25 346 LEU A CA 1
ATOM 2805 C C . LEU A 1 346 ? -9.473 8.162 -17.805 1.00 76.25 346 LEU A C 1
ATOM 2807 O O . LEU A 1 346 ? -9.240 9.354 -17.612 1.00 76.25 346 LEU A O 1
ATOM 2811 N N . SER A 1 347 ? -8.595 7.200 -17.517 1.00 77.38 347 SER A N 1
ATOM 2812 C CA . SER A 1 347 ? -7.323 7.430 -16.824 1.00 77.38 347 SER A CA 1
ATOM 2813 C C . SER A 1 347 ? -6.138 7.743 -17.747 1.00 77.38 347 SER A C 1
ATOM 2815 O O . SER A 1 347 ? -5.020 7.849 -17.256 1.00 77.38 347 SER A O 1
ATOM 2817 N N . GLY A 1 348 ? -6.352 7.911 -19.058 1.00 79.69 348 GLY A N 1
ATOM 2818 C CA . GLY A 1 348 ? -5.291 8.248 -20.025 1.00 79.69 348 GLY A CA 1
ATOM 2819 C C . GLY A 1 348 ? -4.554 7.042 -20.634 1.00 79.69 348 GLY A C 1
ATOM 2820 O O . GLY A 1 348 ? -3.507 7.190 -21.272 1.00 79.69 348 GLY A O 1
ATOM 2821 N N . ILE A 1 349 ? -5.069 5.821 -20.429 1.00 81.69 349 ILE A N 1
ATOM 2822 C CA . ILE A 1 349 ? -4.479 4.595 -20.990 1.00 81.69 349 ILE A CA 1
ATOM 2823 C C . ILE A 1 349 ? -4.560 4.539 -22.524 1.00 81.69 349 ILE A C 1
ATOM 2825 O O . ILE A 1 349 ? -3.565 4.124 -23.119 1.00 81.69 349 ILE A O 1
ATOM 2829 N N . PRO A 1 350 ? -5.649 4.959 -23.206 1.00 83.12 350 PRO A N 1
ATOM 2830 C CA . PRO A 1 350 ? -5.693 4.960 -24.670 1.00 83.12 350 PRO A CA 1
ATOM 2831 C C . PRO A 1 350 ? -4.552 5.763 -25.312 1.00 83.12 350 PRO A C 1
ATOM 2833 O O . PRO A 1 350 ? -3.928 5.296 -26.265 1.00 83.12 350 PRO A O 1
ATOM 2836 N N . GLU A 1 351 ? -4.215 6.930 -24.760 1.00 85.19 351 GLU A N 1
ATOM 2837 C CA . GLU A 1 351 ? -3.105 7.769 -25.218 1.00 85.19 351 GLU A CA 1
ATOM 2838 C C . GLU A 1 351 ? -1.752 7.082 -24.993 1.00 85.19 351 GLU A C 1
ATOM 2840 O O . GLU A 1 351 ? -0.886 7.082 -25.875 1.00 85.19 351 GLU A O 1
ATOM 2845 N N . LYS A 1 352 ? -1.571 6.436 -23.834 1.00 84.31 352 LYS A N 1
ATOM 2846 C CA . LYS A 1 352 ? -0.370 5.642 -23.544 1.00 84.31 352 LYS A CA 1
ATOM 2847 C C . LYS A 1 352 ? -0.242 4.425 -24.455 1.00 84.31 352 LYS A C 1
ATOM 2849 O O . LYS A 1 352 ? 0.855 4.159 -24.938 1.00 84.31 352 LYS A O 1
ATOM 2854 N N . MET A 1 353 ? -1.333 3.722 -24.747 1.00 84.12 353 MET A N 1
ATOM 2855 C CA . MET A 1 353 ? -1.350 2.613 -25.704 1.00 84.12 353 MET A CA 1
ATOM 2856 C C . MET A 1 353 ? -0.984 3.086 -27.113 1.00 84.12 353 MET A C 1
ATOM 2858 O O . MET A 1 353 ? -0.189 2.432 -27.782 1.00 84.12 353 MET A O 1
ATOM 2862 N N . ALA A 1 354 ? -1.491 4.241 -27.554 1.00 87.62 354 ALA A N 1
ATOM 2863 C CA . ALA A 1 354 ? -1.127 4.811 -28.851 1.00 87.62 354 ALA A CA 1
ATOM 2864 C C . ALA A 1 354 ? 0.373 5.152 -28.942 1.00 87.62 354 ALA A C 1
ATOM 2866 O O . ALA A 1 354 ? 0.978 5.002 -30.002 1.00 87.62 354 ALA A O 1
ATOM 2867 N N . ARG A 1 355 ? 0.984 5.584 -27.830 1.00 86.94 355 ARG A N 1
ATOM 2868 C CA . ARG A 1 355 ? 2.396 5.994 -27.780 1.00 86.94 355 ARG A CA 1
ATOM 2869 C C . ARG A 1 355 ? 3.378 4.846 -27.533 1.00 86.94 355 ARG A C 1
ATOM 2871 O O . ARG A 1 355 ? 4.472 4.854 -28.089 1.00 86.94 355 ARG A O 1
ATOM 2878 N N . PHE A 1 356 ? 3.018 3.892 -26.682 1.00 86.38 356 PHE A N 1
ATOM 2879 C CA . PHE A 1 356 ? 3.928 2.875 -26.140 1.00 86.38 356 PHE A CA 1
ATOM 2880 C C . PHE A 1 356 ? 3.453 1.432 -26.392 1.00 86.38 356 PHE A C 1
ATOM 2882 O O . PHE A 1 356 ? 4.114 0.476 -25.982 1.00 86.38 356 PHE A O 1
ATOM 2889 N N . GLY A 1 357 ? 2.329 1.260 -27.091 1.00 88.81 357 GLY A N 1
ATOM 2890 C CA . GLY A 1 357 ? 1.840 -0.024 -27.584 1.00 88.81 357 GLY A CA 1
ATOM 2891 C C . GLY A 1 357 ? 1.432 -1.004 -26.484 1.00 88.81 357 GLY A C 1
ATOM 2892 O O . GLY A 1 357 ? 0.859 -0.628 -25.459 1.00 88.81 357 GLY A O 1
ATOM 2893 N N . ASP A 1 358 ? 1.756 -2.280 -26.716 1.00 89.69 358 ASP A N 1
ATOM 2894 C CA . ASP A 1 358 ? 1.372 -3.432 -25.888 1.00 89.69 358 ASP A CA 1
ATOM 2895 C C . ASP A 1 358 ? 1.747 -3.295 -24.400 1.00 89.69 358 ASP A C 1
ATOM 2897 O O . ASP A 1 358 ? 1.146 -3.975 -23.574 1.00 89.69 358 ASP A O 1
ATOM 2901 N N . HIS A 1 359 ? 2.705 -2.435 -24.029 1.00 88.12 359 HIS A N 1
ATOM 2902 C CA . HIS A 1 359 ? 3.095 -2.245 -22.626 1.00 88.12 359 HIS A CA 1
ATOM 2903 C C . HIS A 1 359 ? 1.930 -1.770 -21.741 1.00 88.12 359 HIS A C 1
ATOM 2905 O O . HIS A 1 359 ? 1.828 -2.206 -20.597 1.00 88.12 359 HIS A O 1
ATOM 2911 N N . TYR A 1 360 ? 1.035 -0.932 -22.276 1.00 86.62 360 TYR A N 1
ATOM 2912 C CA . TYR A 1 360 ? -0.143 -0.425 -21.556 1.00 86.62 360 TYR A CA 1
ATOM 2913 C C . TYR A 1 360 ? -1.449 -1.117 -21.966 1.00 86.62 360 TYR A C 1
ATOM 2915 O O . TYR A 1 360 ? -2.517 -0.771 -21.465 1.00 86.62 360 TYR A O 1
ATOM 2923 N N . ASP A 1 361 ? -1.385 -2.105 -22.861 1.00 87.06 361 ASP A N 1
ATOM 2924 C CA . ASP A 1 361 ? -2.550 -2.896 -23.247 1.00 87.06 361 ASP A CA 1
ATOM 2925 C C . ASP A 1 361 ? -2.879 -3.912 -22.144 1.00 87.06 361 ASP A C 1
ATOM 2927 O O . ASP A 1 361 ? -2.028 -4.696 -21.711 1.00 87.06 361 ASP A O 1
ATOM 2931 N N . TYR A 1 362 ? -4.139 -3.929 -21.710 1.00 86.25 362 TYR A N 1
ATOM 2932 C CA . TYR A 1 362 ? -4.621 -4.801 -20.637 1.00 86.25 362 TYR A CA 1
ATOM 2933 C C . TYR A 1 362 ? -4.371 -6.296 -20.903 1.00 86.25 362 TYR A C 1
ATOM 2935 O O . TYR A 1 362 ? -4.000 -7.033 -19.992 1.00 86.25 362 TYR A O 1
ATOM 2943 N N . ASN A 1 363 ? -4.528 -6.746 -22.150 1.00 88.31 363 ASN A N 1
ATOM 2944 C CA . ASN A 1 363 ? -4.416 -8.155 -22.530 1.00 88.31 363 ASN A CA 1
ATOM 2945 C C . ASN A 1 363 ? -3.046 -8.523 -23.107 1.00 88.31 363 ASN A C 1
ATOM 2947 O O . ASN A 1 363 ? -2.722 -9.711 -23.166 1.00 88.31 363 ASN A O 1
ATOM 2951 N N . LYS A 1 364 ? -2.264 -7.541 -23.572 1.00 91.19 364 LYS A N 1
ATOM 2952 C CA . LYS A 1 364 ? -1.021 -7.790 -24.319 1.00 91.19 364 LYS A CA 1
ATOM 2953 C C . LYS A 1 364 ? 0.257 -7.363 -23.607 1.00 91.19 364 LYS A C 1
ATOM 2955 O O . LYS A 1 364 ? 1.340 -7.666 -24.121 1.00 91.19 364 LYS A O 1
ATOM 2960 N N . ASN A 1 365 ? 0.170 -6.723 -22.444 1.00 92.69 365 ASN A N 1
ATOM 2961 C CA . ASN A 1 365 ? 1.360 -6.457 -21.641 1.00 92.69 365 ASN A CA 1
ATOM 2962 C C . ASN A 1 365 ? 2.049 -7.769 -21.213 1.00 92.69 365 ASN A C 1
ATOM 2964 O O . ASN A 1 365 ? 1.444 -8.847 -21.213 1.00 92.69 365 ASN A O 1
ATOM 2968 N N . ALA A 1 366 ? 3.333 -7.680 -20.852 1.00 95.56 366 ALA A N 1
ATOM 2969 C CA . ALA A 1 366 ? 4.159 -8.847 -20.537 1.00 95.56 366 ALA A CA 1
ATOM 2970 C C . ALA A 1 366 ? 3.543 -9.733 -19.441 1.00 95.56 366 ALA A C 1
ATOM 2972 O O . ALA A 1 366 ? 3.437 -10.945 -19.624 1.00 95.56 366 ALA A O 1
ATOM 2973 N N . ARG A 1 367 ? 3.062 -9.136 -18.341 1.00 95.94 367 ARG A N 1
ATOM 2974 C CA . ARG A 1 367 ? 2.438 -9.871 -17.230 1.00 95.94 367 ARG A CA 1
ATOM 2975 C C . ARG A 1 367 ? 1.144 -10.556 -17.647 1.00 95.94 367 ARG A C 1
ATOM 2977 O O . ARG A 1 367 ? 0.960 -11.723 -17.318 1.00 95.94 367 ARG A O 1
ATOM 2984 N N . ALA A 1 368 ? 0.281 -9.882 -18.407 1.00 95.25 368 ALA A N 1
ATOM 2985 C CA . ALA A 1 368 ? -0.947 -10.480 -18.926 1.00 95.25 368 ALA A CA 1
ATOM 2986 C C . ALA A 1 368 ? -0.646 -11.707 -19.799 1.00 95.25 368 ALA A C 1
ATOM 2988 O O . ALA A 1 368 ? -1.221 -12.772 -19.577 1.00 95.25 368 ALA A O 1
ATOM 2989 N N . LYS A 1 369 ? 0.317 -11.595 -20.724 1.00 97.81 369 LYS A N 1
ATOM 2990 C CA . LYS A 1 369 ? 0.764 -12.717 -21.567 1.00 97.81 369 LYS A CA 1
ATOM 2991 C C . LYS A 1 369 ? 1.374 -13.858 -20.737 1.00 97.81 369 LYS A C 1
ATOM 2993 O O . LYS A 1 369 ? 1.100 -15.024 -21.018 1.00 97.81 369 LYS A O 1
ATOM 2998 N N . MET A 1 370 ? 2.154 -13.551 -19.696 1.00 98.19 370 MET A N 1
ATOM 2999 C CA . MET A 1 370 ? 2.714 -14.562 -18.787 1.00 98.19 370 MET A CA 1
ATOM 3000 C C . MET A 1 370 ? 1.620 -15.281 -17.995 1.00 98.19 370 MET A C 1
ATOM 3002 O O . MET A 1 370 ? 1.604 -16.509 -17.959 1.00 98.19 370 MET A O 1
ATOM 3006 N N . PHE A 1 371 ? 0.661 -14.549 -17.421 1.00 98.31 371 PHE A N 1
ATOM 3007 C CA . PHE A 1 371 ? -0.471 -15.160 -16.729 1.00 98.31 371 PHE A CA 1
ATOM 3008 C C . PHE A 1 371 ? -1.307 -16.024 -17.674 1.00 98.31 371 PHE A C 1
ATOM 3010 O O . PHE A 1 371 ? -1.593 -17.167 -17.329 1.00 98.31 371 PHE A O 1
ATOM 3017 N N . GLN A 1 372 ? -1.633 -15.544 -18.879 1.00 97.75 372 GLN A N 1
ATOM 3018 C CA . GLN A 1 372 ? -2.357 -16.326 -19.891 1.00 97.75 372 GLN A CA 1
ATOM 3019 C C . GLN A 1 372 ? -1.634 -17.638 -20.232 1.00 97.75 372 GLN A C 1
ATOM 3021 O O . GLN A 1 372 ? -2.276 -18.681 -20.342 1.00 97.75 372 GLN A O 1
ATOM 3026 N N . ARG A 1 373 ? -0.302 -17.602 -20.358 1.00 98.44 373 ARG A N 1
ATOM 3027 C CA . ARG A 1 373 ? 0.523 -18.782 -20.650 1.00 98.44 373 ARG A CA 1
ATOM 3028 C C . ARG A 1 373 ? 0.598 -19.758 -19.472 1.00 98.44 373 ARG A C 1
ATOM 3030 O O . ARG A 1 373 ? 0.515 -20.967 -19.676 1.00 98.44 373 ARG A O 1
ATOM 3037 N N . ASP A 1 374 ? 0.783 -19.253 -18.252 1.00 98.38 374 ASP A N 1
ATOM 3038 C CA . ASP A 1 374 ? 1.296 -20.060 -17.139 1.00 98.38 374 ASP A CA 1
ATOM 3039 C C . ASP A 1 374 ? 0.298 -20.312 -16.001 1.00 98.38 374 ASP A C 1
ATOM 3041 O O . ASP A 1 374 ? 0.521 -21.231 -15.212 1.00 98.38 374 ASP A O 1
ATOM 3045 N N . HIS A 1 375 ? -0.833 -19.596 -15.917 1.00 97.38 375 HIS A N 1
ATOM 3046 C CA . HIS A 1 375 ? -1.783 -19.752 -14.799 1.00 97.38 375 HIS A CA 1
ATOM 3047 C C . HIS A 1 375 ? -2.340 -21.182 -14.651 1.00 97.38 375 HIS A C 1
ATOM 3049 O O . HIS A 1 375 ? -2.785 -21.579 -13.574 1.00 97.38 375 HIS A O 1
ATOM 3055 N N . GLN A 1 376 ? -2.327 -21.981 -15.722 1.00 97.44 376 GLN A N 1
ATOM 3056 C CA . GLN A 1 376 ? -2.783 -23.373 -15.701 1.00 97.44 376 GLN A CA 1
ATOM 3057 C C . GLN A 1 376 ? -1.818 -24.319 -14.973 1.00 97.44 376 GLN A C 1
ATOM 3059 O O . GLN A 1 376 ? -2.246 -25.401 -14.555 1.00 97.44 376 GLN A O 1
ATOM 3064 N N . LYS A 1 377 ? -0.547 -23.921 -14.810 1.00 97.44 377 LYS A N 1
ATOM 3065 C CA . LYS A 1 377 ? 0.485 -24.672 -14.079 1.00 97.44 377 LYS A CA 1
ATOM 3066 C C . LYS A 1 377 ? 0.241 -24.678 -12.571 1.00 97.44 377 LYS A C 1
ATOM 3068 O O . LYS A 1 377 ? 0.724 -25.575 -11.895 1.00 97.44 377 LYS A O 1
ATOM 3073 N N . VAL A 1 378 ? -0.539 -23.725 -12.061 1.00 98.00 378 VAL A N 1
ATOM 3074 C CA . VAL A 1 378 ? -0.921 -23.662 -10.649 1.00 98.00 378 VAL A CA 1
ATOM 3075 C C . VAL A 1 378 ? -1.908 -24.779 -10.327 1.00 98.00 378 VAL A C 1
ATOM 3077 O O . VAL A 1 378 ? -3.039 -24.785 -10.831 1.00 98.00 378 VAL A O 1
ATOM 3080 N N . LYS A 1 379 ? -1.466 -25.716 -9.488 1.00 96.19 379 LYS A N 1
ATOM 3081 C CA . LYS A 1 379 ? -2.238 -26.863 -8.987 1.00 96.19 379 LYS A CA 1
ATOM 3082 C C . LYS A 1 379 ? -2.349 -26.882 -7.466 1.00 96.19 379 LYS A C 1
ATOM 3084 O O . LYS A 1 379 ? -3.315 -27.420 -6.943 1.00 96.19 379 LYS A O 1
ATOM 3089 N N . ASP A 1 380 ? -1.381 -26.291 -6.784 1.00 95.56 380 ASP A N 1
ATOM 3090 C CA . ASP A 1 380 ? -1.219 -26.312 -5.337 1.00 95.56 380 ASP A CA 1
ATOM 3091 C C . ASP A 1 380 ? -0.531 -25.023 -4.853 1.00 95.56 380 ASP A C 1
ATOM 3093 O O . ASP A 1 380 ? -0.213 -24.119 -5.635 1.00 95.56 380 ASP A O 1
ATOM 3097 N N . LEU A 1 381 ? -0.292 -24.940 -3.544 1.00 93.62 381 LEU A N 1
ATOM 3098 C CA . LEU A 1 381 ? 0.329 -23.779 -2.916 1.00 93.62 381 LEU A CA 1
ATOM 3099 C C . LEU A 1 381 ? 1.756 -23.514 -3.431 1.00 93.62 381 LEU A C 1
ATOM 3101 O O . LEU A 1 381 ? 2.136 -22.354 -3.590 1.00 93.62 381 LEU A O 1
ATOM 3105 N N . GLN A 1 382 ? 2.535 -24.565 -3.711 1.00 95.94 382 GLN A N 1
ATOM 3106 C CA . GLN A 1 382 ? 3.918 -24.431 -4.178 1.00 95.94 382 GLN A CA 1
ATOM 3107 C C . GLN A 1 382 ? 3.960 -23.889 -5.606 1.00 95.94 382 GLN A C 1
ATOM 3109 O O . GLN A 1 382 ? 4.637 -22.907 -5.879 1.00 95.94 382 GLN A O 1
ATOM 3114 N N . THR A 1 383 ? 3.176 -24.470 -6.509 1.00 97.75 383 THR A N 1
ATOM 3115 C CA . THR A 1 383 ? 3.086 -24.016 -7.902 1.00 97.75 383 THR A CA 1
ATOM 3116 C C . THR A 1 383 ? 2.469 -22.620 -8.025 1.00 97.75 383 THR A C 1
ATOM 3118 O O . THR A 1 383 ? 2.838 -21.868 -8.930 1.00 97.75 383 THR A O 1
ATOM 3121 N N . MET A 1 384 ? 1.574 -22.227 -7.105 1.00 98.06 384 MET A N 1
ATOM 3122 C CA . MET A 1 384 ? 1.126 -20.835 -6.972 1.00 98.06 384 MET A CA 1
ATOM 3123 C C . MET A 1 384 ? 2.287 -19.918 -6.582 1.00 98.06 384 MET A C 1
ATOM 3125 O O . MET A 1 384 ? 2.489 -18.876 -7.203 1.00 98.06 384 MET A O 1
ATOM 3129 N N . HIS A 1 385 ? 3.065 -20.307 -5.569 1.00 97.31 385 HIS A N 1
ATOM 3130 C CA . HIS A 1 385 ? 4.225 -19.547 -5.107 1.00 97.31 385 HIS A CA 1
ATOM 3131 C C . HIS A 1 385 ? 5.277 -19.376 -6.200 1.00 97.31 385 HIS A C 1
ATOM 3133 O O . HIS A 1 385 ? 5.701 -18.249 -6.453 1.00 97.31 385 HIS A O 1
ATOM 3139 N N . ASP A 1 386 ? 5.612 -20.450 -6.911 1.00 98.06 386 ASP A N 1
ATOM 3140 C CA . ASP A 1 386 ? 6.583 -20.434 -8.003 1.00 98.06 386 ASP A CA 1
ATOM 3141 C C . ASP A 1 386 ? 6.171 -19.451 -9.108 1.00 98.06 386 ASP A C 1
ATOM 3143 O O . ASP A 1 386 ? 6.991 -18.650 -9.563 1.00 98.06 386 ASP A O 1
ATOM 3147 N N . LEU A 1 387 ? 4.890 -19.460 -9.507 1.00 98.50 387 LEU A N 1
ATOM 3148 C CA . LEU A 1 387 ? 4.376 -18.538 -10.521 1.00 98.50 387 LEU A CA 1
ATOM 3149 C C . LEU A 1 387 ? 4.396 -17.088 -10.031 1.00 98.50 387 LEU A C 1
ATOM 3151 O O . LEU A 1 387 ? 4.834 -16.191 -10.748 1.00 98.50 387 LEU A O 1
ATOM 3155 N N . MET A 1 388 ? 3.947 -16.846 -8.803 1.00 98.38 388 MET A N 1
ATOM 3156 C CA . MET A 1 388 ? 3.888 -15.497 -8.241 1.00 98.38 388 MET A CA 1
ATOM 3157 C C . MET A 1 388 ? 5.285 -14.933 -7.936 1.00 98.38 388 MET A C 1
ATOM 3159 O O . MET A 1 388 ? 5.454 -13.724 -7.825 1.00 98.38 388 MET A O 1
ATOM 3163 N N . ARG A 1 389 ? 6.320 -15.777 -7.879 1.00 97.81 389 ARG A N 1
ATOM 3164 C CA . ARG A 1 389 ? 7.736 -15.387 -7.758 1.00 97.81 389 ARG A CA 1
ATOM 3165 C C . ARG A 1 389 ? 8.492 -15.420 -9.090 1.00 97.81 389 ARG A C 1
ATOM 3167 O O . ARG A 1 389 ? 9.711 -15.245 -9.098 1.00 97.81 389 ARG A O 1
ATOM 3174 N N . TYR A 1 390 ? 7.797 -15.637 -10.205 1.00 98.44 390 TYR A N 1
ATOM 3175 C CA . TYR A 1 390 ? 8.422 -15.874 -11.499 1.00 98.44 390 TYR A CA 1
ATOM 3176 C C . TYR A 1 390 ? 9.102 -14.623 -12.071 1.00 98.44 390 TYR A C 1
ATOM 3178 O O . TYR A 1 390 ? 8.464 -13.593 -12.318 1.00 98.44 390 TYR A O 1
ATOM 3186 N N . ASN A 1 391 ? 10.402 -14.758 -12.341 1.00 98.50 391 ASN A N 1
ATOM 3187 C CA . ASN A 1 391 ? 11.187 -13.816 -13.129 1.00 98.50 391 ASN A CA 1
ATOM 3188 C C . ASN A 1 391 ? 12.350 -14.536 -13.813 1.00 98.50 391 ASN A C 1
ATOM 3190 O O . ASN A 1 391 ? 13.337 -14.881 -13.168 1.00 98.50 391 ASN A O 1
ATOM 3194 N N . ASN A 1 392 ? 12.241 -14.759 -15.118 1.00 97.81 392 ASN A N 1
ATOM 3195 C CA . ASN A 1 392 ? 13.299 -15.360 -15.927 1.00 97.81 392 ASN A CA 1
ATOM 3196 C C . ASN A 1 392 ? 13.676 -14.442 -17.100 1.00 97.81 392 ASN A C 1
ATOM 3198 O O . ASN A 1 392 ? 13.767 -14.874 -18.246 1.00 97.81 392 ASN A O 1
ATOM 3202 N N . TYR A 1 393 ? 13.832 -13.147 -16.815 1.00 98.12 393 TYR A N 1
ATOM 3203 C CA . TYR A 1 393 ? 13.825 -12.083 -17.823 1.00 98.12 393 TYR A CA 1
ATOM 3204 C C . TYR A 1 393 ? 14.867 -12.193 -18.945 1.00 98.12 393 TYR A C 1
ATOM 3206 O O . TYR A 1 393 ? 14.660 -11.648 -20.027 1.00 98.12 393 TYR A O 1
ATOM 3214 N N . LYS A 1 394 ? 15.990 -12.880 -18.703 1.00 97.44 394 LYS A N 1
ATOM 3215 C CA . LYS A 1 394 ? 17.039 -13.071 -19.716 1.00 97.44 394 LYS A CA 1
ATOM 3216 C C . LYS A 1 394 ? 16.628 -14.065 -20.803 1.00 97.44 394 LYS A C 1
ATOM 3218 O O . LYS A 1 394 ? 17.000 -13.885 -21.962 1.00 97.44 394 LYS A O 1
ATOM 3223 N N . GLU A 1 395 ? 15.844 -15.075 -20.429 1.00 97.69 395 GLU A N 1
ATOM 3224 C CA . GLU A 1 395 ? 15.475 -16.196 -21.298 1.00 97.69 395 GLU A CA 1
ATOM 3225 C C . GLU A 1 395 ? 14.014 -16.131 -21.760 1.00 97.69 395 GLU A C 1
ATOM 3227 O O . GLU A 1 395 ? 13.694 -16.600 -22.851 1.00 97.69 395 GLU A O 1
ATOM 3232 N N . ASP A 1 396 ? 13.111 -15.540 -20.969 1.00 98.06 396 ASP A N 1
ATOM 3233 C CA . ASP A 1 396 ? 11.693 -15.467 -21.322 1.00 98.06 396 ASP A CA 1
ATOM 3234 C C . ASP A 1 396 ? 11.462 -14.483 -22.486 1.00 98.06 396 ASP A C 1
ATOM 3236 O O . ASP A 1 396 ? 11.736 -13.285 -22.352 1.00 98.06 396 ASP A O 1
ATOM 3240 N N . PRO A 1 397 ? 10.917 -14.933 -23.633 1.00 98.00 397 PRO A N 1
ATOM 3241 C CA . PRO A 1 397 ? 10.634 -14.045 -24.758 1.00 98.00 397 PRO A CA 1
ATOM 3242 C C . PRO A 1 397 ? 9.618 -12.942 -24.421 1.00 98.00 397 PRO A C 1
ATOM 3244 O O . PRO A 1 397 ? 9.624 -11.902 -25.075 1.00 98.00 397 PRO A O 1
ATOM 3247 N N . LEU A 1 398 ? 8.769 -13.126 -23.401 1.00 97.88 398 LEU A N 1
ATOM 3248 C CA . LEU A 1 398 ? 7.812 -12.106 -22.954 1.00 97.88 398 LEU A CA 1
ATOM 3249 C C . LEU A 1 398 ? 8.465 -10.966 -22.158 1.00 97.88 398 LEU A C 1
ATOM 3251 O O . LEU A 1 398 ? 7.822 -9.942 -21.937 1.00 97.88 398 LEU A O 1
ATOM 3255 N N . SER A 1 399 ? 9.732 -11.118 -21.765 1.00 97.75 399 SER A N 1
ATOM 3256 C CA . SER A 1 399 ? 10.519 -10.084 -21.084 1.00 97.75 399 SER A CA 1
ATOM 3257 C C . SER A 1 399 ? 11.372 -9.237 -22.037 1.00 97.75 399 SER A C 1
ATOM 3259 O O . SER A 1 399 ? 12.167 -8.408 -21.590 1.00 97.75 399 SER A O 1
ATOM 3261 N N . ARG A 1 400 ? 11.236 -9.437 -23.355 1.00 97.00 400 ARG A N 1
ATOM 3262 C CA . ARG A 1 400 ? 11.966 -8.689 -24.388 1.00 97.00 400 ARG A CA 1
ATOM 3263 C C . ARG A 1 400 ? 11.377 -7.288 -24.582 1.00 97.00 400 ARG A C 1
ATOM 3265 O O . ARG A 1 400 ? 10.162 -7.114 -24.602 1.00 97.00 400 ARG A O 1
ATOM 3272 N N . CYS A 1 401 ? 12.244 -6.299 -24.793 1.00 94.19 401 CYS A N 1
ATOM 3273 C CA . CYS A 1 401 ? 11.868 -4.945 -25.204 1.00 94.19 401 CYS A CA 1
ATOM 3274 C C . CYS A 1 401 ? 12.786 -4.430 -26.319 1.00 94.19 401 CYS A C 1
ATOM 3276 O O . CYS A 1 401 ? 13.861 -4.980 -26.557 1.00 94.19 401 CYS A O 1
ATOM 3278 N N . ASN A 1 402 ? 12.364 -3.359 -26.999 1.00 94.38 402 ASN A N 1
ATOM 3279 C CA . ASN A 1 402 ? 13.239 -2.591 -27.886 1.00 94.38 402 ASN A CA 1
ATOM 3280 C C . ASN A 1 402 ? 14.168 -1.705 -27.038 1.00 94.38 402 ASN A C 1
ATOM 3282 O O . ASN A 1 402 ? 13.940 -0.507 -26.882 1.00 94.38 402 ASN A O 1
ATOM 3286 N N . CYS A 1 403 ? 15.124 -2.353 -26.387 1.00 95.31 403 CYS A N 1
ATOM 3287 C CA . CYS A 1 403 ? 16.006 -1.816 -25.362 1.00 95.31 403 CYS A CA 1
ATOM 3288 C C . CYS A 1 403 ? 17.398 -2.457 -25.506 1.00 95.31 403 CYS A C 1
ATOM 3290 O O . CYS A 1 403 ? 17.563 -3.456 -26.209 1.00 95.31 403 CYS A O 1
ATOM 3292 N N . THR A 1 404 ? 18.399 -1.893 -24.836 1.00 96.88 404 THR A N 1
ATOM 3293 C CA . THR A 1 404 ? 19.754 -2.447 -24.759 1.00 96.88 404 THR A CA 1
ATOM 3294 C C . THR A 1 404 ? 20.159 -2.553 -23.291 1.00 96.88 404 THR A C 1
ATOM 3296 O O . THR A 1 404 ? 20.301 -1.507 -22.661 1.00 96.88 404 THR A O 1
ATOM 3299 N N . PRO A 1 405 ? 20.395 -3.761 -22.743 1.00 96.94 405 PRO A N 1
ATOM 3300 C CA . PRO A 1 405 ? 20.198 -5.087 -23.353 1.00 96.94 405 PRO A CA 1
ATOM 3301 C C . PRO A 1 405 ? 18.742 -5.352 -23.797 1.00 96.94 405 PRO A C 1
ATOM 3303 O O . PRO A 1 405 ? 17.846 -4.688 -23.289 1.00 96.94 405 PRO A O 1
ATOM 3306 N N . PRO A 1 406 ? 18.472 -6.318 -24.704 1.00 97.38 406 PRO A N 1
ATOM 3307 C CA . PRO A 1 406 ? 17.156 -6.519 -25.335 1.00 97.38 406 PRO A CA 1
ATOM 3308 C C . PRO A 1 406 ? 16.141 -7.238 -24.434 1.00 97.38 406 PRO A C 1
ATOM 3310 O O . PRO A 1 406 ? 15.391 -8.101 -24.889 1.00 97.38 406 PRO A O 1
ATOM 3313 N N . TYR A 1 407 ? 16.150 -6.943 -23.140 1.00 97.50 407 TYR A N 1
ATOM 3314 C CA . TYR A 1 407 ? 15.230 -7.454 -22.132 1.00 97.50 407 TYR A CA 1
ATOM 3315 C C . TYR A 1 407 ? 15.144 -6.475 -20.962 1.00 97.50 407 TYR A C 1
ATOM 3317 O O . TYR A 1 407 ? 16.040 -5.659 -20.752 1.00 97.50 407 TYR A O 1
ATOM 3325 N N . SER A 1 408 ? 14.098 -6.608 -20.152 1.00 97.62 408 SER A N 1
ATOM 3326 C CA . SER A 1 408 ? 14.021 -5.935 -18.857 1.00 97.62 408 SER A CA 1
ATOM 3327 C C . SER A 1 408 ? 13.533 -6.889 -17.777 1.00 97.62 408 SER A C 1
ATOM 3329 O O . SER A 1 408 ? 12.547 -7.602 -17.955 1.00 97.62 408 SER A O 1
ATOM 3331 N N . ALA A 1 409 ? 14.207 -6.861 -16.630 1.00 97.44 409 ALA A N 1
ATOM 3332 C CA . ALA A 1 409 ? 13.827 -7.571 -15.417 1.00 97.44 409 ALA A CA 1
ATOM 3333 C C . ALA A 1 409 ? 12.562 -7.008 -14.748 1.00 97.44 409 ALA A C 1
ATOM 3335 O O . ALA A 1 409 ? 12.037 -7.636 -13.824 1.00 97.44 409 ALA A O 1
ATOM 3336 N N . ASP A 1 410 ? 12.061 -5.858 -15.213 1.00 95.50 410 ASP A N 1
ATOM 3337 C CA . ASP A 1 410 ? 10.755 -5.310 -14.832 1.00 95.50 410 ASP A CA 1
ATOM 3338 C C . ASP A 1 410 ? 9.601 -6.053 -15.532 1.00 95.50 410 ASP A C 1
ATOM 3340 O O . ASP A 1 410 ? 8.525 -6.223 -14.965 1.00 95.50 410 ASP A O 1
ATOM 3344 N N . LEU A 1 411 ? 9.842 -6.611 -16.725 1.00 96.31 411 LEU A N 1
ATOM 3345 C CA . LEU A 1 411 ? 8.853 -7.362 -17.504 1.00 96.31 411 LEU A CA 1
ATOM 3346 C C . LEU A 1 411 ? 8.726 -8.812 -17.008 1.00 96.31 411 LEU A C 1
ATOM 3348 O O . LEU A 1 411 ? 9.070 -9.754 -17.718 1.00 96.31 411 LEU A O 1
ATOM 3352 N N . ALA A 1 412 ? 8.238 -8.995 -15.784 1.00 97.38 412 ALA A N 1
ATOM 3353 C CA . ALA A 1 412 ? 8.021 -10.293 -15.139 1.00 97.38 412 ALA A CA 1
ATOM 3354 C C . ALA A 1 412 ? 6.773 -10.268 -14.238 1.00 97.38 412 ALA A C 1
ATOM 3356 O O . ALA A 1 412 ? 6.209 -9.204 -14.011 1.00 97.38 412 ALA A O 1
ATOM 3357 N N . ILE A 1 413 ? 6.341 -11.411 -13.685 1.00 97.81 413 ILE A N 1
ATOM 3358 C CA . ILE A 1 413 ? 5.281 -11.435 -12.650 1.00 97.81 413 ILE A CA 1
ATOM 3359 C C . ILE A 1 413 ? 5.800 -10.838 -11.336 1.00 97.81 413 ILE A C 1
ATOM 3361 O O . ILE A 1 413 ? 5.081 -10.093 -10.666 1.00 97.81 413 ILE A O 1
ATOM 3365 N N . ALA A 1 414 ? 7.062 -11.111 -10.999 1.00 97.62 414 ALA A N 1
ATOM 3366 C CA . ALA A 1 414 ? 7.762 -10.523 -9.865 1.00 97.62 414 ALA A CA 1
ATOM 3367 C C . ALA A 1 414 ? 9.007 -9.761 -10.346 1.00 97.62 414 ALA A C 1
ATOM 3369 O O . ALA A 1 414 ? 10.057 -10.362 -10.570 1.00 97.62 414 ALA A O 1
ATOM 3370 N N . SER A 1 415 ? 8.911 -8.447 -10.544 1.00 96.81 415 SER A N 1
ATOM 3371 C CA . SER A 1 415 ? 10.006 -7.656 -11.127 1.00 96.81 415 SER A CA 1
ATOM 3372 C C . SER A 1 415 ? 11.272 -7.604 -10.271 1.00 96.81 415 SER A C 1
ATOM 3374 O O . SER A 1 415 ? 11.247 -7.767 -9.047 1.00 96.81 415 SER A O 1
ATOM 3376 N N . ARG A 1 416 ? 12.391 -7.345 -10.951 1.00 97.56 416 ARG A N 1
ATOM 3377 C CA . ARG A 1 416 ? 13.744 -7.196 -10.399 1.00 97.56 416 ARG A CA 1
ATOM 3378 C C . ARG A 1 416 ? 14.496 -6.069 -11.104 1.00 97.56 416 ARG A C 1
ATOM 3380 O O . ARG A 1 416 ? 15.521 -6.312 -11.736 1.00 97.56 416 ARG A O 1
ATOM 3387 N N . SER A 1 417 ? 13.979 -4.840 -11.049 1.00 96.00 417 SER A N 1
ATOM 3388 C CA . SER A 1 417 ? 14.587 -3.713 -11.779 1.00 96.00 417 SER A CA 1
ATOM 3389 C C . SER A 1 417 ? 16.032 -3.436 -11.355 1.00 96.00 417 SER A C 1
ATOM 3391 O O . SER A 1 417 ? 16.794 -2.868 -12.126 1.00 96.00 417 SER A O 1
ATOM 3393 N N . ASP A 1 418 ? 16.451 -3.897 -10.176 1.00 95.75 418 ASP A N 1
ATOM 3394 C CA . ASP A 1 418 ? 17.835 -3.838 -9.699 1.00 95.75 418 ASP A CA 1
ATOM 3395 C C . ASP A 1 418 ? 18.815 -4.673 -10.547 1.00 95.75 418 ASP A C 1
ATOM 3397 O O . ASP A 1 418 ? 20.024 -4.468 -10.475 1.00 95.75 418 ASP A O 1
ATOM 3401 N N . LEU A 1 419 ? 18.312 -5.613 -11.354 1.00 97.38 419 LEU A N 1
ATOM 3402 C CA . LEU A 1 419 ? 19.108 -6.461 -12.248 1.00 97.38 419 LEU A CA 1
ATOM 3403 C C . LEU A 1 419 ? 19.228 -5.918 -13.678 1.00 97.38 419 LEU A C 1
ATOM 3405 O O . LEU A 1 419 ? 19.879 -6.550 -14.520 1.00 97.38 419 LEU A O 1
ATOM 3409 N N . ASN A 1 420 ? 18.583 -4.790 -13.972 1.00 97.44 420 ASN A N 1
ATOM 3410 C CA . ASN A 1 420 ? 18.754 -4.092 -15.240 1.00 97.44 420 ASN A CA 1
ATOM 3411 C C . ASN A 1 420 ? 20.100 -3.358 -15.257 1.00 97.44 420 ASN A C 1
ATOM 3413 O O . ASN A 1 420 ? 20.591 -2.910 -14.225 1.00 97.44 420 ASN A O 1
ATOM 3417 N N . ASP A 1 421 ? 20.713 -3.233 -16.432 1.00 96.19 421 ASP A N 1
ATOM 3418 C CA . ASP A 1 421 ? 21.962 -2.485 -16.582 1.00 96.19 421 ASP A CA 1
ATOM 3419 C C . ASP A 1 421 ? 21.699 -0.987 -16.331 1.00 96.19 421 ASP A C 1
ATOM 3421 O O . ASP A 1 421 ? 20.866 -0.417 -17.049 1.00 96.19 421 ASP A O 1
ATOM 3425 N N . PRO A 1 422 ? 22.370 -0.336 -15.358 1.00 94.00 422 PRO A N 1
ATOM 3426 C CA . PRO A 1 422 ? 22.222 1.098 -15.116 1.00 94.00 422 PRO A CA 1
ATOM 3427 C C . PRO A 1 422 ? 22.698 1.974 -16.281 1.00 94.00 422 PRO A C 1
ATOM 3429 O O . PRO A 1 422 ? 22.263 3.115 -16.387 1.00 94.00 422 PRO A O 1
ATOM 3432 N N . ASN A 1 423 ? 23.546 1.447 -17.169 1.00 95.19 423 ASN A N 1
ATOM 3433 C CA . ASN A 1 423 ? 23.978 2.120 -18.397 1.00 95.19 423 ASN A CA 1
ATOM 3434 C C . ASN A 1 423 ? 23.171 1.674 -19.630 1.00 95.19 423 ASN A C 1
ATOM 3436 O O . ASN A 1 423 ? 23.512 2.031 -20.759 1.00 95.19 423 ASN A O 1
ATOM 3440 N N . GLY A 1 424 ? 22.125 0.867 -19.431 1.00 94.94 424 GLY A N 1
ATOM 3441 C CA . GLY A 1 424 ? 21.263 0.395 -20.504 1.00 94.94 424 GLY A CA 1
ATOM 3442 C C . GLY A 1 424 ? 20.387 1.500 -21.102 1.00 94.94 424 GLY A C 1
ATOM 3443 O O . GLY A 1 424 ? 20.124 2.533 -20.489 1.00 94.94 424 GLY A O 1
ATOM 3444 N N . SER A 1 425 ? 19.899 1.258 -22.315 1.00 96.62 425 SER A N 1
ATOM 3445 C CA . SER A 1 425 ? 18.944 2.123 -23.006 1.00 96.62 425 SER A CA 1
ATOM 3446 C C . SER A 1 425 ? 17.567 1.471 -22.991 1.00 96.62 425 SER A C 1
ATOM 3448 O O . SER A 1 425 ? 17.393 0.383 -23.539 1.00 96.62 425 SER A O 1
ATOM 3450 N N . TYR A 1 426 ? 16.586 2.127 -22.374 1.00 94.06 426 TYR A N 1
ATOM 3451 C CA . TYR A 1 426 ? 15.234 1.593 -22.209 1.00 94.06 426 TYR A CA 1
ATOM 3452 C C . TYR A 1 426 ? 14.198 2.570 -22.779 1.00 94.06 426 TYR A C 1
ATOM 3454 O O . TYR A 1 426 ? 14.346 3.779 -22.607 1.00 94.06 426 TYR A O 1
ATOM 3462 N N . PRO A 1 427 ? 13.137 2.077 -23.448 1.00 90.19 427 PRO A N 1
ATOM 3463 C CA . PRO A 1 427 ? 12.131 2.937 -24.077 1.00 90.19 427 PRO A CA 1
ATOM 3464 C C . PRO A 1 427 ? 11.226 3.637 -23.056 1.00 90.19 427 PRO A C 1
ATOM 3466 O O . PRO A 1 427 ? 10.606 4.651 -23.367 1.00 90.19 427 PRO A O 1
ATOM 3469 N N . LEU A 1 428 ? 11.147 3.087 -21.845 1.00 88.19 428 LEU A N 1
ATOM 3470 C CA . LEU A 1 428 ? 10.464 3.664 -20.700 1.00 88.19 428 LEU A CA 1
ATOM 3471 C C . LEU A 1 428 ? 11.420 3.627 -19.512 1.00 88.19 428 LEU A C 1
ATOM 3473 O O . LEU A 1 428 ? 12.134 2.640 -19.328 1.00 88.19 428 LEU A O 1
ATOM 3477 N N . HIS A 1 429 ? 11.409 4.676 -18.694 1.00 85.25 429 HIS A N 1
ATOM 3478 C CA . HIS A 1 429 ? 12.285 4.758 -17.529 1.00 85.25 429 HIS A CA 1
ATOM 3479 C C . HIS A 1 429 ? 12.033 3.612 -16.531 1.00 85.25 429 HIS A C 1
ATOM 3481 O O . HIS A 1 429 ? 12.978 3.016 -16.015 1.00 85.25 429 HIS A O 1
ATOM 3487 N N . ASN A 1 430 ? 10.770 3.221 -16.321 1.00 86.56 430 ASN A N 1
ATOM 3488 C CA . ASN A 1 430 ? 10.403 2.133 -15.409 1.00 86.56 430 ASN A CA 1
ATOM 3489 C C . ASN A 1 430 ? 10.964 0.754 -15.816 1.00 86.56 430 ASN A C 1
ATOM 3491 O O . ASN A 1 430 ? 11.075 -0.122 -14.959 1.00 86.56 430 ASN A O 1
ATOM 3495 N N . LEU A 1 431 ? 11.369 0.578 -17.079 1.00 92.88 431 LEU A N 1
ATOM 3496 C CA . LEU A 1 431 ? 12.015 -0.637 -17.578 1.00 92.88 431 LEU A CA 1
ATOM 3497 C C . LEU A 1 431 ? 13.526 -0.685 -17.300 1.00 92.88 431 LEU A C 1
ATOM 3499 O O . LEU A 1 431 ? 14.140 -1.716 -17.574 1.00 92.88 431 LEU A O 1
ATOM 3503 N N . GLY A 1 432 ? 14.125 0.402 -16.807 1.00 93.69 432 GLY A N 1
ATOM 3504 C CA . GLY A 1 432 ? 15.556 0.504 -16.520 1.00 93.69 432 GLY A CA 1
ATOM 3505 C C . GLY A 1 432 ? 15.961 0.049 -15.118 1.00 93.69 432 GLY A C 1
ATOM 3506 O O . GLY A 1 432 ? 15.195 -0.610 -14.410 1.00 93.69 432 GLY A O 1
ATOM 3507 N N . PHE A 1 433 ? 17.199 0.371 -14.723 1.00 94.25 433 PHE A N 1
ATOM 3508 C CA . PHE A 1 433 ? 17.698 0.096 -13.372 1.00 94.25 433 PHE A CA 1
ATOM 3509 C C . PHE A 1 433 ? 16.969 0.951 -12.340 1.00 94.25 433 PHE A C 1
ATOM 3511 O O . PHE A 1 433 ? 17.007 2.179 -12.402 1.00 94.25 433 PHE A O 1
ATOM 3518 N N . ARG A 1 434 ? 16.350 0.299 -11.354 1.00 92.38 434 ARG A N 1
ATOM 3519 C CA . ARG A 1 434 ? 15.736 0.951 -10.191 1.00 92.38 434 ARG A CA 1
ATOM 3520 C C . ARG A 1 434 ? 15.872 0.047 -8.978 1.00 92.38 434 ARG A C 1
ATOM 3522 O O . ARG A 1 434 ? 15.774 -1.171 -9.099 1.00 92.38 434 ARG A O 1
ATOM 3529 N N . LEU A 1 435 ? 15.999 0.630 -7.788 1.00 91.75 435 LEU A N 1
ATOM 3530 C CA . LEU A 1 435 ? 15.863 -0.105 -6.524 1.00 91.75 435 LEU A CA 1
ATOM 3531 C C . LEU A 1 435 ? 14.383 -0.350 -6.204 1.00 91.75 435 LEU A C 1
ATOM 3533 O O . LEU A 1 435 ? 13.875 0.057 -5.161 1.00 91.75 435 LEU A O 1
ATOM 3537 N N . HIS A 1 436 ? 13.696 -0.978 -7.154 1.00 92.56 436 HIS A N 1
ATOM 3538 C CA . HIS A 1 436 ? 12.262 -1.189 -7.176 1.00 92.56 436 HIS A CA 1
ATOM 3539 C C . HIS A 1 436 ? 11.952 -2.553 -7.790 1.00 92.56 436 HIS A C 1
ATOM 3541 O O . HIS A 1 436 ? 12.514 -2.951 -8.812 1.00 92.56 436 HIS A O 1
ATOM 3547 N N . GLY A 1 437 ? 10.992 -3.252 -7.209 1.00 94.81 437 GLY A N 1
ATOM 3548 C CA . GLY A 1 437 ? 10.425 -4.444 -7.811 1.00 94.81 437 GLY A CA 1
ATOM 3549 C C . GLY A 1 437 ? 9.634 -5.250 -6.805 1.00 94.81 437 GLY A C 1
ATOM 3550 O O . GLY A 1 437 ? 9.264 -4.728 -5.751 1.00 94.81 437 GLY A O 1
ATOM 3551 N N . ALA A 1 438 ? 9.405 -6.525 -7.105 1.00 96.62 438 ALA A N 1
ATOM 3552 C CA . ALA A 1 438 ? 8.715 -7.415 -6.186 1.00 96.62 438 ALA A CA 1
ATOM 3553 C C . ALA A 1 438 ? 9.444 -7.473 -4.837 1.00 96.62 438 ALA A C 1
ATOM 3555 O O . ALA A 1 438 ? 10.634 -7.781 -4.785 1.00 96.62 438 ALA A O 1
ATOM 3556 N N . SER A 1 439 ? 8.732 -7.180 -3.752 1.00 93.50 439 SER A N 1
ATOM 3557 C CA . SER A 1 439 ? 9.283 -7.121 -2.393 1.00 93.50 439 SER A CA 1
ATOM 3558 C C . SER A 1 439 ? 8.761 -8.232 -1.484 1.00 93.50 439 SER A C 1
ATOM 3560 O O . SER A 1 439 ? 9.233 -8.376 -0.357 1.00 93.50 439 SER A O 1
ATOM 3562 N N . ASP A 1 440 ? 7.791 -9.018 -1.955 1.00 94.88 440 ASP A N 1
ATOM 3563 C CA . ASP A 1 440 ? 7.215 -10.149 -1.236 1.00 94.88 440 ASP A CA 1
ATOM 3564 C C . ASP A 1 440 ? 6.464 -11.127 -2.157 1.00 94.88 440 ASP A C 1
ATOM 3566 O O . ASP A 1 440 ? 6.526 -11.028 -3.382 1.00 94.88 440 ASP A O 1
ATOM 3570 N N . ALA A 1 441 ? 5.779 -12.097 -1.546 1.00 96.00 441 ALA A N 1
ATOM 3571 C CA . ALA A 1 441 ? 4.573 -12.739 -2.063 1.00 96.00 441 ALA A CA 1
ATOM 3572 C C . ALA A 1 441 ? 3.687 -13.178 -0.884 1.00 96.00 441 ALA A C 1
ATOM 3574 O O . ALA A 1 441 ? 4.212 -13.681 0.113 1.00 96.00 441 ALA A O 1
ATOM 3575 N N . LYS A 1 442 ? 2.363 -13.015 -0.996 1.00 98.00 442 LYS A N 1
ATOM 3576 C CA . LYS A 1 442 ? 1.366 -13.519 -0.035 1.00 98.00 442 LYS A CA 1
ATOM 3577 C C . LYS A 1 442 ? 0.395 -14.452 -0.746 1.00 98.00 442 LYS A C 1
ATOM 3579 O O . LYS A 1 442 ? -0.003 -14.145 -1.868 1.00 98.00 442 LYS A O 1
ATOM 3584 N N . ILE A 1 443 ? 0.027 -15.577 -0.134 1.00 98.19 443 ILE A N 1
ATOM 3585 C CA . ILE A 1 443 ? -0.900 -16.563 -0.712 1.00 98.19 443 ILE A CA 1
ATOM 3586 C C . ILE A 1 443 ? -1.811 -17.114 0.378 1.00 98.19 443 ILE A C 1
ATOM 3588 O O . ILE A 1 443 ? -1.326 -17.549 1.415 1.00 98.19 443 ILE A O 1
ATOM 3592 N N . THR A 1 444 ? -3.114 -17.158 0.131 1.00 97.62 444 THR A N 1
ATOM 3593 C CA . THR A 1 444 ? -4.076 -17.862 0.988 1.00 97.62 444 THR A CA 1
ATOM 3594 C C . THR A 1 444 ? -4.946 -18.805 0.159 1.00 97.62 444 THR A C 1
ATOM 3596 O O . THR A 1 444 ? -4.935 -18.749 -1.077 1.00 97.62 444 THR A O 1
ATOM 3599 N N . ASN A 1 445 ? -5.679 -19.681 0.839 1.00 96.62 445 ASN A N 1
ATOM 3600 C CA . ASN A 1 445 ? -6.655 -20.593 0.253 1.00 96.62 445 ASN A CA 1
ATOM 3601 C C . ASN A 1 445 ? -7.865 -20.778 1.178 1.00 96.62 445 ASN A C 1
ATOM 3603 O O . ASN A 1 445 ? -7.884 -20.202 2.265 1.00 96.62 445 ASN A O 1
ATOM 3607 N N . MET A 1 446 ? -8.862 -21.585 0.788 1.00 93.06 446 MET A N 1
ATOM 3608 C CA . MET A 1 446 ? -10.099 -21.715 1.579 1.00 93.06 446 MET A CA 1
ATOM 3609 C C . MET A 1 446 ? -9.847 -22.153 3.023 1.00 93.06 446 MET A C 1
ATOM 3611 O O . MET A 1 446 ? -10.455 -21.605 3.940 1.00 93.06 446 MET A O 1
ATOM 3615 N N . ALA A 1 447 ? -8.942 -23.113 3.230 1.00 92.44 447 ALA A N 1
ATOM 3616 C CA . ALA A 1 447 ? -8.634 -23.635 4.558 1.00 92.44 447 ALA A CA 1
ATOM 3617 C C . ALA A 1 447 ? -8.011 -22.565 5.469 1.00 92.44 447 ALA A C 1
ATOM 3619 O O . ALA A 1 447 ? -8.373 -22.459 6.639 1.00 92.44 447 ALA A O 1
ATOM 3620 N N . MET A 1 448 ? -7.111 -21.740 4.928 1.00 93.56 448 MET A N 1
ATOM 3621 C CA . MET A 1 448 ? -6.429 -20.694 5.691 1.00 93.56 448 MET A CA 1
ATOM 3622 C C . MET A 1 448 ? -7.342 -19.509 6.055 1.00 93.56 448 MET A C 1
ATOM 3624 O O . MET A 1 448 ? -7.059 -18.795 7.019 1.00 93.56 448 MET A O 1
ATOM 3628 N N . LEU A 1 449 ? -8.472 -19.310 5.359 1.00 91.94 449 LEU A N 1
ATOM 3629 C CA . LEU A 1 449 ? -9.440 -18.260 5.716 1.00 91.94 449 LEU A CA 1
ATOM 3630 C C . LEU A 1 449 ? -10.052 -18.470 7.107 1.00 91.94 449 LEU A C 1
ATOM 3632 O O . LEU A 1 449 ? -10.377 -17.495 7.781 1.00 91.94 449 LEU A O 1
ATOM 3636 N N . GLU A 1 450 ? -10.193 -19.722 7.555 1.00 88.81 450 GLU A N 1
ATOM 3637 C CA . GLU A 1 450 ? -10.759 -20.043 8.874 1.00 88.81 450 GLU A CA 1
ATOM 3638 C C . GLU A 1 450 ? -9.856 -19.585 10.028 1.00 88.81 450 GLU A C 1
ATOM 3640 O O . GLU A 1 450 ? -10.334 -19.294 11.127 1.00 88.81 450 GLU A O 1
ATOM 3645 N N . THR A 1 451 ? -8.548 -19.505 9.783 1.00 88.19 451 THR A N 1
ATOM 3646 C CA . THR A 1 451 ? -7.534 -19.157 10.785 1.00 88.19 451 THR A CA 1
ATOM 3647 C C . THR A 1 451 ? -6.905 -17.783 10.557 1.00 88.19 451 THR A C 1
ATOM 3649 O O . THR A 1 451 ? -6.118 -17.331 11.391 1.00 88.19 451 THR A O 1
ATOM 3652 N N . LEU A 1 452 ? -7.328 -17.074 9.500 1.00 90.75 452 LEU A N 1
ATOM 3653 C CA . LEU A 1 452 ? -6.748 -15.817 9.011 1.00 90.75 452 LEU A CA 1
ATOM 3654 C C . LEU A 1 452 ? -5.295 -15.972 8.538 1.00 90.75 452 LEU A C 1
ATOM 3656 O O . LEU A 1 452 ? -4.552 -14.991 8.509 1.00 90.75 452 LEU A O 1
ATOM 3660 N N . ASP A 1 453 ? -4.874 -17.183 8.191 1.00 91.12 453 ASP A N 1
ATOM 3661 C CA . ASP A 1 453 ? -3.494 -17.459 7.815 1.00 91.12 453 ASP A CA 1
ATOM 3662 C C . ASP A 1 453 ? -3.221 -17.208 6.327 1.00 91.12 453 ASP A C 1
ATOM 3664 O O . ASP A 1 453 ? -4.113 -17.139 5.474 1.00 91.12 453 ASP A O 1
ATOM 3668 N N . PHE A 1 454 ? -1.943 -17.052 6.010 1.00 93.31 454 PHE A N 1
ATOM 3669 C CA . PHE A 1 454 ? -1.436 -17.006 4.650 1.00 93.31 454 PHE A CA 1
ATOM 3670 C C . PHE A 1 454 ? 0.034 -17.428 4.615 1.00 93.31 454 PHE A C 1
ATOM 3672 O O . PHE A 1 454 ? 0.785 -17.280 5.579 1.00 93.31 454 PHE A O 1
ATOM 3679 N N . LEU A 1 455 ? 0.472 -17.949 3.475 1.00 91.88 455 LEU A N 1
ATOM 3680 C CA . LEU A 1 455 ? 1.884 -18.091 3.160 1.00 91.88 455 LEU A CA 1
ATOM 3681 C C . LEU A 1 455 ? 2.451 -16.712 2.822 1.00 91.88 455 LEU A C 1
ATOM 3683 O O . LEU A 1 455 ? 1.908 -16.022 1.962 1.00 91.88 455 LEU A O 1
ATOM 3687 N N . ALA A 1 456 ? 3.557 -16.328 3.446 1.00 90.94 456 ALA A N 1
ATOM 3688 C CA . ALA A 1 456 ? 4.256 -15.078 3.190 1.00 90.94 456 ALA A CA 1
ATOM 3689 C C . ALA A 1 456 ? 5.725 -15.335 2.843 1.00 90.94 456 ALA A C 1
ATOM 3691 O O . ALA A 1 456 ? 6.409 -16.121 3.491 1.00 90.94 456 ALA A O 1
ATOM 3692 N N . THR A 1 457 ? 6.244 -14.648 1.832 1.00 90.31 457 THR A N 1
ATOM 3693 C CA . THR A 1 457 ? 7.677 -14.610 1.505 1.00 90.31 457 THR A CA 1
ATOM 3694 C C . THR A 1 457 ? 8.122 -13.166 1.471 1.00 90.31 457 THR A C 1
ATOM 3696 O O . THR A 1 457 ? 7.480 -12.369 0.802 1.00 90.31 457 THR A O 1
ATOM 3699 N N . SER A 1 458 ? 9.209 -12.828 2.160 1.00 91.38 458 SER A N 1
ATOM 3700 C CA . SER A 1 458 ? 9.749 -11.465 2.182 1.00 91.38 458 SER A CA 1
ATOM 3701 C C . SER A 1 458 ? 10.968 -11.336 1.264 1.00 91.38 458 SER A C 1
ATOM 3703 O O . SER A 1 458 ? 11.808 -12.236 1.204 1.00 91.38 458 SER A O 1
ATOM 3705 N N . GLY A 1 459 ? 11.080 -10.203 0.578 1.00 89.94 459 GLY A N 1
ATOM 3706 C CA . GLY A 1 459 ? 12.189 -9.834 -0.297 1.00 89.94 459 GLY A CA 1
ATOM 3707 C C . GLY A 1 459 ? 12.009 -10.211 -1.772 1.00 89.94 459 GLY A C 1
ATOM 3708 O O . GLY A 1 459 ? 11.083 -10.950 -2.124 1.00 89.94 459 GLY A O 1
ATOM 3709 N N . PRO A 1 460 ? 12.918 -9.760 -2.653 1.00 96.62 460 PRO A N 1
ATOM 3710 C CA . PRO A 1 460 ? 12.835 -10.006 -4.094 1.00 96.62 460 PRO A CA 1
ATOM 3711 C C . PRO A 1 460 ? 12.999 -11.481 -4.494 1.00 96.62 460 PRO A C 1
ATOM 3713 O O . PRO A 1 460 ? 13.602 -12.250 -3.737 1.00 96.62 460 PRO A O 1
ATOM 3716 N N . PRO A 1 461 ? 12.444 -11.929 -5.645 1.00 96.75 461 PRO A N 1
ATOM 3717 C CA . PRO A 1 461 ? 12.584 -13.310 -6.120 1.00 96.75 461 PRO A CA 1
ATOM 3718 C C . PRO A 1 461 ? 14.046 -13.676 -6.343 1.00 96.75 461 PRO A C 1
ATOM 3720 O O . PRO A 1 461 ? 14.830 -12.835 -6.771 1.00 96.75 461 PRO A O 1
ATOM 3723 N N . TYR A 1 462 ? 14.406 -14.929 -6.054 1.00 95.44 462 TYR A N 1
ATOM 3724 C CA . TYR A 1 462 ? 15.782 -15.431 -6.170 1.00 95.44 462 TYR A CA 1
ATOM 3725 C C . TYR A 1 462 ? 15.881 -16.861 -6.735 1.00 95.44 462 TYR A C 1
ATOM 3727 O O . TYR A 1 462 ? 16.917 -17.510 -6.608 1.00 95.44 462 TYR A O 1
ATOM 3735 N N . THR A 1 463 ? 14.800 -17.381 -7.326 1.00 89.94 463 THR A N 1
ATOM 3736 C CA . THR A 1 463 ? 14.755 -18.763 -7.834 1.00 89.94 463 THR A CA 1
ATOM 3737 C C . THR A 1 463 ? 15.503 -18.895 -9.164 1.00 89.94 463 THR A C 1
ATOM 3739 O O . THR A 1 463 ? 16.429 -19.688 -9.280 1.00 89.94 463 THR A O 1
ATOM 3742 N N . SER A 1 464 ? 15.129 -18.085 -10.156 1.00 93.62 464 SER A N 1
ATOM 3743 C CA . SER A 1 464 ? 15.719 -18.036 -11.509 1.00 93.62 464 SER A CA 1
ATOM 3744 C C . SER A 1 464 ? 16.654 -16.838 -11.723 1.00 93.62 464 SER A C 1
ATOM 3746 O O . SER A 1 464 ? 17.197 -16.639 -12.805 1.00 93.62 464 SER A O 1
ATOM 3748 N N . VAL A 1 465 ? 16.846 -16.030 -10.683 1.00 97.12 465 VAL A N 1
ATOM 3749 C CA . VAL A 1 465 ? 17.657 -14.807 -10.663 1.00 97.12 465 VAL A CA 1
ATOM 3750 C C . VAL A 1 465 ? 18.470 -14.768 -9.364 1.00 97.12 465 VAL A C 1
ATOM 3752 O O . VAL A 1 465 ? 18.055 -15.380 -8.381 1.00 97.12 465 VAL A O 1
ATOM 3755 N N . PRO A 1 466 ? 19.624 -14.081 -9.302 1.00 97.50 466 PRO A N 1
ATOM 3756 C CA . PRO A 1 466 ? 20.431 -14.037 -8.082 1.00 97.50 466 PRO A CA 1
ATOM 3757 C C . PRO A 1 466 ? 19.687 -13.345 -6.932 1.00 97.50 466 PRO A C 1
ATOM 3759 O O . PRO A 1 466 ? 18.949 -12.383 -7.152 1.00 97.50 466 PRO A O 1
ATOM 3762 N N . ALA A 1 467 ? 19.914 -13.801 -5.698 1.00 96.81 467 ALA A N 1
ATOM 3763 C CA . ALA A 1 467 ? 19.386 -13.142 -4.504 1.00 96.81 467 ALA A CA 1
ATOM 3764 C C . ALA A 1 467 ? 19.866 -11.687 -4.417 1.00 96.81 467 ALA A C 1
ATOM 3766 O O . ALA A 1 467 ? 21.032 -11.396 -4.690 1.00 96.81 467 ALA A O 1
ATOM 3767 N N . PHE A 1 468 ? 18.960 -10.785 -4.044 1.00 96.75 468 PHE A N 1
ATOM 3768 C CA . PHE A 1 468 ? 19.274 -9.371 -3.876 1.00 96.75 468 PHE A CA 1
ATOM 3769 C C . PHE A 1 468 ? 20.194 -9.164 -2.664 1.00 96.75 468 PHE A C 1
ATOM 3771 O O . PHE A 1 468 ? 19.979 -9.765 -1.607 1.00 96.75 468 PHE A O 1
ATOM 3778 N N . GLN A 1 469 ? 21.215 -8.320 -2.825 1.00 95.56 469 GLN A N 1
ATOM 3779 C CA . GLN A 1 469 ? 22.159 -7.983 -1.765 1.00 95.56 469 GLN A CA 1
ATOM 3780 C C . GLN A 1 469 ? 22.588 -6.514 -1.870 1.00 95.56 469 GLN A C 1
ATOM 3782 O O . GLN A 1 469 ? 23.171 -6.128 -2.884 1.00 95.56 469 GLN A O 1
ATOM 3787 N N . TRP A 1 470 ? 22.336 -5.715 -0.827 1.00 92.25 470 TRP A N 1
ATOM 3788 C CA . TRP A 1 470 ? 22.615 -4.270 -0.812 1.00 92.25 470 TRP A CA 1
ATOM 3789 C C . TRP A 1 470 ? 24.085 -3.955 -1.117 1.00 92.25 470 TRP A C 1
ATOM 3791 O O . TRP A 1 470 ? 24.385 -3.153 -1.999 1.00 92.25 470 TRP A O 1
ATOM 3801 N N . SER A 1 471 ? 25.010 -4.653 -0.459 1.00 94.50 471 SER A N 1
ATOM 3802 C CA . SER A 1 471 ? 26.459 -4.473 -0.621 1.00 94.50 471 SER A CA 1
ATOM 3803 C C . SER A 1 471 ? 27.017 -4.860 -1.998 1.00 94.50 471 SER A C 1
ATOM 3805 O O . SER A 1 471 ? 28.184 -4.583 -2.275 1.00 94.50 471 SER A O 1
ATOM 3807 N N . LYS A 1 472 ? 26.216 -5.493 -2.867 1.00 94.94 472 LYS A N 1
ATOM 3808 C CA . LYS A 1 472 ? 26.621 -5.932 -4.217 1.00 94.94 472 LYS A CA 1
ATOM 3809 C C . LYS A 1 472 ? 25.946 -5.160 -5.347 1.00 94.94 472 LYS A C 1
ATOM 3811 O O . LYS A 1 472 ? 26.012 -5.587 -6.500 1.00 94.94 472 LYS A O 1
ATOM 3816 N N . LEU A 1 473 ? 25.282 -4.053 -5.033 1.00 93.88 473 LEU A N 1
ATOM 3817 C CA . LEU A 1 473 ? 24.681 -3.201 -6.047 1.00 93.88 473 LEU A CA 1
ATOM 3818 C C . LEU A 1 473 ? 25.744 -2.623 -6.999 1.00 93.88 473 LEU A C 1
ATOM 3820 O O . LEU A 1 473 ? 26.845 -2.289 -6.560 1.00 93.88 473 LEU A O 1
ATOM 3824 N N . PRO A 1 474 ? 25.418 -2.456 -8.295 1.00 90.75 474 PRO A N 1
ATOM 3825 C CA . PRO A 1 474 ? 26.334 -1.858 -9.269 1.00 90.75 474 PRO A CA 1
ATOM 3826 C C . PRO A 1 474 ? 26.570 -0.361 -9.017 1.00 90.75 474 PRO A C 1
ATOM 3828 O O . PRO A 1 474 ? 27.557 0.199 -9.486 1.00 90.75 474 PRO A O 1
ATOM 3831 N N . ILE A 1 475 ? 25.668 0.282 -8.272 1.00 87.19 475 ILE A N 1
ATOM 3832 C CA . ILE A 1 475 ? 25.763 1.668 -7.820 1.00 87.19 475 ILE A CA 1
ATOM 3833 C C . ILE A 1 475 ? 25.782 1.643 -6.296 1.00 87.19 475 ILE A C 1
ATOM 3835 O O . ILE A 1 475 ? 24.963 0.960 -5.679 1.00 87.19 475 ILE A O 1
ATOM 3839 N N . HIS A 1 476 ? 26.707 2.387 -5.688 1.00 84.81 476 HIS A N 1
ATOM 3840 C CA . HIS A 1 476 ? 26.789 2.466 -4.236 1.00 84.81 476 HIS A CA 1
ATOM 3841 C C . HIS A 1 476 ? 25.509 3.075 -3.651 1.00 84.81 476 HIS A C 1
ATOM 3843 O O . HIS A 1 476 ? 25.110 4.181 -4.015 1.00 84.81 476 HIS A O 1
ATOM 3849 N N . TYR A 1 477 ? 24.895 2.342 -2.728 1.00 82.88 477 TYR A N 1
ATOM 3850 C CA . TYR A 1 477 ? 23.763 2.775 -1.924 1.00 82.88 477 TYR A CA 1
ATOM 3851 C C . TYR A 1 477 ? 23.996 2.357 -0.480 1.00 82.88 477 TYR A C 1
ATOM 3853 O O . TYR A 1 477 ? 24.396 1.220 -0.216 1.00 82.88 477 TYR A O 1
ATOM 3861 N N . ASP A 1 478 ? 23.687 3.258 0.448 1.00 84.06 478 ASP A N 1
ATOM 3862 C CA . ASP A 1 478 ? 23.654 2.917 1.863 1.00 84.06 478 ASP A CA 1
ATOM 3863 C C . ASP A 1 478 ? 22.554 1.887 2.122 1.00 84.06 478 ASP A C 1
ATOM 3865 O O . ASP A 1 478 ? 21.414 2.039 1.667 1.00 84.06 478 ASP A O 1
ATOM 3869 N N . ASN A 1 479 ? 22.899 0.842 2.876 1.00 86.00 479 ASN A N 1
ATOM 3870 C CA . ASN A 1 479 ? 21.922 -0.139 3.325 1.00 86.00 479 ASN A CA 1
ATOM 3871 C C . ASN A 1 479 ? 20.891 0.559 4.238 1.00 86.00 479 ASN A C 1
ATOM 3873 O O . ASN A 1 479 ? 21.298 1.191 5.220 1.00 86.00 479 ASN A O 1
ATOM 3877 N N . PRO A 1 480 ? 19.579 0.457 3.954 1.00 90.38 480 PRO A N 1
ATOM 3878 C CA . PRO A 1 480 ? 18.548 1.023 4.812 1.00 90.38 480 PRO A CA 1
ATOM 3879 C C . PRO A 1 480 ? 18.616 0.483 6.247 1.00 90.38 480 PRO A C 1
ATOM 3881 O O . PRO A 1 480 ? 18.963 -0.675 6.493 1.00 90.38 480 PRO A O 1
ATOM 3884 N N . GLU A 1 481 ? 18.242 1.316 7.219 1.00 91.31 481 GLU A N 1
ATOM 3885 C CA . GLU A 1 481 ? 18.298 0.956 8.634 1.00 91.31 481 GLU A CA 1
ATOM 3886 C C . GLU A 1 481 ? 17.482 -0.311 8.915 1.00 91.31 481 GLU A C 1
ATOM 3888 O O . GLU A 1 481 ? 16.366 -0.471 8.418 1.00 91.31 481 GLU A O 1
ATOM 3893 N N . MET A 1 482 ? 18.042 -1.202 9.740 1.00 88.19 482 MET A N 1
ATOM 3894 C CA . MET A 1 482 ? 17.435 -2.467 10.179 1.00 88.19 482 MET A CA 1
ATOM 3895 C C . MET A 1 482 ? 17.061 -3.453 9.056 1.00 88.19 482 MET A C 1
ATOM 3897 O O . MET A 1 482 ? 16.420 -4.467 9.339 1.00 88.19 482 MET A O 1
ATOM 3901 N N . GLN A 1 483 ? 17.470 -3.209 7.807 1.00 86.62 483 GLN A N 1
ATOM 3902 C CA . GLN A 1 483 ? 17.331 -4.189 6.735 1.00 86.62 483 GLN A CA 1
ATOM 3903 C C . GLN A 1 483 ? 18.525 -5.163 6.700 1.00 86.62 483 GLN A C 1
ATOM 3905 O O . GLN A 1 483 ? 19.675 -4.754 6.896 1.00 86.62 483 GLN A O 1
ATOM 3910 N N . PRO A 1 484 ? 18.286 -6.460 6.431 1.00 88.31 484 PRO A N 1
ATOM 3911 C CA . PRO A 1 484 ? 19.356 -7.408 6.143 1.00 88.31 484 PRO A CA 1
ATOM 3912 C C . PRO A 1 484 ? 20.083 -7.012 4.853 1.00 88.31 484 PRO A C 1
ATOM 3914 O O . PRO A 1 484 ? 19.462 -6.538 3.903 1.00 88.31 484 PRO A O 1
ATOM 3917 N N . ASP A 1 485 ? 21.393 -7.259 4.798 1.00 89.56 485 ASP A N 1
ATOM 3918 C CA . ASP A 1 485 ? 22.176 -7.036 3.578 1.00 89.56 485 ASP A CA 1
ATOM 3919 C C . ASP A 1 485 ? 21.746 -7.995 2.454 1.00 89.56 485 ASP A C 1
ATOM 3921 O O . ASP A 1 485 ? 21.470 -7.551 1.346 1.00 89.56 485 ASP A O 1
ATOM 3925 N N . LEU A 1 486 ? 21.631 -9.299 2.749 1.00 91.94 486 LEU A N 1
ATOM 3926 C CA . LEU A 1 486 ? 21.228 -10.351 1.806 1.00 91.94 486 LEU A CA 1
ATOM 3927 C C . LEU A 1 486 ? 19.760 -10.759 1.999 1.00 91.94 486 LEU A C 1
ATOM 3929 O O . LEU A 1 486 ? 19.358 -11.182 3.084 1.00 91.94 486 LEU A O 1
ATOM 3933 N N . TRP A 1 487 ? 18.993 -10.752 0.910 1.00 89.12 487 TRP A N 1
ATOM 3934 C CA . TRP A 1 487 ? 17.578 -11.122 0.881 1.00 89.12 487 TRP A CA 1
ATOM 3935 C C . TRP A 1 487 ? 17.377 -12.497 0.245 1.00 89.12 487 TRP A C 1
ATOM 3937 O O . TRP A 1 487 ? 17.200 -12.631 -0.966 1.00 89.12 487 TRP A O 1
ATOM 3947 N N . LYS A 1 488 ? 17.412 -13.541 1.080 1.00 90.44 488 LYS A N 1
ATOM 3948 C CA . LYS A 1 488 ? 17.235 -14.945 0.668 1.00 90.44 488 LYS A CA 1
ATOM 3949 C C . LYS A 1 488 ? 16.341 -15.712 1.649 1.00 90.44 488 LYS A C 1
ATOM 3951 O O . LYS A 1 488 ? 16.726 -16.745 2.194 1.00 90.44 488 LYS A O 1
ATOM 3956 N N . PHE A 1 489 ? 15.157 -15.168 1.918 1.00 85.00 489 PHE A N 1
ATOM 3957 C CA . PHE A 1 489 ? 14.207 -15.736 2.876 1.00 85.00 489 PHE A CA 1
ATOM 3958 C C . PHE A 1 489 ? 13.332 -16.815 2.238 1.00 85.00 489 PHE A C 1
ATOM 3960 O O . PHE A 1 489 ? 12.853 -16.657 1.114 1.00 85.00 489 PHE A O 1
ATOM 3967 N N . GLN A 1 490 ? 13.132 -17.918 2.955 1.00 85.69 490 GLN A N 1
ATOM 3968 C CA . GLN A 1 490 ? 12.187 -18.965 2.565 1.00 85.69 490 GLN A CA 1
ATOM 3969 C C . GLN A 1 490 ? 10.741 -18.510 2.826 1.00 85.69 490 GLN A C 1
ATOM 3971 O O . GLN A 1 490 ? 10.529 -17.648 3.687 1.00 85.69 490 GLN A O 1
ATOM 3976 N N . PRO A 1 491 ? 9.747 -19.064 2.108 1.00 84.81 491 PRO A N 1
ATOM 3977 C CA . PRO A 1 491 ? 8.347 -18.854 2.450 1.00 84.81 491 PRO A CA 1
ATOM 3978 C C . PRO A 1 491 ? 8.052 -19.329 3.880 1.00 84.81 491 PRO A C 1
ATOM 3980 O O . PRO A 1 491 ? 8.565 -20.352 4.331 1.00 84.81 491 PRO A O 1
ATOM 3983 N N . CYS A 1 492 ? 7.202 -18.587 4.582 1.00 83.06 492 CYS A N 1
ATOM 3984 C CA . CYS A 1 492 ? 6.737 -18.883 5.929 1.00 83.06 492 CYS A CA 1
ATOM 3985 C C . CYS A 1 492 ? 5.210 -18.948 5.923 1.00 83.06 492 CYS A C 1
ATOM 3987 O O . CYS A 1 492 ? 4.554 -18.015 5.460 1.00 83.06 492 CYS A O 1
ATOM 3989 N N . LEU A 1 493 ? 4.640 -20.044 6.422 1.00 84.69 493 LEU A N 1
ATOM 3990 C CA . LEU A 1 493 ? 3.207 -20.124 6.683 1.00 84.69 493 LEU A CA 1
ATOM 3991 C C . LEU A 1 493 ? 2.931 -19.446 8.022 1.00 84.69 493 LEU A C 1
ATOM 3993 O O . LEU A 1 493 ? 3.523 -19.824 9.036 1.00 84.69 493 LEU A O 1
ATOM 3997 N N . THR A 1 494 ? 2.056 -18.444 8.032 1.00 82.31 494 THR A N 1
ATOM 3998 C CA . THR A 1 494 ? 1.643 -17.832 9.293 1.00 82.31 494 THR A CA 1
ATOM 3999 C C . THR A 1 494 ? 0.868 -18.839 10.132 1.00 82.31 494 THR A C 1
ATOM 4001 O O . THR A 1 494 ? 0.202 -19.733 9.614 1.00 82.31 494 THR A O 1
ATOM 4004 N N . ASN A 1 495 ? 0.967 -18.684 11.447 1.00 77.00 495 ASN A N 1
ATOM 4005 C CA . ASN A 1 495 ? 0.109 -19.380 12.389 1.00 77.00 495 ASN A CA 1
ATOM 4006 C C . ASN A 1 495 ? -0.377 -18.358 13.414 1.00 77.00 495 ASN A C 1
ATOM 4008 O O . ASN A 1 495 ? 0.229 -18.151 14.470 1.00 77.00 495 ASN A O 1
ATOM 4012 N N . PHE A 1 496 ? -1.456 -17.666 13.063 1.00 69.62 496 PHE A N 1
ATOM 4013 C CA . PHE A 1 496 ? -2.104 -16.685 13.931 1.00 69.62 496 PHE A CA 1
ATOM 4014 C C . PHE A 1 496 ? -3.063 -17.331 14.941 1.00 69.62 496 PHE A C 1
ATOM 4016 O O . PHE A 1 496 ? -3.673 -16.642 15.768 1.00 69.62 496 PHE A O 1
ATOM 4023 N N . THR A 1 497 ? -3.205 -18.659 14.909 1.00 56.91 497 THR A N 1
ATOM 4024 C CA . THR A 1 497 ? -3.937 -19.428 15.918 1.00 56.91 497 THR A CA 1
ATOM 4025 C C . THR A 1 497 ? -3.110 -19.648 17.195 1.00 56.91 497 THR A C 1
ATOM 4027 O O . THR A 1 497 ? -2.643 -20.739 17.494 1.00 56.91 497 THR A O 1
ATOM 4030 N N . GLY A 1 498 ? -2.988 -18.600 18.015 1.00 48.75 498 GLY A N 1
ATOM 4031 C CA . GLY A 1 498 ? -2.549 -18.634 19.425 1.00 48.75 498 GLY A CA 1
ATOM 4032 C C . GLY A 1 498 ? -2.420 -17.201 19.961 1.00 48.75 498 GLY A C 1
ATOM 4033 O O . GLY A 1 498 ? -2.144 -16.349 19.137 1.00 48.75 498 GLY A O 1
ATOM 4034 N N . PRO A 1 499 ? -2.633 -16.838 21.255 1.00 40.50 499 PRO A N 1
ATOM 4035 C CA . PRO A 1 499 ? -2.976 -17.576 22.480 1.00 40.50 499 PRO A CA 1
ATOM 4036 C C . PRO A 1 499 ? -4.459 -17.446 22.908 1.00 40.50 499 PRO A C 1
ATOM 4038 O O . PRO A 1 499 ? -4.845 -17.979 23.947 1.00 40.50 499 PRO A O 1
ATOM 4041 N N . VAL A 1 500 ? -5.322 -16.751 22.154 1.00 40.44 500 VAL A N 1
ATOM 4042 C CA . VAL A 1 500 ? -6.710 -16.446 22.583 1.00 40.44 500 VAL A CA 1
ATOM 4043 C C . VAL A 1 500 ? -7.605 -17.695 22.640 1.00 40.44 500 VAL A C 1
ATOM 4045 O O . VAL A 1 500 ? -8.401 -17.840 23.572 1.00 40.44 500 VAL A O 1
ATOM 4048 N N . GLN A 1 501 ? -7.442 -18.646 21.711 1.00 37.47 501 GLN A N 1
ATOM 4049 C CA . GLN A 1 501 ? -8.111 -19.952 21.804 1.00 37.47 501 GLN A CA 1
ATOM 4050 C C . GLN A 1 501 ? -7.520 -20.832 22.914 1.00 37.47 501 GLN A C 1
ATOM 4052 O O . GLN A 1 501 ? -8.285 -21.470 23.628 1.00 37.47 501 GLN A O 1
ATOM 4057 N N . ALA A 1 502 ? -6.204 -20.801 23.154 1.00 33.28 502 ALA A N 1
ATOM 4058 C CA . ALA A 1 502 ? -5.584 -21.504 24.283 1.00 33.28 502 ALA A CA 1
ATOM 4059 C C . ALA A 1 502 ? -6.044 -20.941 25.645 1.00 33.28 502 ALA A C 1
ATOM 4061 O O . ALA A 1 502 ? -6.221 -21.688 26.607 1.00 33.28 502 ALA A O 1
ATOM 4062 N N . TYR A 1 503 ? -6.307 -19.632 25.724 1.00 33.88 503 TYR A N 1
ATOM 4063 C CA . TYR A 1 503 ? -6.857 -18.968 26.908 1.00 33.88 503 TYR A CA 1
ATOM 4064 C C . TYR A 1 503 ? -8.350 -19.288 27.115 1.00 33.88 503 TYR A C 1
ATOM 4066 O O . TYR A 1 503 ? -8.785 -19.501 28.247 1.00 33.88 503 TYR A O 1
ATOM 4074 N N . ARG A 1 504 ? -9.139 -19.391 26.031 1.00 32.97 504 ARG A N 1
ATOM 4075 C CA . ARG A 1 504 ? -10.533 -19.878 26.078 1.00 32.97 504 ARG A CA 1
ATOM 4076 C C . ARG A 1 504 ? -10.618 -21.369 26.426 1.00 32.97 504 ARG A C 1
ATOM 4078 O O . ARG A 1 504 ? -11.448 -21.733 27.252 1.00 32.97 504 ARG A O 1
ATOM 4085 N N . ALA A 1 505 ? -9.731 -22.205 25.888 1.00 31.33 505 ALA A N 1
ATOM 4086 C CA . ALA A 1 505 ? -9.644 -23.631 26.205 1.00 31.33 505 ALA A CA 1
ATOM 4087 C C . ALA A 1 505 ? -9.251 -23.867 27.675 1.00 31.33 505 ALA A C 1
ATOM 4089 O O . ALA A 1 505 ? -9.866 -24.688 28.348 1.00 31.33 505 ALA A O 1
ATOM 4090 N N . LYS A 1 506 ? -8.317 -23.075 28.227 1.00 31.41 506 LYS A N 1
ATOM 4091 C CA . LYS A 1 506 ? -7.966 -23.121 29.661 1.00 31.41 506 LYS A CA 1
ATOM 4092 C C . LYS A 1 506 ? -9.088 -22.662 30.602 1.00 31.41 506 LYS A C 1
ATOM 4094 O O . LYS A 1 506 ? -9.086 -23.066 31.757 1.00 31.41 506 LYS A O 1
ATOM 4099 N N . ARG A 1 507 ? -10.041 -21.841 30.143 1.00 32.56 507 ARG A N 1
ATOM 4100 C CA . ARG A 1 507 ? -11.229 -21.456 30.934 1.00 32.56 507 ARG A CA 1
ATOM 4101 C C . ARG A 1 507 ? -12.388 -22.452 30.838 1.00 32.56 507 ARG A C 1
ATOM 4103 O O . ARG A 1 507 ? -13.282 -22.389 31.673 1.00 32.56 507 ARG A O 1
ATOM 4110 N N . LEU A 1 508 ? -12.383 -23.343 29.846 1.00 31.09 508 LEU A N 1
ATOM 4111 C CA . LEU A 1 508 ? -13.447 -24.330 29.620 1.00 31.09 508 LEU A CA 1
ATOM 4112 C C . LEU A 1 508 ? -13.120 -25.725 30.171 1.00 31.09 508 LEU A C 1
ATOM 4114 O O . LEU A 1 508 ? -14.017 -26.555 30.274 1.00 31.09 508 LEU A O 1
ATOM 4118 N N . ILE A 1 509 ? -11.870 -25.983 30.562 1.00 28.55 509 ILE A N 1
ATOM 4119 C CA . ILE A 1 509 ? -11.456 -27.257 31.157 1.00 28.55 509 ILE A CA 1
ATOM 4120 C C . ILE A 1 509 ? -11.274 -27.053 32.664 1.00 28.55 509 ILE A C 1
ATOM 4122 O O . ILE A 1 509 ? -10.261 -26.528 33.126 1.00 28.55 509 ILE A O 1
ATOM 4126 N N . ALA A 1 510 ? -12.283 -27.465 33.435 1.00 27.72 510 ALA A N 1
ATOM 4127 C CA . ALA A 1 510 ? -12.131 -27.706 34.865 1.00 27.72 510 ALA A CA 1
ATOM 4128 C C . ALA A 1 510 ? -11.055 -28.792 35.093 1.00 27.72 510 ALA A C 1
ATOM 4130 O O . ALA A 1 510 ? -10.904 -29.688 34.259 1.00 27.72 510 ALA A O 1
ATOM 4131 N N . PRO A 1 511 ? -10.289 -28.738 36.196 1.00 28.75 511 PRO A N 1
ATOM 4132 C CA . PRO A 1 511 ? -9.160 -29.628 36.416 1.00 28.75 511 PRO A CA 1
ATOM 4133 C C . PRO A 1 511 ? -9.651 -31.034 36.772 1.00 28.75 511 PRO A C 1
ATOM 4135 O O . PRO A 1 511 ? -9.824 -31.373 37.939 1.00 28.75 511 PRO A O 1
ATOM 4138 N N . SER A 1 512 ? -9.834 -31.885 35.773 1.00 30.03 512 SER A N 1
ATOM 4139 C CA . SER A 1 512 ? -9.866 -33.327 35.981 1.00 30.03 512 SER A CA 1
ATOM 4140 C C . SER A 1 512 ? -9.122 -34.001 34.843 1.00 30.03 512 SER A C 1
ATOM 4142 O O . SER A 1 512 ? -9.488 -33.811 33.688 1.00 30.03 512 SER A O 1
ATOM 4144 N N . LEU A 1 513 ? -8.133 -34.816 35.222 1.00 27.95 513 LEU A N 1
ATOM 4145 C CA . LEU A 1 513 ? -7.265 -35.678 34.407 1.00 27.95 513 LEU A CA 1
ATOM 4146 C C . LEU A 1 513 ? -5.876 -35.086 34.127 1.00 27.95 513 LEU A C 1
ATOM 4148 O O . LEU A 1 513 ? -5.614 -34.437 33.119 1.00 27.95 513 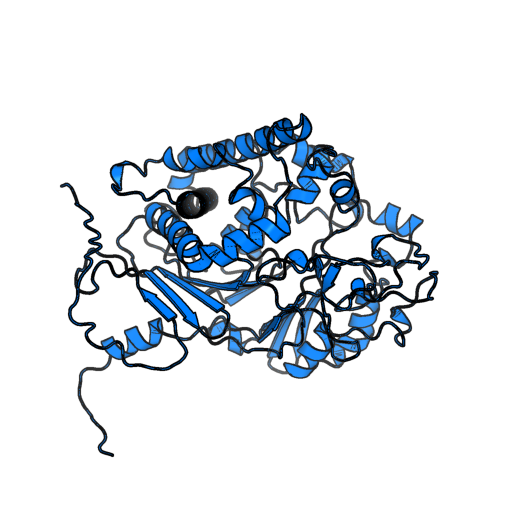LEU A O 1
ATOM 4152 N N . LYS A 1 514 ? -4.955 -35.390 35.049 1.00 25.73 514 LYS A N 1
ATOM 4153 C CA . LYS A 1 514 ? -3.526 -35.512 34.749 1.00 25.73 514 LYS A CA 1
ATOM 4154 C C . LYS A 1 514 ? -3.294 -36.866 34.068 1.00 25.73 514 LYS A C 1
ATOM 4156 O O . LYS A 1 514 ? -3.695 -37.869 34.660 1.00 25.73 514 LYS A O 1
ATOM 4161 N N . PRO A 1 515 ? -2.590 -36.939 32.932 1.00 25.92 515 PRO A N 1
ATOM 4162 C CA . PRO A 1 515 ? -1.889 -38.149 32.546 1.00 25.92 515 PRO A CA 1
ATOM 4163 C C . PRO A 1 515 ? -0.508 -38.159 33.204 1.00 25.92 515 PRO A C 1
ATOM 4165 O O . PRO A 1 515 ? 0.226 -37.172 33.193 1.00 25.92 515 PRO A O 1
ATOM 4168 N N . THR A 1 516 ? -0.210 -39.286 33.831 1.00 30.08 516 THR A N 1
ATOM 4169 C CA . THR A 1 516 ? 1.106 -39.721 34.289 1.00 30.08 516 THR A CA 1
ATOM 4170 C C . THR A 1 516 ? 2.009 -40.092 33.110 1.00 30.08 516 THR A C 1
ATOM 4172 O O . THR A 1 516 ? 1.551 -40.813 32.224 1.00 30.08 516 THR A O 1
ATOM 4175 N N . PHE A 1 517 ? 3.281 -39.696 33.249 1.00 30.64 517 PHE A N 1
ATOM 4176 C CA . PHE A 1 517 ? 4.481 -39.979 32.443 1.00 30.64 517 PHE A CA 1
ATOM 4177 C C . PHE A 1 517 ? 4.678 -39.175 31.159 1.00 30.64 517 PHE A C 1
ATOM 4179 O O . PHE A 1 517 ? 3.885 -39.324 30.207 1.00 30.64 517 PHE A O 1
#